Protein 5YRP (pdb70)

Organism: Mycolicibacterium smegmatis (strain ATCC 700084 / mc(2)155) (NCBI:txid246196)

Sequence (441 aa):
ALVLHYLPEIDRTGEVLAAEALVRWINLAGELGRWVLRTACAEFSRWRANGVGRNIVLRINVSPVQLVTDGFVESVAGIKEFGLPRGSVCLEITESVVVQDIETTRTTLTGLHNVGVQVAIDDFGTGYSVLSLLKSLPVDTLKIDRSFVAELGSNPGDLPIVRAVIALAGAFGLQLVAEGVETERAALTLLRHGCYRAQGFLLSKPILGSEQTLLAKGRVPIEGGALVLHYLPEIDRTGEVLAAEALVAGELGRWVLRTACAEFSRWRANGVGRNIVLRINVSPVQLVTDGFVESVAGIKEFGLPRGSVCLEITESVVVQDIETTRTTLTGLHNVGVQVAIDDFGTGYSVLSLLKSLPVDTLKIDRSFVAELGSNPGDLPIVRAVIALAGAFGLQLVAEGVETERAALTLLRHGCYRAQGFLLSKPILGSEQTLLAKGRVP

InterPro domains:
  IPR000160 GGDEF domain [PF00990] (179-334)
  IPR000160 GGDEF domain [PS50887] (207-340)
  IPR000160 GGDEF domain [SM00267] (168-338)
  IPR000160 GGDEF domain [TIGR00254] (177-337)
  IPR000160 GGDEF domain [cd01949] (181-336)
  IPR001633 EAL domain [PF00563] (356-590)
  IPR001633 EAL domain [PS50883] (349-604)
  IPR001633 EAL domain [SM00052] (348-595)
  IPR001633 EAL domain [cd01948] (356-590)
  IPR003018 GAF domain [PF01590] (27-164)
  IPR003018 GAF domain [SM00065] (23-176)
  IPR029016 GAF-like domain superfamily [G3DSA:3.30.450.40] (19-175)
  IPR029787 Nucleotide cyclase [SSF55073] (184-340)
  IPR035919 EAL domain superfamily [G3DSA:3.20.20.450] (350-608)
  IPR035919 EAL domain superfamily [SSF141868] (355-602)
  IPR043128 Reverse transcriptase/Diguanylate cyclase domain [G3DSA:3.30.70.270] (176-349)
  IPR052155 Bacterial biofilm regulation/maintenance [PTHR44757] (156-602)

Radius of gyration: 25.22 Å; Cα contacts (8 Å, |Δi|>4): 866; chains: 2; bounding box: 44×46×83 Å

B-factor: mean 69.61, std 14.67, range [19.9, 135.11]

Nearest PDB structures (foldseek):
  5yrp-assembly1_B  TM=1.005E+00  e=5.008E-48  Mycolicibacterium smegmatis MC2 155
  5yrp-assembly1_A  TM=9.656E-01  e=5.702E-39  Mycolicibacterium smegmatis MC2 155
  2r6o-assembly1_A  TM=9.200E-01  e=2.040E-21  Thiobacillus denitrificans ATCC 25259
  4rnj-assembly1_A  TM=8.959E-01  e=2.475E-21  Pseudomonas aeruginosa PAO1
  4rnf-assembly1_A  TM=8.976E-01  e=7.392E-21  Pseudomonas aeruginosa PAO1

Secondary structure (DSSP, 8-state):
--EEEEEEEE----BEEEEEEEEE---HHHHHHHHHHHHHHHHHHHHHHTTSSTT-EEEEEE-TTTSSSTTHHHHHHH--TT---TT-EEEEEESTTTTTS-TTHHHHHHHHHHHTEEEEEEEETTSB--HHHHTT----EEEE-HHHHHTBTTBTTHHHHHHHHHHHHHHHT-EEEE----SHHHHHHHHHHT--EE-BTTTB--B-S---HHHHH-B--/-BSSSB--EEEEEE----BEEEEEEE-----THHHHHHHHHHHHHHHHTT-SSS-EEEEEE-TTTTTSSSHHHHHHH--TT-PPTTSEEEEEES----S-HHHHHHHHHHHHHTT-EEEEEEETSSBSHHHHHHH----EEEE-HHHHHTTTT-TTHHHHHHHHHHHHHHTT-EEEEE---SHHHHHHHHHTT---EE-TTT---EES---HHHHHTB--

CATH classification: 3.20.20.450

Solvent-accessible surface area: 19332 Å² total

Structure (mmCIF, N/CA/C/O backbone):
data_5YRP
#
_entry.id   5YRP
#
_cell.length_a   129.053
_cell.length_b   129.053
_cell.length_c   165.535
_cell.angle_alpha   90.00
_cell.angle_beta   90.00
_cell.angle_gamma   90.00
#
_symmetry.space_group_name_H-M   'I 4 2 2'
#
loop_
_entity.id
_entity.type
_entity.pdbx_description
1 polymer 'Sensory box/response regulator'
2 non-polymer 'MAGNESIUM ION'
3 water water
#
loop_
_atom_site.group_PDB
_atom_site.id
_atom_site.type_symbol
_atom_site.label_atom_id
_atom_site.label_alt_id
_atom_site.label_comp_id
_atom_site.label_asym_id
_atom_site.label_entity_id
_atom_site.label_seq_id
_atom_site.pdbx_PDB_ins_code
_atom_site.Cartn_x
_atom_site.Cartn_y
_atom_site.Cartn_z
_atom_site.occupancy
_atom_site.B_iso_or_equiv
_atom_site.auth_seq_id
_atom_site.auth_comp_id
_atom_site.auth_asym_id
_atom_site.auth_atom_id
_atom_site.pdbx_PDB_model_num
ATOM 1 N N . ALA A 1 5 ? 33.513 33.148 73.951 1.00 82.58 364 ALA A N 1
ATOM 2 C CA . ALA A 1 5 ? 33.531 31.651 73.996 1.00 84.34 364 ALA A CA 1
ATOM 3 C C . ALA A 1 5 ? 32.291 31.053 73.341 1.00 86.39 364 ALA A C 1
ATOM 4 O O . ALA A 1 5 ? 31.284 31.738 73.152 1.00 88.55 364 ALA A O 1
ATOM 6 N N . LEU A 1 6 ? 32.376 29.765 73.011 1.00 87.10 365 LEU A N 1
ATOM 7 C CA . LEU A 1 6 ? 31.272 29.034 72.361 1.00 84.91 365 LEU A CA 1
ATOM 8 C C . LEU A 1 6 ? 30.777 27.863 73.210 1.00 79.41 365 LEU A C 1
ATOM 9 O O . LEU A 1 6 ? 31.440 27.434 74.154 1.00 77.69 365 LEU A O 1
ATOM 14 N N . VAL A 1 7 ? 29.607 27.348 72.849 1.00 74.35 366 VAL A N 1
ATOM 15 C CA . VAL A 1 7 ? 28.976 26.249 73.576 1.00 69.86 366 VAL A CA 1
ATOM 16 C C . VAL A 1 7 ? 28.169 25.390 72.610 1.00 64.87 366 VAL A C 1
ATOM 17 O O . VAL A 1 7 ? 27.677 25.884 71.595 1.00 62.86 366 VAL A O 1
ATOM 21 N N . LEU A 1 8 ? 28.042 24.106 72.925 1.00 61.52 367 LEU A N 1
ATOM 22 C CA . LEU A 1 8 ? 27.302 23.193 72.064 1.00 60.86 367 LEU A CA 1
ATOM 23 C C . LEU A 1 8 ? 25.795 23.349 72.208 1.00 59.44 367 LEU A C 1
ATOM 24 O O . LEU A 1 8 ? 25.280 23.790 73.234 1.00 57.18 367 LEU A O 1
ATOM 29 N N . HIS A 1 9 ? 25.117 22.932 71.148 1.00 60.14 368 HIS A N 1
ATOM 30 C CA . HIS A 1 9 ? 23.706 23.190 70.908 1.00 60.47 368 HIS A CA 1
ATOM 31 C C . HIS A 1 9 ? 23.172 21.898 70.333 1.00 58.79 368 HIS A C 1
ATOM 32 O O . HIS A 1 9 ? 23.798 21.317 69.449 1.00 60.40 368 HIS A O 1
ATOM 39 N N . TYR A 1 10 ? 22.038 21.422 70.822 1.00 55.98 369 TYR A N 1
ATOM 40 C CA . TYR A 1 10 ? 21.551 20.116 70.387 1.00 53.94 369 TYR A CA 1
ATOM 41 C C . TYR A 1 10 ? 20.158 20.172 69.793 1.00 52.32 369 TYR A C 1
ATOM 42 O O . TYR A 1 10 ? 19.193 20.500 70.477 1.00 50.60 369 TYR A O 1
ATOM 51 N N . LEU A 1 11 ? 20.078 19.854 68.505 1.00 52.79 370 LEU A N 1
ATOM 52 C CA . LEU A 1 11 ? 18.814 19.806 67.778 1.00 53.26 370 LEU A CA 1
ATOM 53 C C . LEU A 1 11 ? 18.310 18.371 67.792 1.00 52.65 370 LEU A C 1
ATOM 54 O O . LEU A 1 11 ? 18.871 17.519 67.103 1.00 53.15 370 LEU A O 1
ATOM 59 N N . PRO A 1 12 ? 17.256 18.091 68.580 1.00 51.99 371 PRO A N 1
ATOM 60 C CA . PRO A 1 12 ? 16.818 16.708 68.683 1.00 51.94 371 PRO A CA 1
ATOM 61 C C . PRO A 1 12 ? 16.058 16.233 67.456 1.00 52.89 371 PRO A C 1
ATOM 62 O O . PRO A 1 12 ? 15.397 17.018 66.771 1.00 51.07 371 PRO A O 1
ATOM 66 N N . GLU A 1 13 ? 16.172 14.935 67.209 1.00 55.24 372 GLU A N 1
ATOM 67 C CA . GLU A 1 13 ? 15.550 14.274 66.074 1.00 56.46 372 GLU A CA 1
ATOM 68 C C . GLU A 1 13 ? 14.519 13.289 66.591 1.00 55.43 372 GLU A C 1
ATOM 69 O O . GLU A 1 13 ? 14.866 12.304 67.245 1.00 54.79 372 GLU A O 1
ATOM 75 N N . ILE A 1 14 ? 13.255 13.546 66.281 1.00 54.83 373 ILE A N 1
ATOM 76 C CA . ILE A 1 14 ? 12.177 12.768 66.863 1.00 56.07 373 ILE A CA 1
ATOM 77 C C . ILE A 1 14 ? 11.460 11.892 65.843 1.00 55.38 373 ILE A C 1
ATOM 78 O O . ILE A 1 14 ? 11.507 12.142 64.644 1.00 54.40 373 ILE A O 1
ATOM 83 N N . ASP A 1 15 ? 10.814 10.848 66.351 1.00 55.78 374 ASP A N 1
ATOM 84 C CA . ASP A 1 15 ? 9.838 10.088 65.595 1.00 56.18 374 ASP A CA 1
ATOM 85 C C . ASP A 1 15 ? 8.535 10.874 65.621 1.00 56.50 374 ASP A C 1
ATOM 86 O O . ASP A 1 15 ? 7.935 11.049 66.676 1.00 55.42 374 ASP A O 1
ATOM 99 N N . ARG A 1 17 ? 5.662 10.160 64.591 1.00 59.69 376 ARG A N 1
ATOM 100 C CA . ARG A 1 17 ? 4.507 9.343 64.936 1.00 60.13 376 ARG A CA 1
ATOM 101 C C . ARG A 1 17 ? 4.280 9.398 66.447 1.00 60.05 376 ARG A C 1
ATOM 102 O O . ARG A 1 17 ? 3.204 9.768 66.911 1.00 59.63 376 ARG A O 1
ATOM 110 N N . THR A 1 18 ? 5.317 9.041 67.199 1.00 60.82 377 THR A N 1
ATOM 111 C CA . THR A 1 18 ? 5.257 8.965 68.661 1.00 62.23 377 THR A CA 1
ATOM 112 C C . THR A 1 18 ? 5.578 10.299 69.331 1.00 62.41 377 THR A C 1
ATOM 113 O O . THR A 1 18 ? 4.929 10.694 70.294 1.00 64.82 377 THR A O 1
ATOM 117 N N . GLY A 1 19 ? 6.593 10.980 68.816 1.00 62.70 378 GLY A N 1
ATOM 118 C CA . GLY A 1 19 ? 7.175 12.143 69.481 1.00 61.74 378 GLY A CA 1
ATOM 119 C C . GLY A 1 19 ? 8.445 11.777 70.229 1.00 61.09 378 GLY A C 1
ATOM 120 O O . GLY A 1 19 ? 9.029 12.623 70.900 1.00 62.54 378 GLY A O 1
ATOM 121 N N . GLU A 1 20 ? 8.875 10.521 70.097 1.00 60.71 379 GLU A N 1
ATOM 122 C CA . GLU A 1 20 ? 10.050 9.994 70.801 1.00 60.19 379 GLU A CA 1
ATOM 123 C C . GLU A 1 20 ? 11.356 10.498 70.180 1.00 58.33 379 GLU A C 1
ATOM 124 O O . GLU A 1 20 ? 11.492 10.533 68.958 1.00 57.37 379 GLU A O 1
ATOM 130 N N . VAL A 1 21 ? 12.313 10.863 71.031 1.00 56.11 380 VAL A N 1
ATOM 131 C CA . VAL A 1 21 ? 13.632 11.315 70.588 1.00 55.18 380 VAL A CA 1
ATOM 132 C C . VAL A 1 21 ? 14.505 10.118 70.195 1.00 54.78 380 VAL A C 1
ATOM 133 O O . VAL A 1 21 ? 14.871 9.301 71.042 1.00 52.52 380 VAL A O 1
ATOM 137 N N . LEU A 1 22 ? 14.836 10.033 68.907 1.00 55.14 381 LEU A N 1
ATOM 138 C CA . LEU A 1 22 ? 15.649 8.936 68.365 1.00 54.92 381 LEU A CA 1
ATOM 139 C C . LEU A 1 22 ? 17.126 9.294 68.273 1.00 55.69 381 LEU A C 1
ATOM 140 O O . LEU A 1 22 ? 17.993 8.417 68.347 1.00 55.29 381 LEU A O 1
ATOM 145 N N . ALA A 1 23 ? 17.406 10.580 68.088 1.00 56.53 382 ALA A N 1
ATOM 146 C CA . ALA A 1 23 ? 18.780 11.068 68.014 1.00 55.82 382 ALA A CA 1
ATOM 147 C C . ALA A 1 23 ? 18.858 12.555 68.329 1.00 54.11 382 ALA A C 1
ATOM 148 O O . ALA A 1 23 ? 17.836 13.220 68.481 1.00 53.99 382 ALA A O 1
ATOM 150 N N . ALA A 1 24 ? 20.082 13.062 68.430 1.00 53.66 383 ALA A N 1
ATOM 151 C CA . ALA A 1 24 ? 20.333 14.487 68.647 1.00 52.41 383 ALA A CA 1
ATOM 152 C C . ALA A 1 24 ? 21.557 14.942 67.873 1.00 51.47 383 ALA A C 1
ATOM 153 O O . ALA A 1 24 ? 22.643 14.406 68.067 1.00 51.16 383 ALA A O 1
ATOM 155 N N . GLU A 1 25 ? 21.374 15.934 67.004 1.00 51.84 384 GLU A N 1
ATOM 156 C CA . GLU A 1 25 ? 22.470 16.495 66.214 1.00 51.69 384 GLU A CA 1
ATOM 157 C C . GLU A 1 25 ? 23.167 17.593 67.000 1.00 50.88 384 GLU A C 1
ATOM 158 O O . GLU A 1 25 ? 22.546 18.596 67.353 1.00 49.93 384 GLU A O 1
ATOM 164 N N . ALA A 1 26 ? 24.455 17.394 67.267 1.00 51.38 385 ALA A N 1
ATOM 165 C CA . ALA A 1 26 ? 25.281 18.406 67.923 1.00 52.39 385 ALA A CA 1
ATOM 166 C C . ALA A 1 26 ? 25.594 19.559 66.967 1.00 53.32 385 ALA A C 1
ATOM 167 O O . ALA A 1 26 ? 26.131 19.353 65.878 1.00 53.52 385 ALA A O 1
ATOM 169 N N . LEU A 1 27 ? 25.231 20.765 67.388 1.00 55.02 386 LEU A N 1
ATOM 170 C CA . LEU A 1 27 ? 25.526 21.996 66.661 1.00 57.22 386 LEU A CA 1
ATOM 171 C C . LEU A 1 27 ? 26.165 22.976 67.633 1.00 59.58 386 LEU A C 1
ATOM 172 O O . LEU A 1 27 ? 26.070 22.797 68.840 1.00 59.92 386 LEU A O 1
ATOM 177 N N . VAL A 1 28 ? 26.822 24.006 67.116 1.00 63.10 387 VAL A N 1
ATOM 178 C CA . VAL A 1 28 ? 27.383 25.040 67.989 1.00 66.01 387 VAL A CA 1
ATOM 179 C C . VAL A 1 28 ? 26.498 26.281 67.938 1.00 66.36 387 VAL A C 1
ATOM 180 O O . VAL A 1 28 ? 26.052 26.699 66.871 1.00 64.09 387 VAL A O 1
ATOM 184 N N . ARG A 1 29 ? 26.230 26.848 69.108 1.00 69.44 388 ARG A N 1
ATOM 185 C CA . ARG A 1 29 ? 25.390 28.034 69.216 1.00 71.82 388 ARG A CA 1
ATOM 186 C C . ARG A 1 29 ? 26.217 29.285 68.932 1.00 73.25 388 ARG A C 1
ATOM 187 O O . ARG A 1 29 ? 27.344 29.422 69.418 1.00 74.59 388 ARG A O 1
ATOM 195 N N . TRP A 1 30 ? 25.643 30.191 68.143 1.00 73.60 389 TRP A N 1
ATOM 196 C CA . TRP A 1 30 ? 26.326 31.411 67.719 1.00 72.64 389 TRP A CA 1
ATOM 197 C C . TRP A 1 30 ? 25.632 32.656 68.272 1.00 71.23 389 TRP A C 1
ATOM 198 O O . TRP A 1 30 ? 24.452 32.897 68.006 1.00 69.01 389 TRP A O 1
ATOM 209 N N . ILE A 1 50 ? 44.088 21.356 61.334 1.00 98.97 409 ILE A N 1
ATOM 210 C CA . ILE A 1 50 ? 44.846 22.584 61.094 1.00 100.67 409 ILE A CA 1
ATOM 211 C C . ILE A 1 50 ? 43.944 23.786 60.768 1.00 100.34 409 ILE A C 1
ATOM 212 O O . ILE A 1 50 ? 44.128 24.865 61.334 1.00 99.25 409 ILE A O 1
ATOM 217 N N . ASN A 1 51 ? 42.983 23.600 59.863 1.00 99.50 410 ASN A N 1
ATOM 218 C CA . ASN A 1 51 ? 42.114 24.697 59.417 1.00 98.69 410 ASN A CA 1
ATOM 219 C C . ASN A 1 51 ? 41.124 25.122 60.503 1.00 99.33 410 ASN A C 1
ATOM 220 O O . ASN A 1 51 ? 41.011 24.471 61.544 1.00 102.04 410 ASN A O 1
ATOM 225 N N . LEU A 1 52 ? 40.413 26.218 60.254 1.00 97.33 411 LEU A N 1
ATOM 226 C CA . LEU A 1 52 ? 39.480 26.783 61.232 1.00 94.60 411 LEU A CA 1
ATOM 227 C C . LEU A 1 52 ? 38.400 25.777 61.602 1.00 90.09 411 LEU A C 1
ATOM 228 O O . LEU A 1 52 ? 38.246 25.423 62.769 1.00 89.36 411 LEU A O 1
ATOM 233 N N . ALA A 1 53 ? 37.668 25.314 60.595 1.00 86.34 412 ALA A N 1
ATOM 234 C CA . ALA A 1 53 ? 36.619 24.315 60.782 1.00 84.52 412 ALA A CA 1
ATOM 235 C C . ALA A 1 53 ? 37.202 22.965 61.186 1.00 84.29 412 ALA A C 1
ATOM 236 O O . ALA A 1 53 ? 36.557 22.194 61.896 1.00 84.39 412 ALA A O 1
ATOM 238 N N . GLY A 1 54 ? 38.418 22.689 60.718 1.00 84.09 413 GLY A N 1
ATOM 239 C CA . GLY A 1 54 ? 39.138 21.462 61.061 1.00 83.31 413 GLY A CA 1
ATOM 240 C C . GLY A 1 54 ? 39.317 21.303 62.558 1.00 82.04 413 GLY A C 1
ATOM 241 O O . GLY A 1 54 ? 39.088 20.227 63.111 1.00 83.96 413 GLY A O 1
ATOM 242 N N . GLU A 1 55 ? 39.732 22.386 63.206 1.00 81.06 414 GLU A N 1
ATOM 243 C CA . GLU A 1 55 ? 39.873 22.427 64.660 1.00 80.47 414 GLU A CA 1
ATOM 244 C C . GLU A 1 55 ? 38.509 22.407 65.349 1.00 76.57 414 GLU A C 1
ATOM 245 O O . GLU A 1 55 ? 38.274 21.602 66.254 1.00 74.93 414 GLU A O 1
ATOM 251 N N . LEU A 1 56 ? 37.625 23.300 64.904 1.00 71.51 415 LEU A N 1
ATOM 252 C CA . LEU A 1 56 ? 36.285 23.457 65.479 1.00 67.49 415 LEU A CA 1
ATOM 253 C C . LEU A 1 56 ? 35.560 22.124 65.566 1.00 65.70 415 LEU A C 1
ATOM 254 O O . LEU A 1 56 ? 35.172 21.687 66.642 1.00 65.95 415 LEU A O 1
ATOM 259 N N . GLY A 1 57 ? 35.393 21.479 64.422 1.00 65.42 416 GLY A N 1
ATOM 260 C CA . GLY A 1 57 ? 34.676 20.217 64.355 1.00 66.34 416 GLY A CA 1
ATOM 261 C C . GLY A 1 57 ? 35.325 19.121 65.176 1.00 67.47 416 GLY A C 1
ATOM 262 O O . GLY A 1 57 ? 34.629 18.297 65.773 1.00 69.55 416 GLY A O 1
ATOM 263 N N . ARG A 1 58 ? 36.655 19.109 65.216 1.00 67.73 417 ARG A N 1
ATOM 264 C CA . ARG A 1 58 ? 37.380 18.144 66.047 1.00 69.39 417 ARG A CA 1
ATOM 265 C C . ARG A 1 58 ? 37.110 18.396 67.534 1.00 66.84 417 ARG A C 1
ATOM 266 O O . ARG A 1 58 ? 36.996 17.455 68.318 1.00 65.47 417 ARG A O 1
ATOM 274 N N . TRP A 1 59 ? 37.002 19.667 67.908 1.00 64.85 418 TRP A N 1
ATOM 275 C CA . TRP A 1 59 ? 36.599 20.046 69.262 1.00 63.43 418 TRP A CA 1
ATOM 276 C C . TRP A 1 59 ? 35.165 19.604 69.540 1.00 63.54 418 TRP A C 1
ATOM 277 O O . TRP A 1 59 ? 34.883 19.002 70.576 1.00 65.32 418 TRP A O 1
ATOM 288 N N . VAL A 1 60 ? 34.267 19.922 68.612 1.00 63.43 419 VAL A N 1
ATOM 289 C CA . VAL A 1 60 ? 32.852 19.545 68.715 1.00 62.02 419 VAL A CA 1
ATOM 290 C C . VAL A 1 60 ? 32.708 18.045 68.935 1.00 59.79 419 VAL A C 1
ATOM 291 O O . VAL A 1 60 ? 32.037 17.609 69.869 1.00 57.16 419 VAL A O 1
ATOM 295 N N . LEU A 1 61 ? 33.352 17.271 68.070 1.00 58.92 420 LEU A N 1
ATOM 296 C CA . LEU A 1 61 ? 33.307 15.812 68.143 1.00 60.45 420 LEU A CA 1
ATOM 297 C C . LEU A 1 61 ? 33.632 15.310 69.547 1.00 61.40 420 LEU A C 1
ATOM 298 O O . LEU A 1 61 ? 32.914 14.480 70.101 1.00 60.59 420 LEU A O 1
ATOM 303 N N . ARG A 1 62 ? 34.712 15.836 70.114 1.00 63.80 421 ARG A N 1
ATOM 304 C CA . ARG A 1 62 ? 35.157 15.462 71.458 1.00 65.72 421 ARG A CA 1
ATOM 305 C C . ARG A 1 62 ? 34.181 15.946 72.543 1.00 64.36 421 ARG A C 1
ATOM 306 O O . ARG A 1 62 ? 33.826 15.194 73.458 1.00 63.57 421 ARG A O 1
ATOM 314 N N . THR A 1 63 ? 33.748 17.197 72.430 1.00 60.83 422 THR A N 1
ATOM 315 C CA . THR A 1 63 ? 32.845 17.796 73.411 1.00 59.74 422 THR A CA 1
ATOM 316 C C . THR A 1 63 ? 31.448 17.168 73.351 1.00 59.55 422 THR A C 1
ATOM 317 O O . THR A 1 63 ? 30.813 16.941 74.384 1.00 58.25 422 THR A O 1
ATOM 321 N N . ALA A 1 64 ? 30.977 16.895 72.138 1.00 60.03 423 ALA A N 1
ATOM 322 C CA . ALA A 1 64 ? 29.666 16.275 71.935 1.00 60.24 423 ALA A CA 1
ATOM 323 C C . ALA A 1 64 ? 29.648 14.876 72.528 1.00 60.28 423 ALA A C 1
ATOM 324 O O . ALA A 1 64 ? 28.742 14.528 73.279 1.00 61.12 423 ALA A O 1
ATOM 326 N N . CYS A 1 65 ? 30.661 14.087 72.181 1.00 59.71 424 CYS A N 1
ATOM 327 C CA . CYS A 1 65 ? 30.825 12.734 72.712 1.00 59.50 424 CYS A CA 1
ATOM 328 C C . CYS A 1 65 ? 30.971 12.723 74.229 1.00 59.06 424 CYS A C 1
ATOM 329 O O . CYS A 1 65 ? 30.456 11.835 74.900 1.00 59.13 424 CYS A O 1
ATOM 332 N N . ALA A 1 66 ? 31.680 13.711 74.760 1.00 60.33 425 ALA A N 1
ATOM 333 C CA . ALA A 1 66 ? 31.849 13.850 76.203 1.00 61.92 425 ALA A CA 1
ATOM 334 C C . ALA A 1 66 ? 30.510 14.108 76.873 1.00 63.18 425 ALA A C 1
ATOM 335 O O . ALA A 1 66 ? 30.126 13.404 77.804 1.00 64.75 425 ALA A O 1
ATOM 337 N N . GLU A 1 67 ? 29.808 15.125 76.380 1.00 64.66 426 GLU A N 1
ATOM 338 C CA . GLU A 1 67 ? 28.478 15.486 76.875 1.00 64.62 426 GLU A CA 1
ATOM 339 C C . GLU A 1 67 ? 27.475 14.351 76.682 1.00 63.22 426 GLU A C 1
ATOM 340 O O . GLU A 1 67 ? 26.579 14.164 77.500 1.00 62.67 426 GLU A O 1
ATOM 346 N N . PHE A 1 68 ? 27.637 13.602 75.597 1.00 63.60 427 PHE A N 1
ATOM 347 C CA . PHE A 1 68 ? 26.758 12.479 75.274 1.00 64.51 427 PHE A CA 1
ATOM 348 C C . PHE A 1 68 ? 26.907 11.356 76.303 1.00 65.14 427 PHE A C 1
ATOM 349 O O . PHE A 1 68 ? 25.911 10.820 76.786 1.00 65.86 427 PHE A O 1
ATOM 357 N N . SER A 1 69 ? 28.145 11.023 76.656 1.00 65.54 428 SER A N 1
ATOM 358 C CA . SER A 1 69 ? 28.403 9.990 77.664 1.00 66.99 428 SER A CA 1
ATOM 359 C C . SER A 1 69 ? 27.887 10.391 79.053 1.00 68.26 428 SER A C 1
ATOM 360 O O . SER A 1 69 ? 27.499 9.532 79.842 1.00 68.83 428 SER A O 1
ATOM 363 N N . ARG A 1 70 ? 27.878 11.691 79.345 1.00 69.04 429 ARG A N 1
ATOM 364 C CA . ARG A 1 70 ? 27.324 12.194 80.609 1.00 69.16 429 ARG A CA 1
ATOM 365 C C . ARG A 1 70 ? 25.845 11.854 80.739 1.00 68.25 429 ARG A C 1
ATOM 366 O O . ARG A 1 70 ? 25.360 11.593 81.837 1.00 71.15 429 ARG A O 1
ATOM 374 N N . TRP A 1 71 ? 25.135 11.870 79.615 1.00 66.80 430 TRP A N 1
ATOM 375 C CA . TRP A 1 71 ? 23.726 11.475 79.582 1.00 66.01 430 TRP A CA 1
ATOM 376 C C . TRP A 1 71 ? 23.618 9.981 79.850 1.00 67.25 430 TRP A C 1
ATOM 377 O O . TRP A 1 71 ? 22.793 9.536 80.648 1.00 65.99 430 TRP A O 1
ATOM 388 N N . ARG A 1 72 ? 24.473 9.222 79.171 1.00 70.59 431 ARG A N 1
ATOM 389 C CA . ARG A 1 72 ? 24.532 7.763 79.314 1.00 70.95 431 ARG A CA 1
ATOM 390 C C . ARG A 1 72 ? 24.842 7.368 80.753 1.00 68.59 431 ARG A C 1
ATOM 391 O O . ARG A 1 72 ? 24.313 6.385 81.260 1.00 67.59 431 ARG A O 1
ATOM 399 N N . ALA A 1 73 ? 25.702 8.149 81.400 1.00 68.63 432 ALA A N 1
ATOM 400 C CA . ALA A 1 73 ? 26.022 7.964 82.813 1.00 69.37 432 ALA A CA 1
ATOM 401 C C . ALA A 1 73 ? 24.791 8.183 83.697 1.00 70.22 432 ALA A C 1
ATOM 402 O O . ALA A 1 73 ? 24.546 7.420 84.628 1.00 74.67 432 ALA A O 1
ATOM 404 N N . ASN A 1 74 ? 24.014 9.217 83.388 1.00 69.55 433 ASN A N 1
ATOM 405 C CA . ASN A 1 74 ? 22.764 9.500 84.104 1.00 69.10 433 ASN A CA 1
ATOM 406 C C . ASN A 1 74 ? 21.577 8.648 83.644 1.00 69.03 433 ASN A C 1
ATOM 407 O O . ASN A 1 74 ? 20.444 8.883 84.060 1.00 68.11 433 ASN A O 1
ATOM 412 N N . GLY A 1 75 ? 21.835 7.672 82.779 1.00 68.75 434 GLY A N 1
ATOM 413 C CA . GLY A 1 75 ? 20.818 6.710 82.373 1.00 69.89 434 GLY A CA 1
ATOM 414 C C . GLY A 1 75 ? 19.749 7.261 81.450 1.00 71.44 434 GLY A C 1
ATOM 415 O O . GLY A 1 75 ? 18.641 6.723 81.398 1.00 74.15 434 GLY A O 1
ATOM 416 N N . VAL A 1 76 ? 20.077 8.326 80.720 1.00 70.98 435 VAL A N 1
ATOM 417 C CA . VAL A 1 76 ? 19.163 8.900 79.729 1.00 71.40 435 VAL A CA 1
ATOM 418 C C . VAL A 1 76 ? 19.840 8.889 78.364 1.00 71.98 435 VAL A C 1
ATOM 419 O O . VAL A 1 76 ? 21.066 8.970 78.273 1.00 72.64 435 VAL A O 1
ATOM 423 N N . GLY A 1 77 ? 19.036 8.774 77.311 1.00 72.67 436 GLY A N 1
ATOM 424 C CA . GLY A 1 77 ? 19.554 8.661 75.943 1.00 72.31 436 GLY A CA 1
ATOM 425 C C . GLY A 1 77 ? 20.504 7.486 75.783 1.00 72.03 436 GLY A C 1
ATOM 426 O O . GLY A 1 77 ? 21.460 7.541 75.005 1.00 71.09 436 GLY A O 1
ATOM 427 N N . ARG A 1 78 ? 20.236 6.420 76.528 1.00 72.24 437 ARG A N 1
ATOM 428 C CA . ARG A 1 78 ? 21.106 5.252 76.539 1.00 71.15 437 ARG A CA 1
ATOM 429 C C . ARG A 1 78 ? 21.148 4.601 75.173 1.00 70.34 437 ARG A C 1
ATOM 430 O O . ARG A 1 78 ? 22.178 4.081 74.766 1.00 73.22 437 ARG A O 1
ATOM 438 N N . ASN A 1 79 ? 20.027 4.626 74.468 1.00 69.26 438 ASN A N 1
ATOM 439 C CA . ASN A 1 79 ? 19.979 4.055 73.129 1.00 69.70 438 ASN A CA 1
ATOM 440 C C . ASN A 1 79 ? 19.405 5.024 72.094 1.00 67.37 438 ASN A C 1
ATOM 441 O O . ASN A 1 79 ? 18.343 4.799 71.510 1.00 65.31 438 ASN A O 1
ATOM 446 N N . ILE A 1 80 ? 20.147 6.108 71.889 1.00 64.83 439 ILE A N 1
ATOM 447 C CA . ILE A 1 80 ? 19.901 7.055 70.807 1.00 62.28 439 ILE A CA 1
ATOM 448 C C . ILE A 1 80 ? 21.206 7.293 70.069 1.00 60.59 439 ILE A C 1
ATOM 449 O O . ILE A 1 80 ? 22.273 6.928 70.553 1.00 59.89 439 ILE A O 1
ATOM 454 N N . VAL A 1 81 ? 21.115 7.918 68.904 1.00 60.77 440 VAL A N 1
ATOM 455 C CA . VAL A 1 81 ? 22.297 8.233 68.106 1.00 60.96 440 VAL A CA 1
ATOM 456 C C . VAL A 1 81 ? 22.699 9.691 68.345 1.00 59.67 440 VAL A C 1
ATOM 457 O O . VAL A 1 81 ? 21.848 10.548 68.569 1.00 58.94 440 VAL A O 1
ATOM 461 N N . LEU A 1 82 ? 24.002 9.951 68.312 1.00 58.46 441 LEU A N 1
ATOM 462 C CA . LEU A 1 82 ? 24.534 11.311 68.377 1.00 57.59 441 LEU A CA 1
ATOM 463 C C . LEU A 1 82 ? 25.068 11.713 67.003 1.00 58.59 441 LEU A C 1
ATOM 464 O O . LEU A 1 82 ? 26.068 11.166 66.537 1.00 58.31 441 LEU A O 1
ATOM 469 N N . ARG A 1 83 ? 24.398 12.669 66.363 1.00 58.69 442 ARG A N 1
ATOM 470 C CA . ARG A 1 83 ? 24.796 13.135 65.038 1.00 59.14 442 ARG A CA 1
ATOM 471 C C . ARG A 1 83 ? 25.726 14.337 65.128 1.00 59.13 442 ARG A C 1
ATOM 472 O O . ARG A 1 83 ? 25.404 15.329 65.775 1.00 58.28 442 ARG A O 1
ATOM 480 N N . ILE A 1 84 ? 26.879 14.235 64.472 1.00 59.89 443 ILE A N 1
ATOM 481 C CA . ILE A 1 84 ? 27.884 15.295 64.475 1.00 60.03 443 ILE A CA 1
ATOM 482 C C . ILE A 1 84 ? 28.269 15.635 63.047 1.00 60.49 443 ILE A C 1
ATOM 483 O O . ILE A 1 84 ? 28.590 14.750 62.260 1.00 61.54 443 ILE A O 1
ATOM 488 N N . ASN A 1 85 ? 28.241 16.924 62.724 1.00 61.50 444 ASN A N 1
ATOM 489 C CA . ASN A 1 85 ? 28.612 17.389 61.394 1.00 60.93 444 ASN A CA 1
ATOM 490 C C . ASN A 1 85 ? 30.115 17.349 61.220 1.00 61.97 444 ASN A C 1
ATOM 491 O O . ASN A 1 85 ? 30.848 17.945 62.007 1.00 64.90 444 ASN A O 1
ATOM 496 N N . VAL A 1 86 ? 30.564 16.634 60.195 1.00 62.99 445 VAL A N 1
ATOM 497 C CA . VAL A 1 86 ? 31.987 16.536 59.887 1.00 64.56 445 VAL A CA 1
ATOM 498 C C . VAL A 1 86 ? 32.310 17.342 58.630 1.00 67.97 445 VAL A C 1
ATOM 499 O O . VAL A 1 86 ? 31.683 17.170 57.586 1.00 66.20 445 VAL A O 1
ATOM 503 N N . SER A 1 87 ? 33.288 18.232 58.768 1.00 74.63 446 SER A N 1
ATOM 504 C CA . SER A 1 87 ? 33.787 19.073 57.680 1.00 80.11 446 SER A CA 1
ATOM 505 C C . SER A 1 87 ? 34.611 18.233 56.695 1.00 81.00 446 SER A C 1
ATOM 506 O O . SER A 1 87 ? 35.135 17.182 57.073 1.00 78.89 446 SER A O 1
ATOM 509 N N . PRO A 1 88 ? 34.724 18.681 55.425 1.00 85.12 447 PRO A N 1
ATOM 510 C CA . PRO A 1 88 ? 35.562 17.941 54.469 1.00 86.32 447 PRO A CA 1
ATOM 511 C C . PRO A 1 88 ? 37.047 17.904 54.845 1.00 86.22 447 PRO A C 1
ATOM 512 O O . PRO A 1 88 ? 37.747 16.968 54.467 1.00 79.73 447 PRO A O 1
ATOM 516 N N . VAL A 1 89 ? 37.500 18.907 55.595 1.00 89.91 448 VAL A N 1
ATOM 517 C CA . VAL A 1 89 ? 38.907 19.022 55.996 1.00 92.15 448 VAL A CA 1
ATOM 518 C C . VAL A 1 89 ? 39.250 18.023 57.107 1.00 93.31 448 VAL A C 1
ATOM 519 O O . VAL A 1 89 ? 40.317 17.408 57.081 1.00 95.06 448 VAL A O 1
ATOM 523 N N . GLN A 1 90 ? 38.346 17.870 58.074 1.00 92.18 449 GLN A N 1
ATOM 524 C CA . GLN A 1 90 ? 38.567 16.966 59.215 1.00 90.30 449 GLN A CA 1
ATOM 525 C C . GLN A 1 90 ? 38.664 15.535 58.713 1.00 87.23 449 GLN A C 1
ATOM 526 O O . GLN A 1 90 ? 39.610 14.811 59.022 1.00 85.36 449 GLN A O 1
ATOM 532 N N . LEU A 1 91 ? 37.660 15.145 57.934 1.00 86.08 450 LEU A N 1
ATOM 533 C CA . LEU A 1 91 ? 37.677 13.882 57.221 1.00 87.12 450 LEU A CA 1
ATOM 534 C C . LEU A 1 91 ? 38.822 13.999 56.226 1.00 89.49 450 LEU A C 1
ATOM 535 O O . LEU A 1 91 ? 39.390 15.078 56.065 1.00 88.18 450 LEU A O 1
ATOM 540 N N . VAL A 1 92 ? 39.174 12.890 55.586 1.00 92.12 451 VAL A N 1
ATOM 541 C CA . VAL A 1 92 ? 40.311 12.819 54.643 1.00 93.10 451 VAL A CA 1
ATOM 542 C C . VAL A 1 92 ? 41.595 13.400 55.250 1.00 93.19 451 VAL A C 1
ATOM 543 O O . VAL A 1 92 ? 42.328 14.156 54.610 1.00 93.61 451 VAL A O 1
ATOM 547 N N . THR A 1 93 ? 41.839 13.041 56.506 1.00 93.41 452 THR A N 1
ATOM 548 C CA . THR A 1 93 ? 43.100 13.324 57.174 1.00 94.08 452 THR A CA 1
ATOM 549 C C . THR A 1 93 ? 43.580 12.008 57.754 1.00 97.48 452 THR A C 1
ATOM 550 O O . THR A 1 93 ? 42.801 11.278 58.370 1.00 97.85 452 THR A O 1
ATOM 554 N N . ASP A 1 94 ? 44.856 11.699 57.541 1.00 102.01 453 ASP A N 1
ATOM 555 C CA . ASP A 1 94 ? 45.430 10.452 58.036 1.00 102.28 453 ASP A CA 1
ATOM 556 C C . ASP A 1 94 ? 45.320 10.428 59.556 1.00 99.64 453 ASP A C 1
ATOM 557 O O . ASP A 1 94 ? 45.815 11.325 60.236 1.00 95.97 453 ASP A O 1
ATOM 562 N N . GLY A 1 95 ? 44.633 9.412 60.069 1.00 100.00 454 GLY A N 1
ATOM 563 C CA . GLY A 1 95 ? 44.422 9.252 61.506 1.00 100.60 454 GLY A CA 1
ATOM 564 C C . GLY A 1 95 ? 43.044 9.684 61.980 1.00 101.20 454 GLY A C 1
ATOM 565 O O . GLY A 1 95 ? 42.719 9.515 63.154 1.00 104.51 454 GLY A O 1
ATOM 566 N N . PHE A 1 96 ? 42.235 10.241 61.078 1.00 99.20 455 PHE A N 1
ATOM 567 C CA . PHE A 1 96 ? 40.877 10.680 61.416 1.00 96.11 455 PHE A CA 1
ATOM 568 C C . PHE A 1 96 ? 40.007 9.516 61.879 1.00 95.39 455 PHE A C 1
ATOM 569 O O . PHE A 1 96 ? 39.400 9.575 62.944 1.00 96.41 455 PHE A O 1
ATOM 577 N N . VAL A 1 97 ? 39.956 8.459 61.075 1.00 93.91 456 VAL A N 1
ATOM 578 C CA . VAL A 1 97 ? 39.128 7.287 61.390 1.00 94.76 456 VAL A CA 1
ATOM 579 C C . VAL A 1 97 ? 39.549 6.668 62.725 1.00 93.88 456 VAL A C 1
ATOM 580 O O . VAL A 1 97 ? 38.708 6.322 63.556 1.00 92.32 456 VAL A O 1
ATOM 584 N N . GLU A 1 98 ? 40.857 6.533 62.912 1.00 96.64 457 GLU A N 1
ATOM 585 C CA . GLU A 1 98 ? 41.427 6.018 64.158 1.00 97.58 457 GLU A CA 1
ATOM 586 C C . GLU A 1 98 ? 41.187 6.970 65.336 1.00 93.37 457 GLU A C 1
ATOM 587 O O . GLU A 1 98 ? 40.998 6.523 66.468 1.00 90.59 457 GLU A O 1
ATOM 593 N N . SER A 1 99 ? 41.201 8.274 65.060 1.00 90.38 458 SER A N 1
ATOM 594 C CA . SER A 1 99 ? 40.957 9.305 66.079 1.00 88.80 458 SER A CA 1
ATOM 595 C C . SER A 1 99 ? 39.543 9.227 66.649 1.00 87.27 458 SER A C 1
ATOM 596 O O . SER A 1 99 ? 39.354 9.325 67.861 1.00 86.65 458 SER A O 1
ATOM 599 N N . VAL A 1 100 ? 38.561 9.052 65.768 1.00 85.21 459 VAL A N 1
ATOM 600 C CA . VAL A 1 100 ? 37.159 8.931 66.173 1.00 83.42 459 VAL A CA 1
ATOM 601 C C . VAL A 1 100 ? 36.992 7.739 67.115 1.00 81.30 459 VAL A C 1
ATOM 602 O O . VAL A 1 100 ? 36.342 7.853 68.155 1.00 79.56 459 VAL A O 1
ATOM 606 N N . ALA A 1 101 ? 37.585 6.605 66.744 1.00 79.16 460 ALA A N 1
ATOM 607 C CA . ALA A 1 101 ? 37.595 5.414 67.595 1.00 76.34 460 ALA A CA 1
ATOM 608 C C . ALA A 1 101 ? 38.198 5.738 68.954 1.00 74.86 460 ALA A C 1
ATOM 609 O O . ALA A 1 101 ? 37.686 5.317 69.989 1.00 72.39 460 ALA A O 1
ATOM 611 N N . GLY A 1 102 ? 39.288 6.500 68.930 1.00 75.81 461 GLY A N 1
ATOM 612 C CA . GLY A 1 102 ? 39.955 6.964 70.148 1.00 76.60 461 GLY A CA 1
ATOM 613 C C . GLY A 1 102 ? 39.099 7.850 71.035 1.00 75.21 461 GLY A C 1
ATOM 614 O O . GLY A 1 102 ? 39.240 7.826 72.257 1.00 76.32 461 GLY A O 1
ATOM 615 N N . ILE A 1 103 ? 38.224 8.642 70.419 1.00 74.40 462 ILE A N 1
ATOM 616 C CA . ILE A 1 103 ? 37.270 9.465 71.162 1.00 74.29 462 ILE A CA 1
ATOM 617 C C . ILE A 1 103 ? 36.249 8.573 71.874 1.00 75.23 462 ILE A C 1
ATOM 618 O O . ILE A 1 103 ? 35.963 8.769 73.052 1.00 76.69 462 ILE A O 1
ATOM 631 N N . LYS A 1 105 ? 36.339 5.255 72.508 1.00 77.23 464 LYS A N 1
ATOM 632 C CA . LYS A 1 105 ? 37.017 4.453 73.525 1.00 75.09 464 LYS A CA 1
ATOM 633 C C . LYS A 1 105 ? 37.099 5.249 74.827 1.00 72.28 464 LYS A C 1
ATOM 634 O O . LYS A 1 105 ? 36.812 4.730 75.906 1.00 70.94 464 LYS A O 1
ATOM 640 N N . GLU A 1 106 ? 37.483 6.516 74.698 1.00 70.09 465 GLU A N 1
ATOM 641 C CA . GLU A 1 106 ? 37.677 7.415 75.832 1.00 69.24 465 GLU A CA 1
ATOM 642 C C . GLU A 1 106 ? 36.402 7.619 76.651 1.00 69.74 465 GLU A C 1
ATOM 643 O O . GLU A 1 106 ? 36.415 7.477 77.876 1.00 71.04 465 GLU A O 1
ATOM 649 N N . PHE A 1 107 ? 35.308 7.947 75.968 1.00 68.59 466 PHE A N 1
ATOM 650 C CA . PHE A 1 107 ? 34.034 8.260 76.631 1.00 67.43 466 PHE A CA 1
ATOM 651 C C . PHE A 1 107 ? 33.054 7.082 76.676 1.00 66.17 466 PHE A C 1
ATOM 652 O O . PHE A 1 107 ? 31.852 7.273 76.889 1.00 62.70 466 PHE A O 1
ATOM 660 N N . GLY A 1 108 ? 33.573 5.873 76.475 1.00 67.45 467 GLY A N 1
ATOM 661 C CA . GLY A 1 108 ? 32.792 4.643 76.614 1.00 67.98 467 GLY A CA 1
ATOM 662 C C . GLY A 1 108 ? 31.515 4.614 75.800 1.00 67.33 467 GLY A C 1
ATOM 663 O O . GLY A 1 108 ? 30.504 4.068 76.242 1.00 67.22 467 GLY A O 1
ATOM 664 N N . LEU A 1 109 ? 31.558 5.209 74.613 1.00 68.82 468 LEU A N 1
ATOM 665 C CA . LEU A 1 109 ? 30.399 5.228 73.728 1.00 70.22 468 LEU A CA 1
ATOM 666 C C . LEU A 1 109 ? 30.378 3.931 72.930 1.00 71.49 468 LEU A C 1
ATOM 667 O O . LEU A 1 109 ? 31.402 3.542 72.365 1.00 75.15 468 LEU A O 1
ATOM 672 N N . PRO A 1 110 ? 29.220 3.247 72.892 1.00 71.68 469 PRO A N 1
ATOM 673 C CA . PRO A 1 110 ? 29.160 1.932 72.261 1.00 73.58 469 PRO A CA 1
ATOM 674 C C . PRO A 1 110 ? 29.078 1.983 70.740 1.00 73.70 469 PRO A C 1
ATOM 675 O O . PRO A 1 110 ? 28.981 3.057 70.151 1.00 73.00 469 PRO A O 1
ATOM 679 N N . ARG A 1 111 ? 29.112 0.809 70.124 1.00 75.22 470 ARG A N 1
ATOM 680 C CA . ARG A 1 111 ? 29.083 0.688 68.669 1.00 77.20 470 ARG A CA 1
ATOM 681 C C . ARG A 1 111 ? 27.720 1.066 68.092 1.00 76.00 470 ARG A C 1
ATOM 682 O O . ARG A 1 111 ? 26.693 0.533 68.510 1.00 77.88 470 ARG A O 1
ATOM 690 N N . GLY A 1 112 ? 27.728 1.991 67.135 1.00 74.16 471 GLY A N 1
ATOM 691 C CA . GLY A 1 112 ? 26.506 2.455 66.467 1.00 71.62 471 GLY A CA 1
ATOM 692 C C . GLY A 1 112 ? 25.856 3.667 67.119 1.00 69.10 471 GLY A C 1
ATOM 693 O O . GLY A 1 112 ? 24.811 4.134 66.664 1.00 67.88 471 GLY A O 1
ATOM 694 N N . SER A 1 113 ? 26.487 4.190 68.168 1.00 67.32 472 SER A N 1
ATOM 695 C CA . SER A 1 113 ? 25.931 5.295 68.947 1.00 67.81 472 SER A CA 1
ATOM 696 C C . SER A 1 113 ? 26.307 6.668 68.401 1.00 68.89 472 SER A C 1
ATOM 697 O O . SER A 1 113 ? 25.836 7.684 68.916 1.00 71.33 472 SER A O 1
ATOM 700 N N . VAL A 1 114 ? 27.167 6.703 67.385 1.00 67.81 473 VAL A N 1
ATOM 701 C CA . VAL A 1 114 ? 27.564 7.964 66.747 1.00 66.01 473 VAL A CA 1
ATOM 702 C C . VAL A 1 114 ? 27.364 7.880 65.234 1.00 64.44 473 VAL A C 1
ATOM 703 O O . VAL A 1 114 ? 27.688 6.872 64.610 1.00 63.23 473 VAL A O 1
ATOM 707 N N . CYS A 1 115 ? 26.818 8.950 64.663 1.00 63.64 474 CYS A N 1
ATOM 708 C CA . CYS A 1 115 ? 26.617 9.061 63.220 1.00 63.35 474 CYS A CA 1
ATOM 709 C C . CYS A 1 115 ? 27.214 10.364 62.687 1.00 64.45 474 CYS A C 1
ATOM 710 O O . CYS A 1 115 ? 26.743 11.449 63.020 1.00 66.30 474 CYS A O 1
ATOM 713 N N . LEU A 1 116 ? 28.241 10.252 61.849 1.00 63.42 475 LEU A N 1
ATOM 714 C CA . LEU A 1 116 ? 28.944 11.425 61.330 1.00 62.73 475 LEU A CA 1
ATOM 715 C C . LEU A 1 116 ? 28.302 11.941 60.046 1.00 63.03 475 LEU A C 1
ATOM 716 O O . LEU A 1 116 ? 28.383 11.289 59.008 1.00 64.13 475 LEU A O 1
ATOM 721 N N . GLU A 1 117 ? 27.667 13.110 60.124 1.00 64.18 476 GLU A N 1
ATOM 722 C CA . GLU A 1 117 ? 27.070 13.752 58.948 1.00 65.06 476 GLU A CA 1
ATOM 723 C C . GLU A 1 117 ? 28.141 14.341 58.047 1.00 65.24 476 GLU A C 1
ATOM 724 O O . GLU A 1 117 ? 29.027 15.056 58.514 1.00 66.20 476 GLU A O 1
ATOM 730 N N . ILE A 1 118 ? 28.047 14.044 56.756 1.00 65.62 477 ILE A N 1
ATOM 731 C CA . ILE A 1 118 ? 28.955 14.604 55.762 1.00 67.39 477 ILE A CA 1
ATOM 732 C C . ILE A 1 118 ? 28.125 15.304 54.696 1.00 68.12 477 ILE A C 1
ATOM 733 O O . ILE A 1 118 ? 27.136 14.756 54.211 1.00 66.70 477 ILE A O 1
ATOM 738 N N . THR A 1 119 ? 28.525 16.523 54.345 1.00 70.56 478 THR A N 1
ATOM 739 C CA . THR A 1 119 ? 27.854 17.268 53.283 1.00 71.26 478 THR A CA 1
ATOM 740 C C . THR A 1 119 ? 28.023 16.544 51.952 1.00 72.48 478 THR A C 1
ATOM 741 O O . THR A 1 119 ? 29.050 15.911 51.705 1.00 70.65 478 THR A O 1
ATOM 745 N N . GLU A 1 120 ? 27.002 16.641 51.107 1.00 75.90 479 GLU A N 1
ATOM 746 C CA . GLU A 1 120 ? 26.971 15.912 49.842 1.00 78.18 479 GLU A CA 1
ATOM 747 C C . GLU A 1 120 ? 28.126 16.311 48.915 1.00 80.18 479 GLU A C 1
ATOM 748 O O . GLU A 1 120 ? 28.657 15.475 48.188 1.00 80.24 479 GLU A O 1
ATOM 754 N N . SER A 1 121 ? 28.532 17.579 48.970 1.00 83.55 480 SER A N 1
ATOM 755 C CA . SER A 1 121 ? 29.613 18.105 48.122 1.00 85.69 480 SER A CA 1
ATOM 756 C C . SER A 1 121 ? 31.025 17.655 48.544 1.00 87.22 480 SER A C 1
ATOM 757 O O . SER A 1 121 ? 31.960 18.456 48.570 1.00 88.66 480 SER A O 1
ATOM 760 N N . VAL A 1 122 ? 31.167 16.376 48.874 1.00 90.39 481 VAL A N 1
ATOM 761 C CA . VAL A 1 122 ? 32.466 15.767 49.189 1.00 94.22 481 VAL A CA 1
ATOM 762 C C . VAL A 1 122 ? 32.824 14.677 48.163 1.00 95.79 481 VAL A C 1
ATOM 763 O O . VAL A 1 122 ? 33.926 14.127 48.179 1.00 93.44 481 VAL A O 1
ATOM 767 N N . VAL A 1 123 ? 31.895 14.398 47.253 1.00 100.97 482 VAL A N 1
ATOM 768 C CA . VAL A 1 123 ? 32.087 13.387 46.209 1.00 106.66 482 VAL A CA 1
ATOM 769 C C . VAL A 1 123 ? 33.344 13.645 45.372 1.00 110.45 482 VAL A C 1
ATOM 770 O O . VAL A 1 123 ? 34.197 12.767 45.241 1.00 112.24 482 VAL A O 1
ATOM 774 N N . VAL A 1 124 ? 33.450 14.853 44.827 1.00 114.55 483 VAL A N 1
ATOM 775 C CA . VAL A 1 124 ? 34.577 15.251 43.975 1.00 117.68 483 VAL A CA 1
ATOM 776 C C . VAL A 1 124 ? 35.495 16.228 44.717 1.00 119.73 483 VAL A C 1
ATOM 777 O O . VAL A 1 124 ? 36.693 16.291 44.434 1.00 117.48 483 VAL A O 1
ATOM 781 N N . GLN A 1 125 ? 34.936 16.977 45.669 1.00 124.41 484 GLN A N 1
ATOM 782 C CA . GLN A 1 125 ? 35.721 17.889 46.505 1.00 130.42 484 GLN A CA 1
ATOM 783 C C . GLN A 1 125 ? 36.800 17.143 47.295 1.00 130.74 484 GLN A C 1
ATOM 784 O O . GLN A 1 125 ? 37.821 17.728 47.663 1.00 135.11 484 GLN A O 1
ATOM 790 N N . ASP A 1 126 ? 36.554 15.860 47.561 1.00 127.08 485 ASP A N 1
ATOM 791 C CA . ASP A 1 126 ? 37.582 14.940 48.052 1.00 125.54 485 ASP A CA 1
ATOM 792 C C . ASP A 1 126 ? 37.683 13.712 47.138 1.00 122.68 485 ASP A C 1
ATOM 793 O O . ASP A 1 126 ? 36.759 13.412 46.382 1.00 121.90 485 ASP A O 1
ATOM 798 N N . ILE A 1 127 ? 38.817 13.017 47.217 1.00 119.39 486 ILE A N 1
ATOM 799 C CA . ILE A 1 127 ? 39.059 11.778 46.448 1.00 116.64 486 ILE A CA 1
ATOM 800 C C . ILE A 1 127 ? 38.104 10.647 46.882 1.00 114.60 486 ILE A C 1
ATOM 801 O O . ILE A 1 127 ? 37.517 10.695 47.964 1.00 117.86 486 ILE A O 1
ATOM 806 N N . GLU A 1 128 ? 37.953 9.640 46.024 1.00 110.56 487 GLU A N 1
ATOM 807 C CA . GLU A 1 128 ? 37.106 8.468 46.293 1.00 109.05 487 GLU A CA 1
ATOM 808 C C . GLU A 1 128 ? 37.602 7.521 47.384 1.00 108.98 487 GLU A C 1
ATOM 809 O O . GLU A 1 128 ? 36.941 6.528 47.689 1.00 109.75 487 GLU A O 1
ATOM 815 N N . THR A 1 129 ? 38.757 7.828 47.967 1.00 108.55 488 THR A N 1
ATOM 816 C CA . THR A 1 129 ? 39.250 7.126 49.156 1.00 106.48 488 THR A CA 1
ATOM 817 C C . THR A 1 129 ? 38.290 7.343 50.318 1.00 103.10 488 THR A C 1
ATOM 818 O O . THR A 1 129 ? 38.418 6.716 51.367 1.00 104.73 488 THR A O 1
ATOM 822 N N . THR A 1 130 ? 37.354 8.268 50.131 1.00 98.42 489 THR A N 1
ATOM 823 C CA . THR A 1 130 ? 36.244 8.456 51.047 1.00 95.48 489 THR A CA 1
ATOM 824 C C . THR A 1 130 ? 35.591 7.114 51.365 1.00 96.88 489 THR A C 1
ATOM 825 O O . THR A 1 130 ? 35.223 6.847 52.508 1.00 98.48 489 THR A O 1
ATOM 829 N N . ARG A 1 131 ? 35.461 6.274 50.343 1.00 96.34 490 ARG A N 1
ATOM 830 C CA . ARG A 1 131 ? 34.894 4.934 50.492 1.00 94.81 490 ARG A CA 1
ATOM 831 C C . ARG A 1 131 ? 35.609 4.132 51.574 1.00 90.41 490 ARG A C 1
ATOM 832 O O . ARG A 1 131 ? 34.972 3.488 52.407 1.00 89.11 490 ARG A O 1
ATOM 840 N N . THR A 1 132 ? 36.937 4.184 51.549 1.00 88.26 491 THR A N 1
ATOM 841 C CA . THR A 1 132 ? 37.771 3.493 52.539 1.00 86.47 491 THR A CA 1
ATOM 842 C C . THR A 1 132 ? 37.584 4.087 53.938 1.00 84.87 491 THR A C 1
ATOM 843 O O . THR A 1 132 ? 37.586 3.362 54.933 1.00 84.96 491 THR A O 1
ATOM 847 N N . THR A 1 133 ? 37.433 5.407 54.006 1.00 83.63 492 THR A N 1
ATOM 848 C CA . THR A 1 133 ? 37.174 6.097 55.271 1.00 84.05 492 THR A CA 1
ATOM 849 C C . THR A 1 133 ? 35.874 5.598 55.902 1.00 86.01 492 THR A C 1
ATOM 850 O O . THR A 1 133 ? 35.844 5.255 57.085 1.00 88.65 492 THR A O 1
ATOM 854 N N . LEU A 1 134 ? 34.809 5.565 55.106 1.00 86.57 493 LEU A N 1
ATOM 855 C CA . LEU A 1 134 ? 33.528 5.018 55.556 1.00 87.31 493 LEU A CA 1
ATOM 856 C C . LEU A 1 134 ? 33.707 3.581 56.014 1.00 85.88 493 LEU A C 1
ATOM 857 O O . LEU A 1 134 ? 33.267 3.210 57.101 1.00 90.65 493 LEU A O 1
ATOM 862 N N . THR A 1 135 ? 34.362 2.785 55.174 1.00 82.59 494 THR A N 1
ATOM 863 C CA . THR A 1 135 ? 34.633 1.378 55.474 1.00 81.23 494 THR A CA 1
ATOM 864 C C . THR A 1 135 ? 35.353 1.231 56.814 1.00 77.59 494 THR A C 1
ATOM 865 O O . THR A 1 135 ? 35.031 0.345 57.608 1.00 75.94 494 THR A O 1
ATOM 869 N N . GLY A 1 136 ? 36.321 2.108 57.059 1.00 74.35 495 GLY A N 1
ATOM 870 C CA . GLY A 1 136 ? 37.023 2.144 58.339 1.00 73.61 495 GLY A CA 1
ATOM 871 C C . GLY A 1 136 ? 36.107 2.526 59.490 1.00 73.42 495 GLY A C 1
ATOM 872 O O . GLY A 1 136 ? 36.152 1.916 60.563 1.00 70.16 495 GLY A O 1
ATOM 873 N N . LEU A 1 137 ? 35.268 3.533 59.255 1.00 73.30 496 LEU A N 1
ATOM 874 C CA . LEU A 1 137 ? 34.343 4.041 60.271 1.00 73.86 496 LEU A CA 1
ATOM 875 C C . LEU A 1 137 ? 33.266 3.039 60.672 1.00 75.54 496 LEU A C 1
ATOM 876 O O . LEU A 1 137 ? 32.886 2.974 61.840 1.00 78.01 496 LEU A O 1
ATOM 881 N N . HIS A 1 138 ? 32.767 2.275 59.705 1.00 75.95 497 HIS A N 1
ATOM 882 C CA . HIS A 1 138 ? 31.789 1.222 59.983 1.00 76.95 497 HIS A CA 1
ATOM 883 C C . HIS A 1 138 ? 32.377 0.117 60.864 1.00 78.93 497 HIS A C 1
ATOM 884 O O . HIS A 1 138 ? 31.669 -0.465 61.687 1.00 79.14 497 HIS A O 1
ATOM 891 N N . ASN A 1 139 ? 33.671 -0.154 60.697 1.00 81.32 498 ASN A N 1
ATOM 892 C CA . ASN A 1 139 ? 34.377 -1.147 61.516 1.00 82.94 498 ASN A CA 1
ATOM 893 C C . ASN A 1 139 ? 34.588 -0.698 62.961 1.00 81.78 498 ASN A C 1
ATOM 894 O O . ASN A 1 139 ? 34.643 -1.524 63.871 1.00 82.60 498 ASN A O 1
ATOM 899 N N . VAL A 1 140 ? 34.720 0.609 63.157 1.00 81.25 499 VAL A N 1
ATOM 900 C CA . VAL A 1 140 ? 34.756 1.206 64.499 1.00 79.58 499 VAL A CA 1
ATOM 901 C C . VAL A 1 140 ? 33.369 1.173 65.159 1.00 78.09 499 VAL A C 1
ATOM 902 O O . VAL A 1 140 ? 33.252 1.093 66.383 1.00 79.27 499 VAL A O 1
ATOM 906 N N . GLY A 1 141 ? 32.325 1.217 64.339 1.00 76.73 500 GLY A N 1
ATOM 907 C CA . GLY A 1 141 ? 30.941 1.278 64.817 1.00 75.31 500 GLY A CA 1
ATOM 908 C C . GLY A 1 141 ? 30.409 2.699 64.760 1.00 73.39 500 GLY A C 1
ATOM 909 O O . GLY A 1 141 ? 29.724 3.153 65.676 1.00 71.51 500 GLY A O 1
ATOM 910 N N . VAL A 1 142 ? 30.734 3.393 63.672 1.00 71.21 501 VAL A N 1
ATOM 911 C CA . VAL A 1 142 ? 30.341 4.780 63.462 1.00 68.60 501 VAL A CA 1
ATOM 912 C C . VAL A 1 142 ? 29.491 4.861 62.201 1.00 67.10 501 VAL A C 1
ATOM 913 O O . VAL A 1 142 ? 29.936 4.483 61.118 1.00 67.76 501 VAL A O 1
ATOM 917 N N . GLN A 1 143 ? 28.270 5.360 62.349 1.00 65.62 502 GLN A N 1
ATOM 918 C CA . GLN A 1 143 ? 27.361 5.521 61.220 1.00 64.71 502 GLN A CA 1
ATOM 919 C C . GLN A 1 143 ? 27.740 6.763 60.427 1.00 61.15 502 GLN A C 1
ATOM 920 O O . GLN A 1 143 ? 28.481 7.617 60.911 1.00 58.92 502 GLN A O 1
ATOM 926 N N . VAL A 1 144 ? 27.235 6.855 59.203 1.00 59.06 503 VAL A N 1
ATOM 927 C CA . VAL A 1 144 ? 27.479 8.025 58.362 1.00 57.18 503 VAL A CA 1
ATOM 928 C C . VAL A 1 144 ? 26.206 8.468 57.656 1.00 55.42 503 VAL A C 1
ATOM 929 O O . VAL A 1 144 ? 25.503 7.655 57.063 1.00 53.03 503 VAL A O 1
ATOM 933 N N . ALA A 1 145 ? 25.944 9.772 57.722 1.00 55.89 504 ALA A N 1
ATOM 934 C CA . ALA A 1 145 ? 24.779 10.394 57.096 1.00 55.64 504 ALA A CA 1
ATOM 935 C C . ALA A 1 145 ? 25.184 11.360 55.987 1.00 54.61 504 ALA A C 1
ATOM 936 O O . ALA A 1 145 ? 26.248 11.973 56.041 1.00 54.75 504 ALA A O 1
ATOM 938 N N . ILE A 1 146 ? 24.317 11.487 54.988 1.00 54.87 505 ILE A N 1
ATOM 939 C CA . ILE A 1 146 ? 24.481 12.470 53.923 1.00 56.76 505 ILE A CA 1
ATOM 940 C C . ILE A 1 146 ? 23.495 13.625 54.119 1.00 58.54 505 ILE A C 1
ATOM 941 O O . ILE A 1 146 ? 22.295 13.527 53.851 1.00 58.99 505 ILE A O 1
ATOM 946 N N . ASP A 1 147 ? 24.077 14.715 54.593 1.00 61.53 506 ASP A N 1
ATOM 947 C CA . ASP A 1 147 ? 23.445 15.977 54.935 1.00 64.62 506 ASP A CA 1
ATOM 948 C C . ASP A 1 147 ? 23.144 16.786 53.696 1.00 65.66 506 ASP A C 1
ATOM 949 O O . ASP A 1 147 ? 23.867 16.670 52.702 1.00 66.21 506 ASP A O 1
ATOM 954 N N . ASP A 1 148 ? 22.124 17.639 53.758 1.00 67.30 507 ASP A N 1
ATOM 955 C CA . ASP A 1 148 ? 21.878 18.596 52.679 1.00 70.26 507 ASP A CA 1
ATOM 956 C C . ASP A 1 148 ? 21.977 17.905 51.320 1.00 68.68 507 ASP A C 1
ATOM 957 O O . ASP A 1 148 ? 22.807 18.261 50.475 1.00 69.42 507 ASP A O 1
ATOM 962 N N . PHE A 1 149 ? 21.142 16.890 51.137 1.00 66.10 508 PHE A N 1
ATOM 963 C CA . PHE A 1 149 ? 21.166 16.085 49.919 1.00 64.75 508 PHE A CA 1
ATOM 964 C C . PHE A 1 149 ? 20.351 16.730 48.805 1.00 64.39 508 PHE A C 1
ATOM 965 O O . PHE A 1 149 ? 19.213 17.134 49.022 1.00 65.17 508 PHE A O 1
ATOM 973 N N . GLY A 1 150 ? 20.934 16.790 47.610 1.00 62.68 509 GLY A N 1
ATOM 974 C CA . GLY A 1 150 ? 20.315 17.445 46.457 1.00 61.28 509 GLY A CA 1
ATOM 975 C C . GLY A 1 150 ? 20.625 18.927 46.346 1.00 61.07 509 GLY A C 1
ATOM 976 O O . GLY A 1 150 ? 20.140 19.591 45.430 1.00 59.26 509 GLY A O 1
ATOM 977 N N . THR A 1 151 ? 21.432 19.444 47.272 1.00 61.24 510 THR A N 1
ATOM 978 C CA . THR A 1 151 ? 21.799 20.862 47.285 1.00 62.08 510 THR A CA 1
ATOM 979 C C . THR A 1 151 ? 23.216 21.090 46.801 1.00 62.26 510 THR A C 1
ATOM 980 O O . THR A 1 151 ? 23.478 22.043 46.076 1.00 63.72 510 THR A O 1
ATOM 984 N N . GLY A 1 152 ? 24.135 20.235 47.236 1.00 62.72 511 GLY A N 1
ATOM 985 C CA . GLY A 1 152 ? 25.533 20.333 46.827 1.00 63.72 511 GLY A CA 1
ATOM 986 C C . GLY A 1 152 ? 25.814 19.567 45.548 1.00 63.63 511 GLY A C 1
ATOM 987 O O . GLY A 1 152 ? 24.904 19.266 44.777 1.00 63.15 511 GLY A O 1
ATOM 988 N N . TYR A 1 153 ? 27.089 19.272 45.323 1.00 64.55 512 TYR A N 1
ATOM 989 C CA . TYR A 1 153 ? 27.517 18.449 44.197 1.00 66.92 512 TYR A CA 1
ATOM 990 C C . TYR A 1 153 ? 26.995 17.037 44.376 1.00 66.98 512 TYR A C 1
ATOM 991 O O . TYR A 1 153 ? 27.420 16.330 45.284 1.00 67.90 512 TYR A O 1
ATOM 1000 N N . SER A 1 154 ? 26.087 16.627 43.499 1.00 67.76 513 SER A N 1
ATOM 1001 C CA . SER A 1 154 ? 25.343 15.388 43.693 1.00 68.81 513 SER A CA 1
ATOM 1002 C C . SER A 1 154 ? 26.222 14.144 43.781 1.00 68.49 513 SER A C 1
ATOM 1003 O O . SER A 1 154 ? 27.270 14.060 43.142 1.00 66.42 513 SER A O 1
ATOM 1006 N N . VAL A 1 155 ? 25.764 13.192 44.589 1.00 69.66 514 VAL A N 1
ATOM 1007 C CA . VAL A 1 155 ? 26.420 11.900 44.773 1.00 71.08 514 VAL A CA 1
ATOM 1008 C C . VAL A 1 155 ? 25.585 10.785 44.139 1.00 71.39 514 VAL A C 1
ATOM 1009 O O . VAL A 1 155 ? 25.941 9.611 44.246 1.00 73.60 514 VAL A O 1
ATOM 1013 N N . LEU A 1 156 ? 24.497 11.143 43.457 1.00 69.61 515 LEU A N 1
ATOM 1014 C CA . LEU A 1 156 ? 23.622 10.139 42.839 1.00 70.58 515 LEU A CA 1
ATOM 1015 C C . LEU A 1 156 ? 24.420 9.054 42.123 1.00 72.91 515 LEU A C 1
ATOM 1016 O O . LEU A 1 156 ? 24.110 7.868 42.247 1.00 74.02 515 LEU A O 1
ATOM 1021 N N . SER A 1 157 ? 25.453 9.471 41.391 1.00 75.11 516 SER A N 1
ATOM 1022 C CA . SER A 1 157 ? 26.337 8.551 40.675 1.00 76.77 516 SER A CA 1
ATOM 1023 C C . SER A 1 157 ? 26.933 7.479 41.586 1.00 79.32 516 SER A C 1
ATOM 1024 O O . SER A 1 157 ? 27.028 6.314 41.196 1.00 82.09 516 SER A O 1
ATOM 1027 N N . LEU A 1 158 ? 27.314 7.875 42.799 1.00 81.32 517 LEU A N 1
ATOM 1028 C CA . LEU A 1 158 ? 28.036 6.995 43.724 1.00 81.53 517 LEU A CA 1
ATOM 1029 C C . LEU A 1 158 ? 27.245 6.508 44.942 1.00 79.74 517 LEU A C 1
ATOM 1030 O O . LEU A 1 158 ? 27.801 5.794 45.773 1.00 78.61 517 LEU A O 1
ATOM 1035 N N . LEU A 1 159 ? 25.970 6.875 45.056 1.00 79.48 518 LEU A N 1
ATOM 1036 C CA . LEU A 1 159 ? 25.146 6.430 46.190 1.00 80.18 518 LEU A CA 1
ATOM 1037 C C . LEU A 1 159 ? 25.113 4.913 46.301 1.00 80.17 518 LEU A C 1
ATOM 1038 O O . LEU A 1 159 ? 25.202 4.361 47.396 1.00 80.40 518 LEU A O 1
ATOM 1043 N N . LYS A 1 160 ? 24.959 4.255 45.159 1.00 80.98 519 LYS A N 1
ATOM 1044 C CA . LYS A 1 160 ? 24.982 2.794 45.084 1.00 83.61 519 LYS A CA 1
ATOM 1045 C C . LYS A 1 160 ? 26.304 2.194 45.593 1.00 83.68 519 LYS A C 1
ATOM 1046 O O . LYS A 1 160 ? 26.304 1.192 46.310 1.00 83.48 519 LYS A O 1
ATOM 1052 N N . SER A 1 161 ? 27.420 2.817 45.225 1.00 83.37 520 SER A N 1
ATOM 1053 C CA . SER A 1 161 ? 28.751 2.323 45.585 1.00 82.54 520 SER A CA 1
ATOM 1054 C C . SER A 1 161 ? 29.176 2.774 46.983 1.00 81.80 520 SER A C 1
ATOM 1055 O O . SER A 1 161 ? 30.064 2.168 47.587 1.00 82.39 520 SER A O 1
ATOM 1058 N N . LEU A 1 162 ? 28.554 3.848 47.473 1.00 80.15 521 LEU A N 1
ATOM 1059 C CA . LEU A 1 162 ? 28.811 4.367 48.820 1.00 78.30 521 LEU A CA 1
ATOM 1060 C C . LEU A 1 162 ? 27.991 3.670 49.891 1.00 76.59 521 LEU A C 1
ATOM 1061 O O . LEU A 1 162 ? 26.771 3.573 49.772 1.00 76.83 521 LEU A O 1
ATOM 1066 N N . PRO A 1 163 ? 28.664 3.191 50.950 1.00 76.68 522 PRO A N 1
ATOM 1067 C CA . PRO A 1 163 ? 28.038 2.553 52.113 1.00 75.66 522 PRO A CA 1
ATOM 1068 C C . PRO A 1 163 ? 27.549 3.480 53.223 1.00 71.56 522 PRO A C 1
ATOM 1069 O O . PRO A 1 163 ? 27.533 3.075 54.386 1.00 71.20 522 PRO A O 1
ATOM 1073 N N . VAL A 1 164 ? 27.150 4.699 52.885 1.00 67.12 523 VAL A N 1
ATOM 1074 C CA . VAL A 1 164 ? 26.541 5.581 53.877 1.00 64.96 523 VAL A CA 1
ATOM 1075 C C . VAL A 1 164 ? 25.256 4.952 54.416 1.00 63.04 523 VAL A C 1
ATOM 1076 O O . VAL A 1 164 ? 24.599 4.180 53.719 1.00 60.43 523 VAL A O 1
ATOM 1080 N N . ASP A 1 165 ? 24.924 5.278 55.663 1.00 62.03 524 ASP A N 1
ATOM 1081 C CA . ASP A 1 165 ? 23.801 4.654 56.371 1.00 60.53 524 ASP A CA 1
ATOM 1082 C C . ASP A 1 165 ? 22.523 5.470 56.323 1.00 57.24 524 ASP A C 1
ATOM 1083 O O . ASP A 1 165 ? 21.448 4.937 56.067 1.00 57.99 524 ASP A O 1
ATOM 1088 N N . THR A 1 166 ? 22.644 6.760 56.596 1.00 54.12 525 THR A N 1
ATOM 1089 C CA . THR A 1 166 ? 21.489 7.637 56.672 1.00 52.39 525 THR A CA 1
ATOM 1090 C C . THR A 1 166 ? 21.506 8.607 55.500 1.00 52.69 525 THR A C 1
ATOM 1091 O O . THR A 1 166 ? 22.552 8.882 54.914 1.00 51.90 525 THR A O 1
ATOM 1095 N N . LEU A 1 167 ? 20.325 9.099 55.150 1.00 53.96 526 LEU A N 1
ATOM 1096 C CA . LEU A 1 167 ? 20.175 10.127 54.134 1.00 54.70 526 LEU A CA 1
ATOM 1097 C C . LEU A 1 167 ? 19.191 11.187 54.635 1.00 54.91 526 LEU A C 1
ATOM 1098 O O . LEU A 1 167 ? 18.090 10.860 55.082 1.00 54.86 526 LEU A O 1
ATOM 1103 N N . LYS A 1 168 ? 19.602 12.452 54.576 1.00 55.87 527 LYS A N 1
ATOM 1104 C CA . LYS A 1 168 ? 18.793 13.554 55.103 1.00 57.56 527 LYS A CA 1
ATOM 1105 C C . LYS A 1 168 ? 18.109 14.368 54.014 1.00 58.35 527 LYS A C 1
ATOM 1106 O O . LYS A 1 168 ? 18.729 14.725 53.009 1.00 61.51 527 LYS A O 1
ATOM 1112 N N . ILE A 1 169 ? 16.834 14.678 54.236 1.00 57.36 528 ILE A N 1
ATOM 1113 C CA . ILE A 1 169 ? 16.067 15.527 53.328 1.00 56.59 528 ILE A CA 1
ATOM 1114 C C . ILE A 1 169 ? 16.318 16.985 53.701 1.00 56.21 528 ILE A C 1
ATOM 1115 O O . ILE A 1 169 ? 15.891 17.436 54.761 1.00 56.56 528 ILE A O 1
ATOM 1120 N N . ASP A 1 170 ? 17.001 17.713 52.821 1.00 55.76 529 ASP A N 1
ATOM 1121 C CA . ASP A 1 170 ? 17.403 19.105 53.073 1.00 55.34 529 ASP A CA 1
ATOM 1122 C C . ASP A 1 170 ? 16.235 20.014 53.479 1.00 56.09 529 ASP A C 1
ATOM 1123 O O . ASP A 1 170 ? 15.086 19.779 53.097 1.00 54.88 529 ASP A O 1
ATOM 1128 N N . ARG A 1 171 ? 16.556 21.052 54.251 1.00 57.31 530 ARG A N 1
ATOM 1129 C CA . ARG A 1 171 ? 15.575 22.032 54.737 1.00 58.90 530 ARG A CA 1
ATOM 1130 C C . ARG A 1 171 ? 14.714 22.644 53.632 1.00 57.03 530 ARG A C 1
ATOM 1131 O O . ARG A 1 171 ? 13.525 22.868 53.837 1.00 56.72 530 ARG A O 1
ATOM 1139 N N . SER A 1 172 ? 15.316 22.907 52.473 1.00 55.73 531 SER A N 1
ATOM 1140 C CA . SER A 1 172 ? 14.632 23.573 51.360 1.00 55.03 531 SER A CA 1
ATOM 1141 C C . SER A 1 172 ? 13.419 22.792 50.849 1.00 55.81 531 SER A C 1
ATOM 1142 O O . SER A 1 172 ? 12.375 23.378 50.549 1.00 58.20 531 SER A O 1
ATOM 1145 N N . PHE A 1 173 ? 13.558 21.472 50.766 1.00 54.84 532 PHE A N 1
ATOM 1146 C CA . PHE A 1 173 ? 12.475 20.607 50.275 1.00 54.30 532 PHE A CA 1
ATOM 1147 C C . PHE A 1 173 ? 11.400 20.345 51.328 1.00 54.82 532 PHE A C 1
ATOM 1148 O O . PHE A 1 173 ? 10.314 19.872 51.005 1.00 55.44 532 PHE A O 1
ATOM 1156 N N . VAL A 1 174 ? 11.719 20.631 52.584 1.00 54.56 533 VAL A N 1
ATOM 1157 C CA . VAL A 1 174 ? 10.801 20.420 53.694 1.00 53.33 533 VAL A CA 1
ATOM 1158 C C . VAL A 1 174 ? 10.099 21.714 54.107 1.00 54.09 533 VAL A C 1
ATOM 1159 O O . VAL A 1 174 ? 8.932 21.694 54.477 1.00 53.41 533 VAL A O 1
ATOM 1163 N N . ALA A 1 175 ? 10.805 22.837 54.029 1.00 56.75 534 ALA A N 1
ATOM 1164 C CA . ALA A 1 175 ? 10.320 24.112 54.570 1.00 58.56 534 ALA A CA 1
ATOM 1165 C C . ALA A 1 175 ? 8.920 24.473 54.088 1.00 58.71 534 ALA A C 1
ATOM 1166 O O . ALA A 1 175 ? 7.996 24.613 54.888 1.00 59.13 534 ALA A O 1
ATOM 1168 N N . GLU A 1 176 ? 8.774 24.618 52.777 1.00 60.07 535 GLU A N 1
ATOM 1169 C CA . GLU A 1 176 ? 7.485 24.959 52.175 1.00 60.48 535 GLU A CA 1
ATOM 1170 C C . GLU A 1 176 ? 6.796 23.711 51.625 1.00 58.21 535 GLU A C 1
ATOM 1171 O O . GLU A 1 176 ? 6.030 23.784 50.669 1.00 55.63 535 GLU A O 1
ATOM 1177 N N . LEU A 1 177 ? 7.063 22.567 52.247 1.00 57.93 536 LEU A N 1
ATOM 1178 C CA . LEU A 1 177 ? 6.510 21.297 51.799 1.00 58.27 536 LEU A CA 1
ATOM 1179 C C . LEU A 1 177 ? 5.000 21.301 51.968 1.00 60.61 536 LEU A C 1
ATOM 1180 O O . LEU A 1 177 ? 4.489 21.618 53.046 1.00 61.63 536 LEU A O 1
ATOM 1185 N N . GLY A 1 178 ? 4.302 20.946 50.892 1.00 61.52 537 GLY A N 1
ATOM 1186 C CA . GLY A 1 178 ? 2.843 20.974 50.848 1.00 59.74 537 GLY A CA 1
ATOM 1187 C C . GLY A 1 178 ? 2.362 22.180 50.073 1.00 59.55 537 GLY A C 1
ATOM 1188 O O . GLY A 1 178 ? 1.658 22.042 49.076 1.00 61.22 537 GLY A O 1
ATOM 1189 N N . SER A 1 179 ? 2.748 23.366 50.535 1.00 60.01 538 SER A N 1
ATOM 1190 C CA . SER A 1 179 ? 2.383 24.614 49.866 1.00 62.57 538 SER A CA 1
ATOM 1191 C C . SER A 1 179 ? 3.145 24.762 48.548 1.00 64.09 538 SER A C 1
ATOM 1192 O O . SER A 1 179 ? 2.565 25.126 47.522 1.00 64.76 538 SER A O 1
ATOM 1195 N N . ASN A 1 180 ? 4.445 24.480 48.590 1.00 65.04 539 ASN A N 1
ATOM 1196 C CA . ASN A 1 180 ? 5.290 24.500 47.392 1.00 63.69 539 ASN A CA 1
ATOM 1197 C C . ASN A 1 180 ? 5.181 23.172 46.633 1.00 61.52 539 ASN A C 1
ATOM 1198 O O . ASN A 1 180 ? 5.476 22.108 47.187 1.00 57.14 539 ASN A O 1
ATOM 1203 N N . PRO A 1 181 ? 4.769 23.235 45.353 1.00 61.96 540 PRO A N 1
ATOM 1204 C CA . PRO A 1 181 ? 4.503 22.028 44.567 1.00 62.07 540 PRO A CA 1
ATOM 1205 C C . PRO A 1 181 ? 5.761 21.256 44.162 1.00 61.65 540 PRO A C 1
ATOM 1206 O O . PRO A 1 181 ? 5.695 20.045 43.935 1.00 60.25 540 PRO A O 1
ATOM 1210 N N . GLY A 1 182 ? 6.886 21.961 44.062 1.00 60.48 541 GLY A N 1
ATOM 1211 C CA . GLY A 1 182 ? 8.153 21.356 43.665 1.00 59.45 541 GLY A CA 1
ATOM 1212 C C . GLY A 1 182 ? 8.758 20.451 44.721 1.00 57.74 541 GLY A C 1
ATOM 1213 O O . GLY A 1 182 ? 9.517 19.535 44.396 1.00 57.59 541 GLY A O 1
ATOM 1214 N N . ASP A 1 183 ? 8.418 20.702 45.983 1.00 56.42 542 ASP A N 1
ATOM 1215 C CA . ASP A 1 183 ? 9.002 19.968 47.111 1.00 54.54 542 ASP A CA 1
ATOM 1216 C C . ASP A 1 183 ? 8.611 18.493 47.111 1.00 52.43 542 ASP A C 1
ATOM 1217 O O . ASP A 1 183 ? 9.472 17.616 47.125 1.00 50.08 542 ASP A O 1
ATOM 1222 N N . LEU A 1 184 ? 7.308 18.236 47.076 1.00 52.80 543 LEU A N 1
ATOM 1223 C CA . LEU A 1 184 ? 6.777 16.880 47.259 1.00 53.15 543 LEU A CA 1
ATOM 1224 C C . LEU A 1 184 ? 7.366 15.818 46.312 1.00 52.70 543 LEU A C 1
ATOM 1225 O O . LEU A 1 184 ? 7.757 14.749 46.778 1.00 51.81 543 LEU A O 1
ATOM 1230 N N . PRO A 1 185 ? 7.429 16.099 44.994 1.00 51.52 544 PRO A N 1
ATOM 1231 C CA . PRO A 1 185 ? 8.058 15.143 44.070 1.00 50.59 544 PRO A CA 1
ATOM 1232 C C . PRO A 1 185 ? 9.510 14.824 44.427 1.00 50.21 544 PRO A C 1
ATOM 1233 O O . PRO A 1 185 ? 9.946 13.677 44.308 1.00 47.91 544 PRO A O 1
ATOM 1237 N N . ILE A 1 186 ? 10.239 15.846 44.863 1.00 51.02 545 ILE A N 1
ATOM 1238 C CA . ILE A 1 186 ? 11.640 15.695 45.244 1.00 52.12 545 ILE A CA 1
ATOM 1239 C C . ILE A 1 186 ? 11.738 14.880 46.526 1.00 52.72 545 ILE A C 1
ATOM 1240 O O . ILE A 1 186 ? 12.572 13.981 46.643 1.00 53.34 545 ILE A O 1
ATOM 1245 N N . VAL A 1 187 ? 10.874 15.200 47.481 1.00 53.25 546 VAL A N 1
ATOM 1246 C CA . VAL A 1 187 ? 10.784 14.439 48.719 1.00 53.22 546 VAL A CA 1
ATOM 1247 C C . VAL A 1 187 ? 10.351 13.004 48.410 1.00 55.04 546 VAL A C 1
ATOM 1248 O O . VAL A 1 187 ? 10.885 12.052 48.973 1.00 54.46 546 VAL A O 1
ATOM 1252 N N . ARG A 1 188 ? 9.391 12.855 47.504 1.00 58.10 547 ARG A N 1
ATOM 1253 C CA . ARG A 1 188 ? 8.884 11.531 47.139 1.00 59.93 547 ARG A CA 1
ATOM 1254 C C . ARG A 1 188 ? 9.992 10.697 46.489 1.00 60.08 547 ARG A C 1
ATOM 1255 O O . ARG A 1 188 ? 10.085 9.485 46.701 1.00 58.85 547 ARG A O 1
ATOM 1263 N N . ALA A 1 189 ? 10.838 11.365 45.712 1.00 60.99 548 ALA A N 1
ATOM 1264 C CA . ALA A 1 189 ? 11.952 10.715 45.033 1.00 62.40 548 ALA A CA 1
ATOM 1265 C C . ALA A 1 189 ? 12.994 10.203 46.023 1.00 62.47 548 ALA A C 1
ATOM 1266 O O . ALA A 1 189 ? 13.284 9.007 46.059 1.00 64.32 548 ALA A O 1
ATOM 1268 N N . VAL A 1 190 ? 13.541 11.112 46.828 1.00 60.23 549 VAL A N 1
ATOM 1269 C CA . VAL A 1 190 ? 14.617 10.780 47.777 1.00 59.56 549 VAL A CA 1
ATOM 1270 C C . VAL A 1 190 ? 14.249 9.620 48.717 1.00 57.69 549 VAL A C 1
ATOM 1271 O O . VAL A 1 190 ? 15.110 8.815 49.085 1.00 56.59 549 VAL A O 1
ATOM 1275 N N . ILE A 1 191 ? 12.976 9.538 49.094 1.00 56.72 550 ILE A N 1
ATOM 1276 C CA . ILE A 1 191 ? 12.481 8.439 49.925 1.00 55.82 550 ILE A CA 1
ATOM 1277 C C . ILE A 1 191 ? 12.714 7.101 49.230 1.00 55.17 550 ILE A C 1
ATOM 1278 O O . ILE A 1 191 ? 13.246 6.164 49.827 1.00 52.65 550 ILE A O 1
ATOM 1283 N N . ALA A 1 192 ? 12.327 7.035 47.959 1.00 57.22 551 ALA A N 1
ATOM 1284 C CA . ALA A 1 192 ? 12.509 5.830 47.144 1.00 57.65 551 ALA A CA 1
ATOM 1285 C C . ALA A 1 192 ? 13.979 5.405 47.048 1.00 57.54 551 ALA A C 1
ATOM 1286 O O . ALA A 1 192 ? 14.291 4.214 47.108 1.00 56.65 551 ALA A O 1
ATOM 1288 N N . LEU A 1 193 ? 14.873 6.382 46.911 1.00 57.94 552 LEU A N 1
ATOM 1289 C CA . LEU A 1 193 ? 16.312 6.107 46.843 1.00 59.45 552 LEU A CA 1
ATOM 1290 C C . LEU A 1 193 ? 16.804 5.449 48.128 1.00 59.14 552 LEU A C 1
ATOM 1291 O O . LEU A 1 193 ? 17.439 4.394 48.099 1.00 57.94 552 LEU A O 1
ATOM 1296 N N . ALA A 1 194 ? 16.494 6.078 49.252 1.00 60.07 553 ALA A N 1
ATOM 1297 C CA . ALA A 1 194 ? 16.873 5.549 50.553 1.00 62.45 553 ALA A CA 1
ATOM 1298 C C . ALA A 1 194 ? 16.349 4.128 50.742 1.00 64.67 553 ALA A C 1
ATOM 1299 O O . ALA A 1 194 ? 17.050 3.269 51.276 1.00 65.22 553 ALA A O 1
ATOM 1301 N N . GLY A 1 195 ? 15.119 3.893 50.293 1.00 66.41 554 GLY A N 1
ATOM 1302 C CA . GLY A 1 195 ? 14.485 2.573 50.388 1.00 67.01 554 GLY A CA 1
ATOM 1303 C C . GLY A 1 195 ? 15.176 1.489 49.577 1.00 66.91 554 GLY A C 1
ATOM 1304 O O . GLY A 1 195 ? 15.188 0.321 49.972 1.00 67.45 554 GLY A O 1
ATOM 1305 N N . ALA A 1 196 ? 15.748 1.880 48.441 1.00 67.10 555 ALA A N 1
ATOM 1306 C CA . ALA A 1 196 ? 16.470 0.958 47.562 1.00 67.26 555 ALA A CA 1
ATOM 1307 C C . ALA A 1 196 ? 17.812 0.519 48.154 1.00 67.90 555 ALA A C 1
ATOM 1308 O O . ALA A 1 196 ? 18.154 -0.666 48.116 1.00 66.50 555 ALA A O 1
ATOM 1310 N N . PHE A 1 197 ? 18.557 1.481 48.703 1.00 67.94 556 PHE A N 1
ATOM 1311 C CA . PHE A 1 197 ? 19.904 1.238 49.246 1.00 67.00 556 PHE A CA 1
ATOM 1312 C C . PHE A 1 197 ? 19.930 1.011 50.757 1.00 64.93 556 PHE A C 1
ATOM 1313 O O . PHE A 1 197 ? 21.003 0.968 51.365 1.00 64.75 556 PHE A O 1
ATOM 1321 N N . GLY A 1 198 ? 18.752 0.867 51.356 1.00 63.49 557 GLY A N 1
ATOM 1322 C CA . GLY A 1 198 ? 18.632 0.571 52.784 1.00 62.31 557 GLY A CA 1
ATOM 1323 C C . GLY A 1 198 ? 19.090 1.703 53.683 1.00 60.98 557 GLY A C 1
ATOM 1324 O O . GLY A 1 198 ? 19.570 1.470 54.792 1.00 61.16 557 GLY A O 1
ATOM 1325 N N . LEU A 1 199 ? 18.930 2.934 53.204 1.00 60.21 558 LEU A N 1
ATOM 1326 C CA . LEU A 1 199 ? 19.341 4.115 53.953 1.00 58.71 558 LEU A CA 1
ATOM 1327 C C . LEU A 1 199 ? 18.243 4.586 54.899 1.00 58.74 558 LEU A C 1
ATOM 1328 O O . LEU A 1 199 ? 17.057 4.554 54.559 1.00 58.33 558 LEU A O 1
ATOM 1333 N N . GLN A 1 200 ? 18.657 5.028 56.083 1.00 57.48 559 GLN A N 1
ATOM 1334 C CA . GLN A 1 200 ? 17.753 5.622 57.054 1.00 57.42 559 GLN A CA 1
ATOM 1335 C C . GLN A 1 200 ? 17.326 7.000 56.556 1.00 56.62 559 GLN A C 1
ATOM 1336 O O . GLN A 1 200 ? 18.145 7.760 56.038 1.00 57.38 559 GLN A O 1
ATOM 1342 N N . LEU A 1 201 ? 16.043 7.310 56.701 1.00 54.77 560 LEU A N 1
ATOM 1343 C CA . LEU A 1 201 ? 15.502 8.589 56.246 1.00 54.81 560 LEU A CA 1
ATOM 1344 C C . LEU A 1 201 ? 15.251 9.540 57.404 1.00 54.96 560 LEU A C 1
ATOM 1345 O O . LEU A 1 201 ? 14.458 9.239 58.294 1.00 56.47 560 LEU A O 1
ATOM 1350 N N . VAL A 1 202 ? 15.920 10.691 57.370 1.00 53.67 561 VAL A N 1
ATOM 1351 C CA . VAL A 1 202 ? 15.721 11.751 58.354 1.00 52.65 561 VAL A CA 1
ATOM 1352 C C . VAL A 1 202 ? 15.392 13.035 57.613 1.00 51.14 561 VAL A C 1
ATOM 1353 O O . VAL A 1 202 ? 16.069 13.391 56.661 1.00 50.93 561 VAL A O 1
ATOM 1357 N N . ALA A 1 203 ? 14.346 13.720 58.051 1.00 50.88 562 ALA A N 1
ATOM 1358 C CA . ALA A 1 203 ? 13.976 15.001 57.470 1.00 51.99 562 ALA A CA 1
ATOM 1359 C C . ALA A 1 203 ? 14.464 16.131 58.367 1.00 52.88 562 ALA A C 1
ATOM 1360 O O . ALA A 1 203 ? 14.358 16.048 59.587 1.00 52.38 562 ALA A O 1
ATOM 1362 N N . GLU A 1 204 ? 15.001 17.183 57.761 1.00 53.44 563 GLU A N 1
ATOM 1363 C CA . GLU A 1 204 ? 15.401 18.370 58.509 1.00 53.97 563 GLU A CA 1
ATOM 1364 C C . GLU A 1 204 ? 14.632 19.594 58.013 1.00 54.87 563 GLU A C 1
ATOM 1365 O O . GLU A 1 204 ? 14.188 19.641 56.866 1.00 54.25 563 GLU A O 1
ATOM 1371 N N . GLY A 1 205 ? 14.468 20.570 58.901 1.00 56.04 564 GLY A N 1
ATOM 1372 C CA . GLY A 1 205 ? 13.747 21.805 58.592 1.00 56.13 564 GLY A CA 1
ATOM 1373 C C . GLY A 1 205 ? 12.235 21.661 58.559 1.00 55.50 564 GLY A C 1
ATOM 1374 O O . GLY A 1 205 ? 11.568 22.344 57.788 1.00 56.95 564 GLY A O 1
ATOM 1375 N N . VAL A 1 206 ? 11.695 20.784 59.402 1.00 54.54 565 VAL A N 1
ATOM 1376 C CA . VAL A 1 206 ? 10.247 20.594 59.501 1.00 54.63 565 VAL A CA 1
ATOM 1377 C C . VAL A 1 206 ? 9.621 21.756 60.273 1.00 56.15 565 VAL A C 1
ATOM 1378 O O . VAL A 1 206 ? 9.477 21.707 61.498 1.00 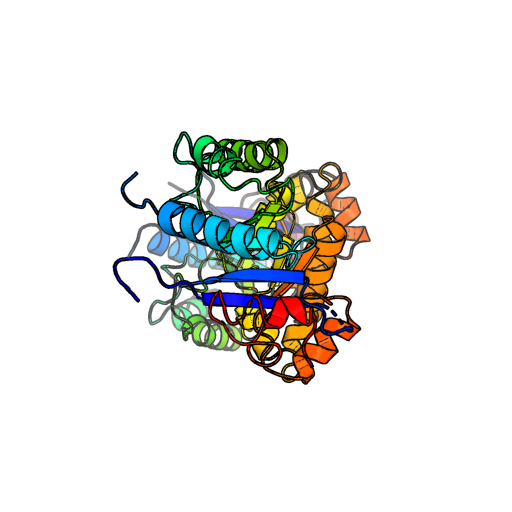55.73 565 VAL A O 1
ATOM 1382 N N . GLU A 1 207 ? 9.250 22.797 59.534 1.00 56.83 566 GLU A N 1
ATOM 1383 C CA . GLU A 1 207 ? 8.745 24.042 60.108 1.00 57.56 566 GLU A CA 1
ATOM 1384 C C . GLU A 1 207 ? 7.242 23.994 60.356 1.00 55.27 566 GLU A C 1
ATOM 1385 O O . GLU A 1 207 ? 6.744 24.584 61.306 1.00 54.79 566 GLU A O 1
ATOM 1391 N N . THR A 1 208 ? 6.522 23.298 59.491 1.00 55.04 567 THR A N 1
ATOM 1392 C CA . THR A 1 208 ? 5.067 23.315 59.520 1.00 56.34 567 THR A CA 1
ATOM 1393 C C . THR A 1 208 ? 4.510 21.916 59.651 1.00 56.65 567 THR A C 1
ATOM 1394 O O . THR A 1 208 ? 5.117 20.958 59.184 1.00 54.41 567 THR A O 1
ATOM 1398 N N . GLU A 1 209 ? 3.351 21.809 60.293 1.00 60.37 568 GLU A N 1
ATOM 1399 C CA . GLU A 1 209 ? 2.663 20.520 60.444 1.00 63.55 568 GLU A CA 1
ATOM 1400 C C . GLU A 1 209 ? 2.180 20.001 59.091 1.00 61.21 568 GLU A C 1
ATOM 1401 O O . GLU A 1 209 ? 2.041 18.795 58.894 1.00 59.71 568 GLU A O 1
ATOM 1407 N N . ARG A 1 210 ? 1.929 20.924 58.166 1.00 61.04 569 ARG A N 1
ATOM 1408 C CA . ARG A 1 210 ? 1.652 20.584 56.774 1.00 59.72 569 ARG A CA 1
ATOM 1409 C C . ARG A 1 210 ? 2.767 19.706 56.226 1.00 58.05 569 ARG A C 1
ATOM 1410 O O . ARG A 1 210 ? 2.507 18.648 55.658 1.00 59.36 569 ARG A O 1
ATOM 1418 N N . ALA A 1 211 ? 4.007 20.149 56.413 1.00 56.68 570 ALA A N 1
ATOM 1419 C CA . ALA A 1 211 ? 5.180 19.379 56.001 1.00 56.34 570 ALA A CA 1
ATOM 1420 C C . ALA A 1 21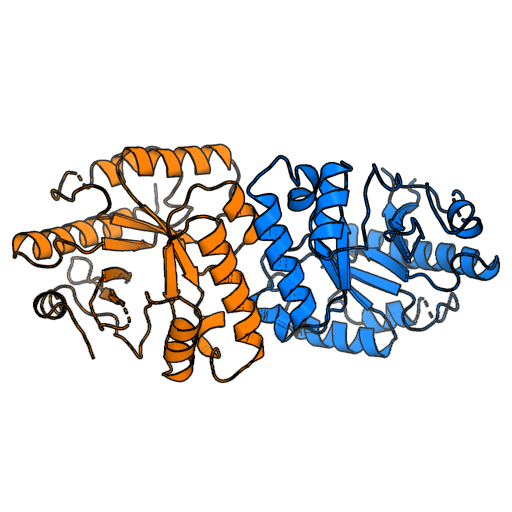1 ? 5.259 18.049 56.742 1.00 55.14 570 ALA A C 1
ATOM 1421 O O . ALA A 1 211 ? 5.447 16.996 56.136 1.00 54.13 570 ALA A O 1
ATOM 1423 N N . ALA A 1 212 ? 5.120 18.111 58.059 1.00 55.06 571 ALA A N 1
ATOM 1424 C CA . ALA A 1 212 ? 5.156 16.917 58.899 1.00 54.76 571 ALA A CA 1
ATOM 1425 C C . ALA A 1 212 ? 4.127 15.893 58.446 1.00 55.39 571 ALA A C 1
ATOM 1426 O O . ALA A 1 212 ? 4.418 14.702 58.360 1.00 53.53 571 ALA A O 1
ATOM 1428 N N . LEU A 1 213 ? 2.929 16.377 58.139 1.00 58.07 572 LEU A N 1
ATOM 1429 C CA . LEU A 1 213 ? 1.823 15.516 57.740 1.00 61.75 572 LEU A CA 1
ATOM 1430 C C . LEU A 1 213 ? 2.121 14.754 56.443 1.00 60.97 572 LEU A C 1
ATOM 1431 O O . LEU A 1 213 ? 1.866 13.552 56.355 1.00 62.44 572 LEU A O 1
ATOM 1436 N N . THR A 1 214 ? 2.663 15.447 55.448 1.00 59.18 573 THR A N 1
ATOM 1437 C CA . THR A 1 214 ? 2.979 14.818 54.164 1.00 60.02 573 THR A CA 1
ATOM 1438 C C . THR A 1 214 ? 4.088 13.776 54.305 1.00 58.17 573 THR A C 1
ATOM 1439 O O . THR A 1 214 ? 3.961 12.656 53.813 1.00 56.36 573 THR A O 1
ATOM 1443 N N . LEU A 1 215 ? 5.166 14.150 54.989 1.00 59.20 574 LEU A N 1
ATOM 1444 C CA . LEU A 1 215 ? 6.302 13.247 55.214 1.00 59.12 574 LEU A CA 1
ATOM 1445 C C . LEU A 1 215 ? 5.856 11.923 55.810 1.00 58.55 574 LEU A C 1
ATOM 1446 O O . LEU A 1 215 ? 6.297 10.865 55.373 1.00 59.30 574 LEU A O 1
ATOM 1451 N N . LEU A 1 216 ? 4.980 11.992 56.806 1.00 58.93 575 LEU A N 1
ATOM 1452 C CA . LEU A 1 216 ? 4.421 10.794 57.423 1.00 59.86 575 LEU A CA 1
ATOM 1453 C C . LEU A 1 216 ? 3.646 9.973 56.395 1.00 61.55 575 LEU A C 1
ATOM 1454 O O . LEU A 1 216 ? 3.848 8.764 56.270 1.00 63.01 575 LEU A O 1
ATOM 1459 N N . ARG A 1 217 ? 2.778 10.646 55.646 1.00 63.14 576 ARG A N 1
ATOM 1460 C CA . ARG A 1 217 ? 1.959 9.991 54.625 1.00 63.57 576 ARG A CA 1
ATOM 1461 C C . ARG A 1 217 ? 2.785 9.359 53.501 1.00 62.30 576 ARG A C 1
ATOM 1462 O O . ARG A 1 217 ? 2.399 8.322 52.958 1.00 63.27 576 ARG A O 1
ATOM 1470 N N . HIS A 1 218 ? 3.916 9.978 53.166 1.00 60.39 577 HIS A N 1
ATOM 1471 C CA . HIS A 1 218 ? 4.758 9.507 52.064 1.00 59.20 577 HIS A CA 1
ATOM 1472 C C . HIS A 1 218 ? 5.933 8.624 52.502 1.00 57.90 577 HIS A C 1
ATOM 1473 O O . HIS A 1 218 ? 6.685 8.133 51.660 1.00 56.48 577 HIS A O 1
ATOM 1480 N N . GLY A 1 219 ? 6.083 8.422 53.810 1.00 57.30 578 GLY A N 1
ATOM 1481 C CA . GLY A 1 219 ? 6.965 7.371 54.345 1.00 58.30 578 GLY A CA 1
ATOM 1482 C C . GLY A 1 219 ? 8.249 7.793 55.045 1.00 59.48 578 GLY A C 1
ATOM 1483 O O . GLY A 1 219 ? 9.229 7.047 55.045 1.00 60.47 578 GLY A O 1
ATOM 1484 N N . CYS A 1 220 ? 8.239 8.970 55.661 1.00 60.87 579 CYS A N 1
ATOM 1485 C CA . CYS A 1 220 ? 9.381 9.465 56.432 1.00 61.78 579 CYS A CA 1
ATOM 1486 C C . CYS A 1 220 ? 8.902 9.831 57.833 1.00 61.61 579 CYS A C 1
ATOM 1487 O O . CYS A 1 220 ? 8.134 10.781 57.999 1.00 60.41 579 CYS A O 1
ATOM 1490 N N . TYR A 1 221 ? 9.342 9.067 58.830 1.00 60.81 580 TYR A N 1
ATOM 1491 C CA . TYR A 1 221 ? 8.883 9.264 60.210 1.00 61.15 580 TYR A CA 1
ATOM 1492 C C . TYR A 1 221 ? 9.883 10.029 61.096 1.00 60.18 580 TYR A C 1
ATOM 1493 O O . TYR A 1 221 ? 9.478 10.726 62.027 1.00 62.19 580 TYR A O 1
ATOM 1502 N N . ARG A 1 222 ? 11.176 9.908 60.801 1.00 57.42 581 ARG A N 1
ATOM 1503 C CA . ARG A 1 222 ? 12.213 10.629 61.547 1.00 54.50 581 ARG A CA 1
ATOM 1504 C C . ARG A 1 222 ? 12.339 12.050 61.023 1.00 52.90 581 ARG A C 1
ATOM 1505 O O . ARG A 1 222 ? 12.345 12.269 59.813 1.00 53.88 581 ARG A O 1
ATOM 1513 N N . ALA A 1 223 ? 12.464 13.013 61.927 1.00 52.21 582 ALA A N 1
ATOM 1514 C CA . ALA A 1 223 ? 12.551 14.415 61.526 1.00 52.27 582 ALA A CA 1
ATOM 1515 C C . ALA A 1 223 ? 13.143 15.343 62.590 1.00 52.39 582 ALA A C 1
ATOM 1516 O O . ALA A 1 223 ? 13.164 15.023 63.780 1.00 50.29 582 ALA A O 1
ATOM 1518 N N . GLN A 1 224 ? 13.630 16.490 62.116 1.00 53.87 583 GLN A N 1
ATOM 1519 C CA . GLN A 1 224 ? 14.092 17.594 62.951 1.00 56.01 583 GLN A CA 1
ATOM 1520 C C . GLN A 1 224 ? 13.397 18.870 62.489 1.00 59.09 583 GLN A C 1
ATOM 1521 O O . GLN A 1 224 ? 13.057 19.000 61.314 1.00 62.00 583 GLN A O 1
ATOM 1527 N N . GLY A 1 225 ? 13.193 19.815 63.401 1.00 61.62 584 GLY A N 1
ATOM 1528 C CA . GLY A 1 225 ? 12.568 21.091 63.044 1.00 63.60 584 GLY A CA 1
ATOM 1529 C C . GLY A 1 225 ? 12.097 21.907 64.231 1.00 64.62 584 GLY A C 1
ATOM 1530 O O . GLY A 1 225 ? 11.867 21.363 65.310 1.00 64.02 584 GLY A O 1
ATOM 1531 N N . PHE A 1 226 ? 11.939 23.215 64.018 1.00 66.70 585 PHE A N 1
ATOM 1532 C CA . PHE A 1 226 ? 11.475 24.131 65.070 1.00 68.92 585 PHE A CA 1
ATOM 1533 C C . PHE A 1 226 ? 10.095 23.728 65.597 1.00 64.74 585 PHE A C 1
ATOM 1534 O O . PHE A 1 226 ? 9.808 23.878 66.785 1.00 62.13 585 PHE A O 1
ATOM 1542 N N . LEU A 1 227 ? 9.252 23.222 64.702 1.00 62.18 586 LEU A N 1
ATOM 1543 C CA . LEU A 1 227 ? 7.925 22.720 65.060 1.00 61.18 586 LEU A CA 1
ATOM 1544 C C . LEU A 1 227 ? 8.004 21.523 66.002 1.00 59.03 586 LEU A C 1
ATOM 1545 O O . LEU A 1 227 ? 7.227 21.413 66.945 1.00 57.41 586 LEU A O 1
ATOM 1550 N N . LEU A 1 228 ? 8.937 20.622 65.716 1.00 57.83 587 LEU A N 1
ATOM 1551 C CA . LEU A 1 228 ? 9.116 19.399 66.491 1.00 57.80 587 LEU A CA 1
ATOM 1552 C C . LEU A 1 228 ? 9.818 19.700 67.811 1.00 58.43 587 LEU A C 1
ATOM 1553 O O . LEU A 1 228 ? 9.332 19.342 68.887 1.00 58.64 587 LEU A O 1
ATOM 1558 N N . SER A 1 229 ? 10.970 20.352 67.713 1.00 58.05 588 SER A N 1
ATOM 1559 C CA . SER A 1 229 ? 11.704 20.802 68.884 1.00 57.50 588 SER A CA 1
ATOM 1560 C C . SER A 1 229 ? 12.811 21.769 68.502 1.00 58.93 588 SER A C 1
ATOM 1561 O O . SER A 1 229 ? 13.536 21.549 67.534 1.00 58.88 588 SER A O 1
ATOM 1564 N N . LYS A 1 230 ? 12.950 22.825 69.297 1.00 62.07 589 LYS A N 1
ATOM 1565 C CA . LYS A 1 230 ? 13.981 23.839 69.079 1.00 63.28 589 LYS A CA 1
ATOM 1566 C C . LYS A 1 230 ? 15.338 23.244 69.443 1.00 61.68 589 LYS A C 1
ATOM 1567 O O . LYS A 1 230 ? 15.401 22.243 70.164 1.00 62.69 589 LYS A O 1
ATOM 1573 N N . PRO A 1 231 ? 16.431 23.845 68.943 1.00 59.37 590 PRO A N 1
ATOM 1574 C CA . PRO A 1 231 ? 17.750 23.428 69.417 1.00 58.06 590 PRO A CA 1
ATOM 1575 C C . PRO A 1 231 ? 17.997 23.862 70.863 1.00 56.67 590 PRO A C 1
ATOM 1576 O O . PRO A 1 231 ? 17.785 25.027 71.204 1.00 55.09 590 PRO A O 1
ATOM 1580 N N . ILE A 1 232 ? 18.445 22.920 71.690 1.00 56.72 591 ILE A N 1
ATOM 1581 C CA . ILE A 1 232 ? 18.558 23.120 73.139 1.00 57.94 591 ILE A CA 1
ATOM 1582 C C . ILE A 1 232 ? 19.903 22.661 73.697 1.00 57.97 591 ILE A C 1
ATOM 1583 O O . ILE A 1 232 ? 20.607 21.856 73.079 1.00 57.45 591 ILE A O 1
ATOM 1588 N N . LEU A 1 233 ? 20.230 23.171 74.883 1.00 57.69 592 LEU A N 1
ATOM 1589 C CA . LEU A 1 233 ? 21.517 22.905 75.537 1.00 57.40 592 LEU A CA 1
ATOM 1590 C C . LEU A 1 233 ? 21.614 21.472 76.044 1.00 57.41 592 LEU A C 1
ATOM 1591 O O . LEU A 1 233 ? 20.610 20.780 76.185 1.00 58.57 592 LEU A O 1
ATOM 1596 N N . GLY A 1 234 ? 22.836 21.045 76.331 1.00 57.83 593 GLY A N 1
ATOM 1597 C CA . GLY A 1 234 ? 23.094 19.686 76.798 1.00 59.64 593 GLY A CA 1
ATOM 1598 C C . GLY A 1 234 ? 22.289 19.332 78.036 1.00 61.63 593 GLY A C 1
ATOM 1599 O O . GLY A 1 234 ? 21.768 18.223 78.154 1.00 65.36 593 GLY A O 1
ATOM 1600 N N . SER A 1 235 ? 22.185 20.282 78.959 1.00 61.68 594 SER A N 1
ATOM 1601 C CA . SER A 1 235 ? 21.413 20.094 80.184 1.00 61.04 594 SER A CA 1
ATOM 1602 C C . SER A 1 235 ? 19.927 19.941 79.883 1.00 61.79 594 SER A C 1
ATOM 1603 O O . SER A 1 235 ? 19.244 19.088 80.451 1.00 61.79 594 SER A O 1
ATOM 1606 N N . GLU A 1 236 ? 19.436 20.792 78.990 1.00 62.58 595 GLU A N 1
ATOM 1607 C CA . GLU A 1 236 ? 18.037 20.765 78.581 1.00 63.32 595 GLU A CA 1
ATOM 1608 C C . GLU A 1 236 ? 17.718 19.461 77.844 1.00 63.02 595 GLU A C 1
ATOM 1609 O O . GLU A 1 236 ? 16.626 18.911 77.981 1.00 62.86 595 GLU A O 1
ATOM 1623 N N . GLN A 1 238 ? 19.255 16.551 78.314 1.00 58.14 597 GLN A N 1
ATOM 1624 C CA . GLN A 1 238 ? 19.151 15.535 79.368 1.00 56.52 597 GLN A CA 1
ATOM 1625 C C . GLN A 1 238 ? 17.715 15.438 79.839 1.00 53.65 597 GLN A C 1
ATOM 1626 O O . GLN A 1 238 ? 17.108 14.370 79.808 1.00 51.38 597 GLN A O 1
ATOM 1632 N N . THR A 1 239 ? 17.195 16.580 80.276 1.00 51.98 598 THR A N 1
ATOM 1633 C CA . THR A 1 239 ? 15.830 16.696 80.776 1.00 52.16 598 THR A CA 1
ATOM 1634 C C . THR A 1 239 ? 14.828 16.145 79.760 1.00 50.40 598 THR A C 1
ATOM 1635 O O . THR A 1 239 ? 13.909 15.412 80.117 1.00 51.80 598 THR A O 1
ATOM 1639 N N . LEU A 1 240 ? 15.028 16.482 78.493 1.00 48.56 599 LEU A N 1
ATOM 1640 C CA . LEU A 1 240 ? 14.174 15.985 77.421 1.00 48.10 599 LEU A CA 1
ATOM 1641 C C . LEU A 1 240 ? 14.317 14.481 77.230 1.00 48.39 599 LEU A C 1
ATOM 1642 O O . LEU A 1 240 ? 13.335 13.779 77.022 1.00 47.31 599 LEU A O 1
ATOM 1647 N N . LEU A 1 241 ? 15.550 13.995 77.286 1.00 51.01 600 LEU A N 1
ATOM 1648 C CA . LEU A 1 241 ? 15.830 12.565 77.153 1.00 51.93 600 LEU A CA 1
ATOM 1649 C C . LEU A 1 241 ? 15.317 11.767 78.343 1.00 53.53 600 LEU A C 1
ATOM 1650 O O . LEU A 1 241 ? 14.977 10.592 78.201 1.00 55.47 600 LEU A O 1
ATOM 1655 N N . ALA A 1 242 ? 15.284 12.406 79.512 1.00 54.96 601 ALA A N 1
ATOM 1656 C CA . ALA A 1 242 ? 14.725 11.799 80.722 1.00 55.79 601 ALA A CA 1
ATOM 1657 C C . ALA A 1 242 ? 13.240 11.507 80.524 1.00 55.80 601 ALA A C 1
ATOM 1658 O O . ALA A 1 242 ? 12.753 10.424 80.860 1.00 55.66 601 ALA A O 1
ATOM 1660 N N . LYS A 1 243 ? 12.533 12.484 79.969 1.00 54.91 602 LYS A N 1
ATOM 1661 C CA . LYS A 1 243 ? 11.139 12.303 79.597 1.00 55.88 602 LYS A CA 1
ATOM 1662 C C . LYS A 1 243 ? 11.050 11.277 78.475 1.00 58.35 602 LYS A C 1
ATOM 1663 O O . LYS A 1 243 ? 10.269 10.327 78.549 1.00 61.74 602 LYS A O 1
ATOM 1669 N N . GLY A 1 244 ? 11.862 11.482 77.440 1.00 59.32 603 GLY A N 1
ATOM 1670 C CA . GLY A 1 244 ? 11.962 10.553 76.313 1.00 58.42 603 GLY A CA 1
ATOM 1671 C C . GLY A 1 244 ? 11.238 11.008 75.058 1.00 58.90 603 GLY A C 1
ATOM 1672 O O . GLY A 1 244 ? 11.505 10.494 73.969 1.00 59.00 603 GLY A O 1
ATOM 1673 N N . ARG A 1 245 ? 10.321 11.965 75.204 1.00 59.43 604 ARG A N 1
ATOM 1674 C CA . ARG A 1 245 ? 9.490 12.423 74.090 1.00 59.56 604 ARG A CA 1
ATOM 1675 C C . ARG A 1 245 ? 9.280 13.929 74.104 1.00 58.28 604 ARG A C 1
ATOM 1676 O O . ARG A 1 245 ? 9.670 14.617 75.044 1.00 58.03 604 ARG A O 1
ATOM 1684 N N . VAL A 1 246 ? 8.646 14.419 73.043 1.00 57.01 605 VAL A N 1
ATOM 1685 C CA . VAL A 1 246 ? 8.115 15.782 72.988 1.00 56.74 605 VAL A CA 1
ATOM 1686 C C . VAL A 1 246 ? 6.621 15.678 72.682 1.00 58.08 605 VAL A C 1
ATOM 1687 O O . VAL A 1 246 ? 6.154 14.622 72.246 1.00 59.23 605 VAL A O 1
ATOM 1691 N N . PRO A 1 247 ? 5.861 16.763 72.920 1.00 59.00 606 PRO A N 1
ATOM 1692 C CA . PRO A 1 247 ? 4.430 16.747 72.602 1.00 57.90 606 PRO A CA 1
ATOM 1693 C C . PRO A 1 247 ? 4.136 17.193 71.167 1.00 56.36 606 PRO A C 1
ATOM 1694 O O . PRO A 1 247 ? 4.514 16.508 70.212 1.00 55.29 606 PRO A O 1
ATOM 1698 N N . ILE B 1 1 ? 37.593 20.442 14.428 1.00 77.67 360 ILE B N 1
ATOM 1699 C CA . ILE B 1 1 ? 38.549 20.619 13.291 1.00 78.91 360 ILE B CA 1
ATOM 1700 C C . ILE B 1 1 ? 38.193 21.909 12.562 1.00 80.20 360 ILE B C 1
ATOM 1701 O O . ILE B 1 1 ? 37.079 22.426 12.687 1.00 76.95 360 ILE B O 1
ATOM 1706 N N . GLU B 1 2 ? 39.167 22.423 11.822 1.00 83.95 361 GLU B N 1
ATOM 1707 C CA . GLU B 1 2 ? 39.006 23.614 11.008 1.00 84.14 361 GLU B CA 1
ATOM 1708 C C . GLU B 1 2 ? 39.112 23.281 9.530 1.00 83.23 361 GLU B C 1
ATOM 1709 O O . GLU B 1 2 ? 40.034 22.586 9.104 1.00 85.82 361 GLU B O 1
ATOM 1715 N N . GLY B 1 3 ? 38.148 23.773 8.762 1.00 81.23 362 GLY B N 1
ATOM 1716 C CA . GLY B 1 3 ? 38.249 23.805 7.304 1.00 78.38 362 GLY B CA 1
ATOM 1717 C C . GLY B 1 3 ? 38.344 25.254 6.859 1.00 76.29 362 GLY B C 1
ATOM 1718 O O . GLY B 1 3 ? 37.899 25.602 5.768 1.00 75.68 362 GLY B O 1
ATOM 1719 N N . GLY B 1 4 ? 38.929 26.096 7.716 1.00 74.03 363 GLY B N 1
ATOM 1720 C CA . GLY B 1 4 ? 38.782 27.559 7.625 1.00 71.16 363 GLY B CA 1
ATOM 1721 C C . GLY B 1 4 ? 37.499 28.001 8.322 1.00 69.58 363 GLY B C 1
ATOM 1722 O O . GLY B 1 4 ? 37.394 29.126 8.823 1.00 65.99 363 GLY B O 1
ATOM 1723 N N . ALA B 1 5 ? 36.532 27.082 8.333 1.00 68.54 364 ALA B N 1
ATOM 1724 C CA . ALA B 1 5 ? 35.250 27.217 9.003 1.00 66.13 364 ALA B CA 1
ATOM 1725 C C . ALA B 1 5 ? 35.143 26.038 9.965 1.00 64.58 364 ALA B C 1
ATOM 1726 O O . ALA B 1 5 ? 35.967 25.122 9.922 1.00 63.25 364 ALA B O 1
ATOM 1728 N N . LEU B 1 6 ? 34.127 26.056 10.821 1.00 64.21 365 LEU B N 1
ATOM 1729 C CA . LEU B 1 6 ? 33.975 25.028 11.857 1.00 64.25 365 LEU B CA 1
ATOM 1730 C C . LEU B 1 6 ? 33.311 23.749 11.346 1.00 63.25 365 LEU B C 1
ATOM 1731 O O . LEU B 1 6 ? 32.271 23.795 10.686 1.00 63.50 365 LEU B O 1
ATOM 1736 N N . VAL B 1 7 ? 33.916 22.613 11.681 1.00 62.09 366 VAL B N 1
ATOM 1737 C CA . VAL B 1 7 ? 33.370 21.301 11.345 1.00 61.03 366 VAL B CA 1
ATOM 1738 C C . VAL B 1 7 ? 32.655 20.741 12.571 1.00 59.88 366 VAL B C 1
ATOM 1739 O O . VAL B 1 7 ? 33.291 20.250 13.505 1.00 59.41 366 VAL B O 1
ATOM 1743 N N . LEU B 1 8 ? 31.331 20.831 12.568 1.00 58.77 367 LEU B N 1
ATOM 1744 C CA . LEU B 1 8 ? 30.532 20.301 13.664 1.00 57.36 367 LEU B CA 1
ATOM 1745 C C . LEU B 1 8 ? 30.103 18.880 13.360 1.00 56.04 367 LEU B C 1
ATOM 1746 O O . LEU B 1 8 ? 29.941 18.503 12.199 1.00 55.20 367 LEU B O 1
ATOM 1751 N N . HIS B 1 9 ? 29.936 18.102 14.421 1.00 55.27 368 HIS B N 1
ATOM 1752 C CA . HIS B 1 9 ? 29.314 16.789 14.343 1.00 55.11 368 HIS B CA 1
ATOM 1753 C C . HIS B 1 9 ? 27.993 16.844 15.083 1.00 54.59 368 HIS B C 1
ATOM 1754 O O . HIS B 1 9 ? 27.805 17.676 15.968 1.00 55.83 368 HIS B O 1
ATOM 1761 N N . TYR B 1 10 ? 27.080 15.957 14.705 1.00 53.50 369 TYR B N 1
ATOM 1762 C CA . TYR B 1 10 ? 25.724 15.970 15.230 1.00 52.43 369 TYR B CA 1
ATOM 1763 C C . TYR B 1 10 ? 25.351 14.591 15.748 1.00 51.83 369 TYR B C 1
ATOM 1764 O O . TYR B 1 10 ? 25.348 13.621 15.000 1.00 51.93 369 TYR B O 1
ATOM 1773 N N . LEU B 1 11 ? 25.062 14.516 17.042 1.00 52.64 370 LEU B N 1
ATOM 1774 C CA . LEU B 1 11 ? 24.678 13.266 17.691 1.00 53.75 370 LEU B CA 1
ATOM 1775 C C . LEU B 1 11 ? 23.163 13.110 17.595 1.00 53.71 370 LEU B C 1
ATOM 1776 O O . LEU B 1 11 ? 22.431 13.893 18.196 1.00 53.83 370 LEU B O 1
ATOM 1781 N N . PRO B 1 12 ? 22.682 12.107 16.836 1.00 54.15 371 PRO B N 1
ATOM 1782 C CA . PRO B 1 12 ? 21.232 12.007 16.704 1.00 53.21 371 PRO B CA 1
ATOM 1783 C C . PRO B 1 12 ? 20.566 11.522 17.981 1.00 52.56 371 PRO B C 1
ATOM 1784 O O . PRO B 1 12 ? 21.104 10.672 18.687 1.00 49.04 371 PRO B O 1
ATOM 1788 N N . GLU B 1 13 ? 19.405 12.093 18.266 1.00 54.55 372 GLU B N 1
ATOM 1789 C CA . GLU B 1 13 ? 18.554 11.641 19.351 1.00 57.52 372 GLU B CA 1
ATOM 1790 C C . GLU B 1 13 ? 17.327 11.004 18.723 1.00 58.24 372 GLU B C 1
ATOM 1791 O O . GLU B 1 13 ? 16.637 11.638 17.922 1.00 57.08 372 GLU B O 1
ATOM 1797 N N . ILE B 1 14 ? 17.056 9.756 19.091 1.00 60.17 373 ILE B N 1
ATOM 1798 C CA . ILE B 1 14 ? 16.013 8.978 18.429 1.00 62.25 373 ILE B CA 1
ATOM 1799 C C . ILE B 1 14 ? 14.951 8.446 19.386 1.00 63.49 373 ILE B C 1
ATOM 1800 O O . ILE B 1 14 ? 15.213 8.232 20.574 1.00 62.29 373 ILE B O 1
ATOM 1805 N N . ASP B 1 15 ? 13.752 8.244 18.846 1.00 64.00 374 ASP B N 1
ATOM 1806 C CA . ASP B 1 15 ? 12.743 7.424 19.494 1.00 65.89 374 ASP B CA 1
ATOM 1807 C C . ASP B 1 15 ? 13.223 5.981 19.374 1.00 68.01 374 ASP B C 1
ATOM 1808 O O . ASP B 1 15 ? 13.393 5.466 18.272 1.00 70.03 374 ASP B O 1
ATOM 1821 N N . ARG B 1 17 ? 11.769 3.215 20.257 1.00 68.66 376 ARG B N 1
ATOM 1822 C CA . ARG B 1 17 ? 10.736 2.249 19.914 1.00 68.44 376 ARG B CA 1
ATOM 1823 C C . ARG B 1 17 ? 10.714 2.074 18.394 1.00 69.87 376 ARG B C 1
ATOM 1824 O O . ARG B 1 17 ? 10.891 0.966 17.880 1.00 70.18 376 ARG B O 1
ATOM 1832 N N . THR B 1 18 ? 10.530 3.189 17.691 1.00 68.83 377 THR B N 1
ATOM 1833 C CA . THR B 1 18 ? 10.425 3.205 16.229 1.00 68.68 377 THR B CA 1
ATOM 1834 C C . THR B 1 18 ? 11.788 3.266 15.528 1.00 68.87 377 THR B C 1
ATOM 1835 O O . THR B 1 18 ? 11.940 2.787 14.398 1.00 70.17 377 THR B O 1
ATOM 1839 N N . GLY B 1 19 ? 12.767 3.872 16.194 1.00 67.06 378 GLY B N 1
ATOM 1840 C CA . GLY B 1 19 ? 14.071 4.159 15.586 1.00 65.95 378 GLY B CA 1
ATOM 1841 C C . GLY B 1 19 ? 14.128 5.547 14.962 1.00 64.66 378 GLY B C 1
ATOM 1842 O O . GLY B 1 19 ? 15.172 5.968 14.463 1.00 62.49 378 GLY B O 1
ATOM 1843 N N . GLU B 1 20 ? 13.007 6.264 15.016 1.00 64.33 379 GLU B N 1
ATOM 1844 C CA . GLU B 1 20 ? 12.856 7.556 14.354 1.00 65.23 379 GLU B CA 1
ATOM 1845 C C . GLU B 1 20 ? 13.755 8.608 15.000 1.00 64.62 379 GLU B C 1
ATOM 1846 O O . GLU B 1 20 ? 13.885 8.650 16.219 1.00 64.12 379 GLU B O 1
ATOM 1852 N N . VAL B 1 21 ? 14.371 9.448 14.170 1.00 64.40 380 VAL B N 1
ATOM 1853 C CA . VAL B 1 21 ? 15.193 10.562 14.644 1.00 62.99 380 VAL B CA 1
ATOM 1854 C C . VAL B 1 21 ? 14.300 11.717 15.074 1.00 62.45 380 VAL B C 1
ATOM 1855 O O . VAL B 1 21 ? 13.507 12.223 14.279 1.00 63.60 380 VAL B O 1
ATOM 1859 N N . LEU B 1 22 ? 14.438 12.128 16.330 1.00 60.79 381 LEU B N 1
ATOM 1860 C CA . LEU B 1 22 ? 13.633 13.217 16.887 1.00 60.48 381 LEU B CA 1
ATOM 1861 C C . LEU B 1 22 ? 14.413 14.514 17.042 1.00 59.04 381 LEU B C 1
ATOM 1862 O O . LEU B 1 22 ? 13.825 15.593 17.032 1.00 60.53 381 LEU B O 1
ATOM 1867 N N . ALA B 1 23 ? 15.729 14.411 17.198 1.00 57.83 382 ALA B N 1
ATOM 1868 C CA . ALA B 1 23 ? 16.569 15.587 17.379 1.00 56.23 382 ALA B CA 1
ATOM 1869 C C . ALA B 1 23 ? 18.031 15.273 17.101 1.00 55.50 382 ALA B C 1
ATOM 1870 O O . ALA B 1 23 ? 18.402 14.118 16.887 1.00 53.33 382 ALA B O 1
ATOM 1872 N N . ALA B 1 24 ? 18.851 16.321 17.114 1.00 55.35 383 ALA B N 1
ATOM 1873 C CA . ALA B 1 24 ? 20.287 16.206 16.881 1.00 54.70 383 ALA B CA 1
ATOM 1874 C C . ALA B 1 24 ? 21.070 17.137 17.804 1.00 55.09 383 ALA B C 1
ATOM 1875 O O . ALA B 1 24 ? 20.936 18.356 17.714 1.00 55.32 383 ALA B O 1
ATOM 1877 N N . GLU B 1 25 ? 21.882 16.561 18.689 1.00 55.90 384 GLU B N 1
ATOM 1878 C CA . GLU B 1 25 ? 22.741 17.351 19.569 1.00 55.50 384 GLU B CA 1
ATOM 1879 C C . GLU B 1 25 ? 24.000 17.742 18.807 1.00 56.55 384 GLU B C 1
ATOM 1880 O O . GLU B 1 25 ? 24.790 16.882 18.417 1.00 58.28 384 GLU B O 1
ATOM 1886 N N . ALA B 1 26 ? 24.168 19.044 18.592 1.00 56.63 385 ALA B N 1
ATOM 1887 C CA . ALA B 1 26 ? 25.350 19.586 17.928 1.00 55.30 385 ALA B CA 1
ATOM 1888 C C . ALA B 1 26 ? 26.571 19.495 18.839 1.00 55.53 385 ALA B C 1
ATOM 1889 O O . ALA B 1 26 ? 26.593 20.085 19.921 1.00 57.45 385 ALA B O 1
ATOM 1891 N N . LEU B 1 27 ? 27.572 18.744 18.390 1.00 55.76 386 LEU B N 1
ATOM 1892 C CA . LEU B 1 27 ? 28.826 18.552 19.120 1.00 55.53 386 LEU B CA 1
ATOM 1893 C C . LEU B 1 27 ? 30.007 19.060 18.308 1.00 55.24 386 LEU B C 1
ATOM 1894 O O . LEU B 1 27 ? 29.864 19.414 17.136 1.00 54.51 386 LEU B O 1
ATOM 1899 N N . VAL B 1 28 ? 31.175 19.077 18.942 1.00 55.73 387 VAL B N 1
ATOM 1900 C CA . VAL B 1 28 ? 32.409 19.520 18.297 1.00 55.86 387 VAL B CA 1
ATOM 1901 C C . VAL B 1 28 ? 33.598 18.626 18.674 1.00 53.96 387 VAL B C 1
ATOM 1902 O O . VAL B 1 28 ? 33.626 18.018 19.744 1.00 52.29 387 VAL B O 1
ATOM 1906 N N . ALA B 1 53 ? 32.695 39.636 25.278 1.00 84.28 412 ALA B N 1
ATOM 1907 C CA . ALA B 1 53 ? 32.229 38.330 25.733 1.00 86.45 412 ALA B CA 1
ATOM 1908 C C . ALA B 1 53 ? 33.387 37.371 26.029 1.00 88.19 412 ALA B C 1
ATOM 1909 O O . ALA B 1 53 ? 33.376 36.680 27.050 1.00 87.20 412 ALA B O 1
ATOM 1911 N N . GLY B 1 54 ? 34.375 37.330 25.134 1.00 89.44 413 GLY B N 1
ATOM 1912 C CA . GLY B 1 54 ? 35.538 36.439 25.268 1.00 89.59 413 GLY B CA 1
ATOM 1913 C C . GLY B 1 54 ? 35.300 35.036 24.730 1.00 89.44 413 GLY B C 1
ATOM 1914 O O . GLY B 1 54 ? 36.073 34.530 23.913 1.00 85.61 413 GLY B O 1
ATOM 1915 N N . GLU B 1 55 ? 34.233 34.404 25.213 1.00 91.02 414 GLU B N 1
ATOM 1916 C CA . GLU B 1 55 ? 33.820 33.077 24.760 1.00 89.84 414 GLU B CA 1
ATOM 1917 C C . GLU B 1 55 ? 32.616 33.211 23.841 1.00 86.71 414 GLU B C 1
ATOM 1918 O O . GLU B 1 55 ? 31.473 32.999 24.256 1.00 81.50 414 GLU B O 1
ATOM 1924 N N . LEU B 1 56 ? 32.887 33.565 22.588 1.00 85.61 415 LEU B N 1
ATOM 1925 C CA . LEU B 1 56 ? 31.839 33.754 21.585 1.00 82.61 415 LEU B CA 1
ATOM 1926 C C . LEU B 1 56 ? 31.537 32.405 20.945 1.00 80.34 415 LEU B C 1
ATOM 1927 O O . LEU B 1 56 ? 31.786 32.175 19.757 1.00 77.11 415 LEU B O 1
ATOM 1932 N N . GLY B 1 57 ? 30.992 31.518 21.774 1.00 79.55 416 GLY B N 1
ATOM 1933 C CA . GLY B 1 57 ? 30.577 30.184 21.360 1.00 75.73 416 GLY B CA 1
ATOM 1934 C C . GLY B 1 57 ? 29.218 30.195 20.686 1.00 73.50 416 GLY B C 1
ATOM 1935 O O . GLY B 1 57 ? 28.644 29.142 20.431 1.00 72.13 416 GLY B O 1
ATOM 1936 N N . ARG B 1 58 ? 28.688 31.389 20.428 1.00 73.57 417 ARG B N 1
ATOM 1937 C CA . ARG B 1 58 ? 27.576 31.555 19.497 1.00 75.43 417 ARG B CA 1
ATOM 1938 C C . ARG B 1 58 ? 28.023 31.232 18.069 1.00 73.00 417 ARG B C 1
ATOM 1939 O O . ARG B 1 58 ? 27.192 31.014 17.191 1.00 73.23 417 ARG B O 1
ATOM 1947 N N . TRP B 1 59 ? 29.334 31.230 17.842 1.00 69.53 418 TRP B N 1
ATOM 1948 C CA . TRP B 1 59 ? 29.909 30.746 16.589 1.00 66.83 418 TRP B CA 1
ATOM 1949 C C . TRP B 1 59 ? 29.496 29.292 16.332 1.00 65.99 418 TRP B C 1
ATOM 1950 O O . TRP B 1 59 ? 29.129 28.934 15.214 1.00 66.96 418 TRP B O 1
ATOM 1961 N N . VAL B 1 60 ? 29.551 28.468 17.375 1.00 65.31 419 VAL B N 1
ATOM 1962 C CA . VAL B 1 60 ? 29.044 27.093 17.317 1.00 64.69 419 VAL B CA 1
ATOM 1963 C C . VAL B 1 60 ? 27.543 27.111 17.054 1.00 63.67 419 VAL B C 1
ATOM 1964 O O . VAL B 1 60 ? 27.057 26.452 16.139 1.00 60.73 419 VAL B O 1
ATOM 1968 N N . LEU B 1 61 ? 26.828 27.874 17.876 1.00 64.97 420 LEU B N 1
ATOM 1969 C CA . LEU B 1 61 ? 25.379 28.045 17.763 1.00 67.16 420 LEU B CA 1
ATOM 1970 C C . LEU B 1 61 ? 24.949 28.516 16.371 1.00 69.41 420 LEU B C 1
ATOM 1971 O O . LEU B 1 61 ? 23.978 28.009 15.801 1.00 70.65 420 LEU B O 1
ATOM 1976 N N . ARG B 1 62 ? 25.679 29.490 15.839 1.00 70.09 421 ARG B N 1
ATOM 1977 C CA . ARG B 1 62 ? 25.380 30.076 14.537 1.00 70.64 421 ARG B CA 1
ATOM 1978 C C . ARG B 1 62 ? 25.597 29.063 13.416 1.00 66.58 421 ARG B C 1
ATOM 1979 O O . ARG B 1 62 ? 24.793 28.976 12.490 1.00 65.24 421 ARG B O 1
ATOM 1987 N N . THR B 1 63 ? 26.682 28.299 13.513 1.00 63.64 422 THR B N 1
ATOM 1988 C CA . THR B 1 63 ? 27.015 27.277 12.513 1.00 62.64 422 THR B CA 1
ATOM 1989 C C . THR B 1 63 ? 25.977 26.157 12.476 1.00 63.38 422 THR B C 1
ATOM 1990 O O . THR B 1 63 ? 25.616 25.665 11.404 1.00 64.59 422 THR B O 1
ATOM 1994 N N . ALA B 1 64 ? 25.517 25.759 13.657 1.00 62.20 423 ALA B N 1
ATOM 1995 C CA . ALA B 1 64 ? 24.529 24.699 13.798 1.00 60.50 423 ALA B CA 1
ATOM 1996 C C . ALA B 1 64 ? 23.196 25.097 13.187 1.00 60.26 423 ALA B C 1
ATOM 1997 O O . ALA B 1 64 ? 22.579 24.317 12.466 1.00 60.58 423 ALA B O 1
ATOM 1999 N N . CYS B 1 65 ? 22.751 26.311 13.487 1.00 60.09 424 CYS B N 1
ATOM 2000 C CA . CYS B 1 65 ? 21.483 26.814 12.963 1.00 60.24 424 CYS B CA 1
ATOM 2001 C C . CYS B 1 65 ? 21.517 26.935 11.445 1.00 60.89 424 CYS B C 1
ATOM 2002 O O . CYS B 1 65 ? 20.531 26.649 10.773 1.00 58.85 424 CYS B O 1
ATOM 2005 N N . ALA B 1 66 ? 22.666 27.354 10.921 1.00 63.30 425 ALA B N 1
ATOM 2006 C CA . ALA B 1 66 ? 22.882 27.465 9.478 1.00 64.56 425 ALA B CA 1
ATOM 2007 C C . ALA B 1 66 ? 22.815 26.100 8.796 1.00 65.39 425 ALA B C 1
ATOM 2008 O O . ALA B 1 66 ? 22.187 25.950 7.746 1.00 68.75 425 ALA B O 1
ATOM 2010 N N . GLU B 1 67 ? 23.474 25.114 9.397 1.00 63.92 426 GLU B N 1
ATOM 2011 C CA . GLU B 1 67 ? 23.441 23.736 8.904 1.00 63.85 426 GLU B CA 1
ATOM 2012 C C . GLU B 1 67 ? 22.054 23.107 9.079 1.00 62.97 426 GLU B C 1
ATOM 2013 O O . GLU B 1 67 ? 21.647 22.255 8.292 1.00 64.06 426 GLU B O 1
ATOM 2019 N N . PHE B 1 68 ? 21.340 23.529 10.116 1.00 62.61 427 PHE B N 1
ATOM 2020 C CA . PHE B 1 68 ? 20.011 22.998 10.424 1.00 61.54 427 PHE B CA 1
ATOM 2021 C C . PHE B 1 68 ? 18.952 23.530 9.457 1.00 61.43 427 PHE B C 1
ATOM 2022 O O . PHE B 1 68 ? 18.112 22.772 8.978 1.00 60.86 427 PHE B O 1
ATOM 2030 N N . SER B 1 69 ? 19.003 24.828 9.171 1.00 62.61 428 SER B N 1
ATOM 2031 C CA . SER B 1 69 ? 18.083 25.444 8.214 1.00 65.16 428 SER B CA 1
ATOM 2032 C C . SER B 1 69 ? 18.336 24.923 6.805 1.00 67.53 428 SER B C 1
ATOM 2033 O O . SER B 1 69 ? 17.421 24.868 5.983 1.00 69.49 428 SER B O 1
ATOM 2036 N N . ARG B 1 70 ? 19.585 24.549 6.536 1.00 68.55 429 ARG B N 1
ATOM 2037 C CA . ARG B 1 70 ? 19.959 23.924 5.271 1.00 68.18 429 ARG B CA 1
ATOM 2038 C C . ARG B 1 70 ? 19.205 22.617 5.080 1.00 66.53 429 ARG B C 1
ATOM 2039 O O . ARG B 1 70 ? 18.642 22.377 4.018 1.00 69.09 429 ARG B O 1
ATOM 2047 N N . TRP B 1 71 ? 19.192 21.780 6.112 1.00 65.20 430 TRP B N 1
ATOM 2048 C CA . TRP B 1 71 ? 18.419 20.537 6.068 1.00 66.03 430 TRP B CA 1
ATOM 2049 C C . TRP B 1 71 ? 16.960 20.874 5.807 1.00 65.87 430 TRP B C 1
ATOM 2050 O O . TRP B 1 71 ? 16.335 20.313 4.908 1.00 66.20 430 TRP B O 1
ATOM 2061 N N . ARG B 1 72 ? 16.438 21.807 6.598 1.00 67.04 431 ARG B N 1
ATOM 2062 C CA . ARG B 1 72 ? 15.054 22.270 6.472 1.00 68.89 431 ARG B CA 1
ATOM 2063 C C . ARG B 1 72 ? 14.735 22.789 5.070 1.00 67.50 431 ARG B C 1
ATOM 2064 O O . ARG B 1 72 ? 13.674 22.489 4.521 1.00 66.17 431 ARG B O 1
ATOM 2072 N N . ALA B 1 73 ? 15.660 23.558 4.502 1.00 66.48 432 ALA B N 1
ATOM 2073 C CA . ALA B 1 73 ? 15.548 24.040 3.122 1.00 66.50 432 ALA B CA 1
ATOM 2074 C C . ALA B 1 73 ? 15.397 22.892 2.117 1.00 66.61 432 ALA B C 1
ATOM 2075 O O . ALA B 1 73 ? 14.666 23.011 1.131 1.00 64.76 432 ALA B O 1
ATOM 2077 N N . ASN B 1 74 ? 16.071 21.778 2.390 1.00 68.77 433 ASN B N 1
ATOM 2078 C CA . ASN B 1 74 ? 16.001 20.583 1.541 1.00 71.15 433 ASN B CA 1
ATOM 2079 C C . ASN B 1 74 ? 14.828 19.649 1.874 1.00 72.51 433 ASN B C 1
ATOM 2080 O O . ASN B 1 74 ? 14.821 18.489 1.461 1.00 70.69 433 ASN B O 1
ATOM 2085 N N . GLY B 1 75 ? 13.842 20.157 2.613 1.00 74.71 434 GLY B N 1
ATOM 2086 C CA . GLY B 1 75 ? 12.644 19.389 2.961 1.00 76.71 434 GLY B CA 1
ATOM 2087 C C . GLY B 1 75 ? 12.928 18.206 3.869 1.00 77.29 434 GLY B C 1
ATOM 2088 O O . GLY B 1 75 ? 12.302 17.153 3.742 1.00 77.07 434 GLY B O 1
ATOM 2089 N N . VAL B 1 76 ? 13.880 18.387 4.781 1.00 78.04 435 VAL B N 1
ATOM 2090 C CA . VAL B 1 76 ? 14.328 17.333 5.692 1.00 77.59 435 VAL B CA 1
ATOM 2091 C C . VAL B 1 76 ? 14.583 17.964 7.065 1.00 79.05 435 VAL B C 1
ATOM 2092 O O . VAL B 1 76 ? 14.991 19.121 7.160 1.00 80.55 435 VAL B O 1
ATOM 2096 N N . GLY B 1 77 ? 14.327 17.204 8.125 1.00 79.08 436 GLY B N 1
ATOM 2097 C CA . GLY B 1 77 ? 14.483 17.707 9.493 1.00 79.32 436 GLY B CA 1
ATOM 2098 C C . GLY B 1 77 ? 13.543 18.862 9.801 1.00 80.45 436 GLY B C 1
ATOM 2099 O O . GLY B 1 77 ? 13.881 19.782 10.551 1.00 80.83 436 GLY B O 1
ATOM 2100 N N . ARG B 1 78 ? 12.351 18.805 9.216 1.00 80.79 437 ARG B N 1
ATOM 2101 C CA . ARG B 1 78 ? 11.359 19.863 9.359 1.00 80.00 437 ARG B CA 1
ATOM 2102 C C . ARG B 1 78 ? 10.669 19.794 10.718 1.00 80.36 437 ARG B C 1
ATOM 2103 O O . ARG B 1 78 ? 10.353 20.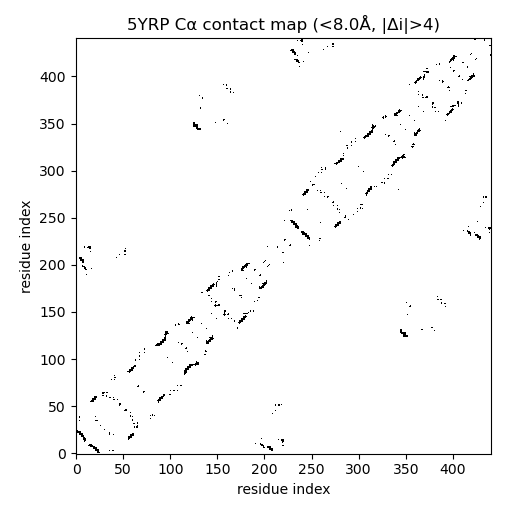824 11.309 1.00 80.85 437 ARG B O 1
ATOM 2111 N N . ASN B 1 79 ? 10.445 18.572 11.201 1.00 81.87 438 ASN B N 1
ATOM 2112 C CA . ASN B 1 79 ? 9.728 18.322 12.462 1.00 81.84 438 ASN B CA 1
ATOM 2113 C C . ASN B 1 79 ? 10.620 17.956 13.661 1.00 78.82 438 ASN B C 1
ATOM 2114 O O . ASN B 1 79 ? 10.112 17.583 14.721 1.00 77.87 438 ASN B O 1
ATOM 2119 N N . ILE B 1 80 ? 11.937 18.071 13.499 1.00 75.73 439 ILE B N 1
ATOM 2120 C CA . ILE B 1 80 ? 12.887 17.710 14.565 1.00 72.36 439 ILE B CA 1
ATOM 2121 C C . ILE B 1 80 ? 13.475 18.938 15.255 1.00 70.33 439 ILE B C 1
ATOM 2122 O O . ILE B 1 80 ? 13.353 20.062 14.757 1.00 71.79 439 ILE B O 1
ATOM 2127 N N . VAL B 1 81 ? 14.123 18.704 16.395 1.00 66.31 440 VAL B N 1
ATOM 2128 C CA . VAL B 1 81 ? 14.714 19.773 17.205 1.00 63.70 440 VAL B CA 1
ATOM 2129 C C . VAL B 1 81 ? 16.236 19.725 17.146 1.00 60.81 440 VAL B C 1
ATOM 2130 O O . VAL B 1 81 ? 16.833 18.655 17.159 1.00 59.29 440 VAL B O 1
ATOM 2134 N N . LEU B 1 82 ? 16.851 20.900 17.088 1.00 58.17 441 LEU B N 1
ATOM 2135 C CA . LEU B 1 82 ? 18.302 21.026 17.136 1.00 57.14 441 LEU B CA 1
ATOM 2136 C C . LEU B 1 82 ? 18.716 21.324 18.568 1.00 56.41 441 LEU B C 1
ATOM 2137 O O . LEU B 1 82 ? 18.243 22.295 19.149 1.00 57.56 441 LEU B O 1
ATOM 2142 N N . ARG B 1 83 ? 19.590 20.493 19.134 1.00 55.83 442 ARG B N 1
ATOM 2143 C CA . ARG B 1 83 ? 20.079 20.697 20.504 1.00 56.68 442 ARG B CA 1
ATOM 2144 C C . ARG B 1 83 ? 21.517 21.203 20.501 1.00 56.96 442 ARG B C 1
ATOM 2145 O O . ARG B 1 83 ? 22.393 20.573 19.919 1.00 58.05 442 ARG B O 1
ATOM 2153 N N . ILE B 1 84 ? 21.753 22.340 21.153 1.00 57.10 443 ILE B N 1
ATOM 2154 C CA . ILE B 1 84 ? 23.102 22.899 21.269 1.00 57.92 443 ILE B CA 1
ATOM 2155 C C . ILE B 1 84 ? 23.500 23.030 22.731 1.00 58.67 443 ILE B C 1
ATOM 2156 O O . ILE B 1 84 ? 22.752 23.579 23.536 1.00 57.38 443 ILE B O 1
ATOM 2161 N N . ASN B 1 85 ? 24.692 22.541 23.057 1.00 62.01 444 ASN B N 1
ATOM 2162 C CA . ASN B 1 85 ? 25.237 22.668 24.408 1.00 63.61 444 ASN B CA 1
ATOM 2163 C C . ASN B 1 85 ? 25.626 24.124 24.661 1.00 64.48 444 ASN B C 1
ATOM 2164 O O . ASN B 1 85 ? 26.449 24.690 23.940 1.00 65.30 444 ASN B O 1
ATOM 2169 N N . VAL B 1 86 ? 25.010 24.727 25.670 1.00 65.78 445 VAL B N 1
ATOM 2170 C CA . VAL B 1 86 ? 25.272 26.119 26.023 1.00 68.18 445 VAL B CA 1
ATOM 2171 C C . VAL B 1 86 ? 25.882 26.191 27.418 1.00 70.23 445 VAL B C 1
ATOM 2172 O O . VAL B 1 86 ? 25.393 25.556 28.356 1.00 71.58 445 VAL B O 1
ATOM 2176 N N . SER B 1 87 ? 26.950 26.974 27.540 1.00 71.52 446 SER B N 1
ATOM 2177 C CA . SER B 1 87 ? 27.655 27.146 28.805 1.00 74.55 446 SER B CA 1
ATOM 2178 C C . SER B 1 87 ? 26.934 28.163 29.698 1.00 76.90 446 SER B C 1
ATOM 2179 O O . SER B 1 87 ? 26.289 29.075 29.191 1.00 78.91 446 SER B O 1
ATOM 2182 N N . PRO B 1 88 ? 27.033 28.009 31.034 1.00 81.08 447 PRO B N 1
ATOM 2183 C CA . PRO B 1 88 ? 26.496 29.033 31.942 1.00 83.18 447 PRO B CA 1
ATOM 2184 C C . PRO B 1 88 ? 27.296 30.334 31.886 1.00 86.20 447 PRO B C 1
ATOM 2185 O O . PRO B 1 88 ? 26.787 31.392 32.256 1.00 85.93 447 PRO B O 1
ATOM 2189 N N . VAL B 1 89 ? 28.546 30.236 31.440 1.00 90.25 448 VAL B N 1
ATOM 2190 C CA . VAL B 1 89 ? 29.355 31.409 31.117 1.00 91.59 448 VAL B CA 1
ATOM 2191 C C . VAL B 1 89 ? 28.722 32.119 29.919 1.00 92.36 448 VAL B C 1
ATOM 2192 O O . VAL B 1 89 ? 28.551 33.330 29.940 1.00 94.90 448 VAL B O 1
ATOM 2196 N N . GLN B 1 90 ? 28.393 31.352 28.879 1.00 91.75 449 GLN B N 1
ATOM 2197 C CA . GLN B 1 90 ? 27.647 31.857 27.714 1.00 90.64 449 GLN B CA 1
ATOM 2198 C C . GLN B 1 90 ? 26.306 32.451 28.118 1.00 86.93 449 GLN B C 1
ATOM 2199 O O . GLN B 1 90 ? 25.917 33.520 27.649 1.00 88.34 449 GLN B O 1
ATOM 2205 N N . LEU B 1 91 ? 25.594 31.730 28.975 1.00 82.83 450 LEU B N 1
ATOM 2206 C CA . LEU B 1 91 ? 24.312 32.184 29.488 1.00 82.01 450 LEU B CA 1
ATOM 2207 C C . LEU B 1 91 ? 24.527 33.402 30.371 1.00 83.04 450 LEU B C 1
ATOM 2208 O O . LEU B 1 91 ? 25.653 33.685 30.784 1.00 82.29 450 LEU B O 1
ATOM 2213 N N . VAL B 1 92 ? 23.446 34.132 30.626 1.00 84.31 451 VAL B N 1
ATOM 2214 C CA . VAL B 1 92 ? 23.437 35.303 31.523 1.00 87.35 451 VAL B CA 1
ATOM 2215 C C . VAL B 1 92 ? 24.555 36.317 31.257 1.00 87.22 451 VAL B C 1
ATOM 2216 O O . VAL B 1 92 ? 25.001 37.018 32.164 1.00 89.42 451 VAL B O 1
ATOM 2220 N N . THR B 1 93 ? 25.001 36.382 30.010 1.00 87.50 452 THR B N 1
ATOM 2221 C CA . THR B 1 93 ? 25.845 37.465 29.549 1.00 88.69 452 THR B CA 1
ATOM 2222 C C . THR B 1 93 ? 24.875 38.350 28.813 1.00 90.63 452 THR B C 1
ATOM 2223 O O . THR B 1 93 ? 24.132 37.872 27.957 1.00 89.12 452 THR B O 1
ATOM 2227 N N . ASP B 1 94 ? 24.859 39.634 29.142 1.00 95.56 453 ASP B N 1
ATOM 2228 C CA . ASP B 1 94 ? 23.793 40.499 28.652 1.00 98.45 453 ASP B CA 1
ATOM 2229 C C . ASP B 1 94 ? 23.717 40.464 27.133 1.00 96.35 453 ASP B C 1
ATOM 2230 O O . ASP B 1 94 ? 24.739 40.457 26.443 1.00 92.73 453 ASP B O 1
ATOM 2235 N N . GLY B 1 95 ? 22.492 40.440 26.626 1.00 96.38 454 GLY B N 1
ATOM 2236 C CA . GLY B 1 95 ? 22.257 40.291 25.199 1.00 96.56 454 GLY B CA 1
ATOM 2237 C C . GLY B 1 95 ? 22.624 38.897 24.727 1.00 96.17 454 GLY B C 1
ATOM 2238 O O . GLY B 1 95 ? 23.193 38.728 23.645 1.00 101.58 454 GLY B O 1
ATOM 2239 N N . PHE B 1 96 ? 22.332 37.897 25.556 1.00 93.41 455 PHE B N 1
ATOM 2240 C CA . PHE B 1 96 ? 22.468 36.504 25.139 1.00 89.75 455 PHE B CA 1
ATOM 2241 C C . PHE B 1 96 ? 21.221 36.084 24.371 1.00 86.67 455 PHE B C 1
ATOM 2242 O O . PHE B 1 96 ? 21.315 35.454 23.323 1.00 86.46 455 PHE B O 1
ATOM 2250 N N . VAL B 1 97 ? 20.055 36.426 24.910 1.00 84.34 456 VAL B N 1
ATOM 2251 C CA . VAL B 1 97 ? 18.789 36.120 24.253 1.00 84.27 456 VAL B CA 1
ATOM 2252 C C . VAL B 1 97 ? 18.686 36.862 22.921 1.00 87.67 456 VAL B C 1
ATOM 2253 O O . VAL B 1 97 ? 18.164 36.314 21.952 1.00 88.19 456 VAL B O 1
ATOM 2257 N N . GLU B 1 98 ? 19.198 38.093 22.873 1.00 91.90 457 GLU B N 1
ATOM 2258 C CA . GLU B 1 98 ? 19.200 38.884 21.633 1.00 92.81 457 GLU B CA 1
ATOM 2259 C C . GLU B 1 98 ? 19.881 38.120 20.496 1.00 89.72 457 GLU B C 1
ATOM 2260 O O . GLU B 1 98 ? 19.400 38.135 19.362 1.00 90.79 457 GLU B O 1
ATOM 2266 N N . SER B 1 99 ? 20.988 37.446 20.809 1.00 85.82 458 SER B N 1
ATOM 2267 C CA . SER B 1 99 ? 21.705 36.653 19.816 1.00 84.56 458 SER B CA 1
ATOM 2268 C C . SER B 1 99 ? 20.886 35.412 19.466 1.00 82.11 458 SER B C 1
ATOM 2269 O O . SER B 1 99 ? 20.559 35.193 18.306 1.00 86.19 458 SER B O 1
ATOM 2272 N N . VAL B 1 100 ? 20.513 34.632 20.475 1.00 77.76 459 VAL B N 1
ATOM 2273 C CA . VAL B 1 100 ? 19.750 33.399 20.255 1.00 75.59 459 VAL B CA 1
ATOM 2274 C C . VAL B 1 100 ? 18.476 33.696 19.458 1.00 74.90 459 VAL B C 1
ATOM 2275 O O . VAL B 1 100 ? 18.131 32.966 18.528 1.00 72.07 459 VAL B O 1
ATOM 2279 N N . ALA B 1 101 ? 17.797 34.779 19.825 1.00 75.72 460 ALA B N 1
ATOM 2280 C CA . ALA B 1 101 ? 16.567 35.209 19.154 1.00 75.90 460 ALA B CA 1
ATOM 2281 C C . ALA B 1 101 ? 16.829 35.632 17.716 1.00 74.16 460 ALA B C 1
ATOM 2282 O O . ALA B 1 101 ? 16.139 35.198 16.793 1.00 73.73 460 ALA B O 1
ATOM 2284 N N . GLY B 1 102 ? 17.821 36.499 17.546 1.00 72.79 461 GLY B N 1
ATOM 2285 C CA . GLY B 1 102 ? 18.221 36.976 16.224 1.00 73.01 461 GLY B CA 1
ATOM 2286 C C . GLY B 1 102 ? 18.738 35.861 15.334 1.00 73.44 461 GLY B C 1
ATOM 2287 O O . GLY B 1 102 ? 18.335 35.748 14.175 1.00 74.87 461 GLY B O 1
ATOM 2288 N N . ILE B 1 103 ? 19.621 35.033 15.888 1.00 73.44 462 ILE B N 1
ATOM 2289 C CA . ILE B 1 103 ? 20.233 33.916 15.165 1.00 73.56 462 ILE B CA 1
ATOM 2290 C C . ILE B 1 103 ? 19.176 32.984 14.574 1.00 74.86 462 ILE B C 1
ATOM 2291 O O . ILE B 1 103 ? 19.316 32.515 13.448 1.00 73.57 462 ILE B O 1
ATOM 2304 N N . LYS B 1 105 ? 15.902 33.740 13.951 1.00 80.96 464 LYS B N 1
ATOM 2305 C CA . LYS B 1 105 ? 15.173 34.484 12.931 1.00 81.21 464 LYS B CA 1
ATOM 2306 C C . LYS B 1 105 ? 15.989 34.576 11.642 1.00 75.23 464 LYS B C 1
ATOM 2307 O O . LYS B 1 105 ? 15.447 34.415 10.550 1.00 70.90 464 LYS B O 1
ATOM 2313 N N . GLU B 1 106 ? 17.291 34.806 11.784 1.00 71.70 465 GLU B N 1
ATOM 2314 C CA . GLU B 1 106 ? 18.205 34.896 10.642 1.00 70.42 465 GLU B CA 1
ATOM 2315 C C . GLU B 1 106 ? 18.052 33.715 9.683 1.00 70.32 465 GLU B C 1
ATOM 2316 O O . GLU B 1 106 ? 17.940 33.907 8.472 1.00 71.91 465 GLU B O 1
ATOM 2322 N N . PHE B 1 107 ? 18.038 32.502 10.234 1.00 68.36 466 PHE B N 1
ATOM 2323 C CA . PHE B 1 107 ? 17.981 31.275 9.430 1.00 66.04 466 PHE B CA 1
ATOM 2324 C C . PHE B 1 107 ? 16.573 30.694 9.315 1.00 65.00 466 PHE B C 1
ATOM 2325 O O . PHE B 1 107 ? 16.406 29.533 8.934 1.00 65.17 466 PHE B O 1
ATOM 2333 N N . GLY B 1 108 ? 15.568 31.501 9.638 1.00 64.28 467 GLY B N 1
ATOM 2334 C CA . GLY B 1 108 ? 14.171 31.102 9.490 1.00 65.10 467 GLY B CA 1
ATOM 2335 C C . GLY B 1 108 ? 13.809 29.862 10.282 1.00 65.18 467 GLY B C 1
ATOM 2336 O O . GLY B 1 108 ? 13.052 29.016 9.812 1.00 65.86 467 GLY B O 1
ATOM 2337 N N . LEU B 1 109 ? 14.357 29.752 11.486 1.00 66.05 468 LEU B N 1
ATOM 2338 C CA . LEU B 1 109 ? 14.059 28.624 12.359 1.00 66.84 468 LEU B CA 1
ATOM 2339 C C . LEU B 1 109 ? 12.832 28.956 13.197 1.00 66.72 468 LEU B C 1
ATOM 2340 O O . LEU B 1 109 ? 12.804 29.990 13.860 1.00 68.55 468 LEU B O 1
ATOM 2345 N N . PRO B 1 110 ? 11.808 28.088 13.164 1.00 67.21 469 PRO B N 1
ATOM 2346 C CA . PRO B 1 110 ? 10.573 28.364 13.888 1.00 68.74 469 PRO B CA 1
ATOM 2347 C C . PRO B 1 110 ? 10.665 28.026 15.368 1.00 69.19 469 PRO B C 1
ATOM 2348 O O . PRO B 1 110 ? 11.606 27.368 15.802 1.00 69.78 469 PRO B O 1
ATOM 2352 N N . ARG B 1 111 ? 9.655 28.457 16.114 1.00 70.36 470 ARG B N 1
ATOM 2353 C CA . ARG B 1 111 ? 9.601 28.270 17.561 1.00 70.28 470 ARG B CA 1
ATOM 2354 C C . ARG B 1 111 ? 9.635 26.787 17.947 1.00 71.01 470 ARG B C 1
ATOM 2355 O O . ARG B 1 111 ? 9.015 25.946 17.292 1.00 72.26 470 ARG B O 1
ATOM 2363 N N . GLY B 1 112 ? 10.394 26.480 18.997 1.00 70.25 471 GLY B N 1
ATOM 2364 C CA . GLY B 1 112 ? 10.530 25.112 19.503 1.00 67.97 471 GLY B CA 1
ATOM 2365 C C . GLY B 1 112 ? 11.551 24.243 18.784 1.00 66.76 471 GLY B C 1
ATOM 2366 O O . GLY B 1 112 ? 11.838 23.137 19.234 1.00 66.89 471 GLY B O 1
ATOM 2367 N N . SER B 1 113 ? 12.110 24.741 17.681 1.00 66.04 472 SER B N 1
ATOM 2368 C CA . SER B 1 113 ? 13.044 23.967 16.851 1.00 65.49 472 SER B CA 1
ATOM 2369 C C . SER B 1 113 ? 14.463 23.927 17.426 1.00 66.35 472 SER B C 1
ATOM 2370 O O . SER B 1 113 ? 15.282 23.096 17.024 1.00 67.51 472 SER B O 1
ATOM 2373 N N . VAL B 1 114 ? 14.747 24.836 18.353 1.00 65.73 473 VAL B N 1
ATOM 2374 C CA . VAL B 1 114 ? 16.060 24.922 18.983 1.00 65.16 473 VAL B CA 1
ATOM 2375 C C . VAL B 1 114 ? 15.927 24.691 20.489 1.00 64.84 473 VAL B C 1
ATOM 2376 O O . VAL B 1 114 ? 15.072 25.291 21.142 1.00 65.57 473 VAL B O 1
ATOM 2380 N N . CYS B 1 115 ? 16.773 23.815 21.024 1.00 63.25 474 CYS B N 1
ATOM 2381 C CA . CYS B 1 115 ? 16.814 23.536 22.458 1.00 62.23 474 CYS B CA 1
ATOM 2382 C C . CYS B 1 115 ? 18.233 23.691 22.993 1.00 61.38 474 CYS B C 1
ATOM 2383 O O . CYS B 1 115 ? 19.139 22.973 22.577 1.00 60.15 474 CYS B O 1
ATOM 2386 N N . LEU B 1 116 ? 18.417 24.628 23.918 1.00 61.21 475 LEU B N 1
ATOM 2387 C CA . LEU B 1 116 ? 19.730 24.880 24.504 1.00 59.98 475 LEU B CA 1
ATOM 2388 C C . LEU B 1 116 ? 19.938 23.961 25.698 1.00 59.43 475 LEU B C 1
ATOM 2389 O O . LEU B 1 116 ? 19.197 24.034 26.675 1.00 59.35 475 LEU B O 1
ATOM 2394 N N . GLU B 1 117 ? 20.931 23.081 25.600 1.00 60.74 476 GLU B N 1
ATOM 2395 C CA . GLU B 1 117 ? 21.310 22.208 26.709 1.00 61.60 476 GLU B CA 1
ATOM 2396 C C . GLU B 1 117 ? 22.221 22.952 27.674 1.00 64.09 476 GLU B C 1
ATOM 2397 O O . GLU B 1 117 ? 23.335 23.336 27.315 1.00 64.24 476 GLU B O 1
ATOM 2403 N N . ILE B 1 118 ? 21.740 23.150 28.897 1.00 67.57 477 ILE B N 1
ATOM 2404 C CA . ILE B 1 118 ? 22.534 23.772 29.951 1.00 68.82 477 ILE B CA 1
ATOM 2405 C C . ILE B 1 118 ? 23.073 22.717 30.917 1.00 69.71 477 ILE B C 1
ATOM 2406 O O . ILE B 1 118 ? 22.380 21.757 31.260 1.00 67.51 477 ILE B O 1
ATOM 2411 N N . THR B 1 119 ? 24.315 22.899 31.349 1.00 73.89 478 THR B N 1
ATOM 2412 C CA . THR B 1 119 ? 24.920 21.998 32.327 1.00 75.08 478 THR B CA 1
ATOM 2413 C C . THR B 1 119 ? 24.236 22.169 33.677 1.00 78.79 478 THR B C 1
ATOM 2414 O O . THR B 1 119 ? 23.766 23.253 34.015 1.00 77.58 478 THR B O 1
ATOM 2418 N N . GLU B 1 120 ? 24.182 21.083 34.437 1.00 86.17 479 GLU B N 1
ATOM 2419 C CA . GLU B 1 120 ? 23.583 21.099 35.768 1.00 92.51 479 GLU B CA 1
ATOM 2420 C C . GLU B 1 120 ? 24.453 21.907 36.733 1.00 94.30 479 GLU B C 1
ATOM 2421 O O . GLU B 1 120 ? 23.951 22.475 37.703 1.00 93.51 479 GLU B O 1
ATOM 2427 N N . SER B 1 121 ? 25.753 21.968 36.451 1.00 99.39 480 SER B N 1
ATOM 2428 C CA . SER B 1 121 ? 26.674 22.836 37.182 1.00 104.54 480 SER B CA 1
ATOM 2429 C C . SER B 1 121 ? 26.446 24.307 36.818 1.00 108.19 480 SER B C 1
ATOM 2430 O O . SER B 1 121 ? 27.336 24.963 36.261 1.00 106.56 480 SER B O 1
ATOM 2433 N N . VAL B 1 122 ? 25.250 24.814 37.124 1.00 111.06 481 VAL B N 1
ATOM 2434 C CA . VAL B 1 122 ? 24.964 26.241 36.974 1.00 112.78 481 VAL B CA 1
ATOM 2435 C C . VAL B 1 122 ? 25.849 26.914 38.006 1.00 116.04 481 VAL B C 1
ATOM 2436 O O . VAL B 1 122 ? 26.718 27.706 37.655 1.00 120.27 481 VAL B O 1
ATOM 2440 N N . VAL B 1 123 ? 25.660 26.532 39.270 1.00 115.59 482 VAL B N 1
ATOM 2441 C CA . VAL B 1 123 ? 26.441 27.059 40.398 1.00 114.63 482 VAL B CA 1
ATOM 2442 C C . VAL B 1 123 ? 26.648 28.568 40.229 1.00 117.14 482 VAL B C 1
ATOM 2443 O O . VAL B 1 123 ? 27.754 29.091 40.374 1.00 117.85 482 VAL B O 1
ATOM 2447 N N . VAL B 1 124 ? 25.556 29.261 39.910 1.00 119.59 483 VAL B N 1
ATOM 2448 C CA . VAL B 1 124 ? 25.604 30.704 39.687 1.00 121.83 483 VAL B CA 1
ATOM 2449 C C . VAL B 1 124 ? 24.621 31.448 40.580 1.00 122.07 483 VAL B C 1
ATOM 2450 O O . VAL B 1 124 ? 23.505 30.999 40.858 1.00 119.57 483 VAL B O 1
ATOM 2454 N N . GLN B 1 125 ? 25.092 32.612 41.004 1.00 123.98 484 GLN B N 1
ATOM 2455 C CA . GLN B 1 125 ? 24.335 33.582 41.766 1.00 122.97 484 GLN B CA 1
ATOM 2456 C C . GLN B 1 125 ? 23.246 34.127 40.839 1.00 121.24 484 GLN B C 1
ATOM 2457 O O . GLN B 1 125 ? 23.120 33.679 39.698 1.00 117.25 484 GLN B O 1
ATOM 2463 N N . ASP B 1 126 ? 22.442 35.068 41.316 1.00 119.34 485 ASP B N 1
ATOM 2464 C CA . ASP B 1 126 ? 21.387 35.637 40.477 1.00 117.82 485 ASP B CA 1
ATOM 2465 C C . ASP B 1 126 ? 20.490 34.535 39.885 1.00 113.95 485 ASP B C 1
ATOM 2466 O O . ASP B 1 126 ? 20.210 34.527 38.685 1.00 111.30 485 ASP B O 1
ATOM 2471 N N . ILE B 1 127 ? 20.057 33.601 40.731 1.00 109.81 486 ILE B N 1
ATOM 2472 C CA . ILE B 1 127 ? 19.112 32.547 40.325 1.00 105.54 486 ILE B CA 1
ATOM 2473 C C . ILE B 1 127 ? 17.845 33.148 39.705 1.00 103.10 486 ILE B C 1
ATOM 2474 O O . ILE B 1 127 ? 17.215 32.538 38.840 1.00 99.43 486 ILE B O 1
ATOM 2479 N N . GLU B 1 128 ? 17.478 34.339 40.173 1.00 102.97 487 GLU B N 1
ATOM 2480 C CA . GLU B 1 128 ? 16.410 35.127 39.568 1.00 103.95 487 GLU B CA 1
ATOM 2481 C C . GLU B 1 128 ? 16.781 35.484 38.128 1.00 103.80 487 GLU B C 1
ATOM 2482 O O . GLU B 1 128 ? 15.988 35.268 37.213 1.00 105.35 487 GLU B O 1
ATOM 2488 N N . THR B 1 129 ? 17.987 36.023 37.941 1.00 102.40 488 THR B N 1
ATOM 2489 C CA . THR B 1 129 ? 18.506 36.349 36.600 1.00 101.25 488 THR B CA 1
ATOM 2490 C C . THR B 1 129 ? 18.518 35.121 35.694 1.00 98.49 488 THR B C 1
ATOM 2491 O O . THR B 1 129 ? 18.164 35.205 34.518 1.00 100.17 488 THR B O 1
ATOM 2495 N N . THR B 1 130 ? 18.934 33.986 36.244 1.00 94.78 489 THR B N 1
ATOM 2496 C CA . THR B 1 130 ? 18.916 32.729 35.505 1.00 92.20 489 THR B CA 1
ATOM 2497 C C . THR B 1 130 ? 17.495 32.380 35.092 1.00 89.19 489 THR B C 1
ATOM 2498 O O . THR B 1 130 ? 17.254 32.010 33.947 1.00 89.01 489 THR B O 1
ATOM 2502 N N . ARG B 1 131 ? 16.560 32.511 36.028 1.00 88.43 490 ARG B N 1
ATOM 2503 C CA . ARG B 1 131 ? 15.153 32.217 35.761 1.00 89.21 490 ARG B CA 1
ATOM 2504 C C . ARG B 1 131 ? 14.563 33.152 34.699 1.00 88.25 490 ARG B C 1
ATOM 2505 O O . ARG B 1 131 ? 13.840 32.700 33.810 1.00 87.16 490 ARG B O 1
ATOM 2513 N N . THR B 1 132 ? 14.876 34.445 34.792 1.00 87.27 491 THR B N 1
ATOM 2514 C CA . THR B 1 132 ? 14.399 35.434 33.810 1.00 85.69 491 THR B CA 1
ATOM 2515 C C . THR B 1 132 ? 14.964 35.177 32.412 1.00 83.66 491 THR B C 1
ATOM 2516 O O . THR B 1 132 ? 14.320 35.495 31.409 1.00 83.26 491 THR B O 1
ATOM 2520 N N . THR B 1 133 ? 16.165 34.608 32.351 1.00 81.85 492 THR B N 1
ATOM 2521 C CA . THR B 1 133 ? 16.782 34.240 31.077 1.00 81.99 492 THR B CA 1
ATOM 2522 C C . THR B 1 133 ? 16.037 33.064 30.446 1.00 81.50 492 THR B C 1
ATOM 2523 O O . THR B 1 133 ? 15.664 33.111 29.274 1.00 83.46 492 THR B O 1
ATOM 2527 N N . LEU B 1 134 ? 15.828 32.014 31.234 1.00 79.82 493 LEU B N 1
ATOM 2528 C CA . LEU B 1 134 ? 15.118 30.822 30.766 1.00 79.03 493 LEU B CA 1
ATOM 2529 C C . LEU B 1 134 ? 13.703 31.142 30.302 1.00 78.92 493 LEU B C 1
ATOM 2530 O O . LEU B 1 134 ? 13.285 30.691 29.238 1.00 80.22 493 LEU B O 1
ATOM 2535 N N . THR B 1 135 ? 12.969 31.915 31.097 1.00 79.52 494 THR B N 1
ATOM 2536 C CA . THR B 1 135 ? 11.637 32.376 30.692 1.00 79.25 494 THR B CA 1
ATOM 2537 C C . THR B 1 135 ? 11.765 33.303 29.487 1.00 77.90 494 THR B C 1
ATOM 2538 O O . THR B 1 135 ? 10.944 33.261 28.572 1.00 77.67 494 THR B O 1
ATOM 2542 N N . GLY B 1 136 ? 12.805 34.135 29.503 1.00 77.06 495 GLY B N 1
ATOM 2543 C CA . GLY B 1 136 ? 13.156 34.978 28.363 1.00 77.43 495 GLY B CA 1
ATOM 2544 C C . GLY B 1 136 ? 13.308 34.181 27.080 1.00 78.56 495 GLY B C 1
ATOM 2545 O O . GLY B 1 136 ? 12.809 34.584 26.034 1.00 81.49 495 GLY B O 1
ATOM 2546 N N . LEU B 1 137 ? 13.991 33.044 27.169 1.00 77.86 496 LEU B N 1
ATOM 2547 C CA . LEU B 1 137 ? 14.166 32.146 26.026 1.00 77.00 496 LEU B CA 1
ATOM 2548 C C . LEU B 1 137 ? 12.842 31.525 25.578 1.00 78.98 496 LEU B C 1
ATOM 2549 O O . LEU B 1 137 ? 12.597 31.370 24.380 1.00 80.74 496 LEU B O 1
ATOM 2554 N N . HIS B 1 138 ? 11.996 31.174 26.543 1.00 80.02 497 HIS B N 1
ATOM 2555 C CA . HIS B 1 138 ? 10.678 30.600 26.258 1.00 80.61 497 HIS B CA 1
ATOM 2556 C C . HIS B 1 138 ? 9.746 31.572 25.545 1.00 79.94 497 HIS B C 1
ATOM 2557 O O . HIS B 1 138 ? 8.977 31.161 24.677 1.00 78.04 497 HIS B O 1
ATOM 2564 N N . ASN B 1 139 ? 9.822 32.853 25.906 1.00 80.38 498 ASN B N 1
ATOM 2565 C CA . ASN B 1 139 ? 9.091 33.908 25.193 1.00 79.50 498 ASN B CA 1
ATOM 2566 C C . ASN B 1 139 ? 9.508 33.958 23.729 1.00 78.76 498 ASN B C 1
ATOM 2567 O O . ASN B 1 139 ? 8.705 34.265 22.846 1.00 79.15 498 ASN B O 1
ATOM 2572 N N . VAL B 1 140 ? 10.775 33.633 23.495 1.00 77.17 499 VAL B N 1
ATOM 2573 C CA . VAL B 1 140 ? 11.358 33.574 22.154 1.00 74.93 499 VAL B CA 1
ATOM 2574 C C . VAL B 1 140 ? 11.214 32.173 21.524 1.00 73.17 499 VAL B C 1
ATOM 2575 O O . VAL B 1 140 ? 11.746 31.909 20.447 1.00 71.43 499 VAL B O 1
ATOM 2579 N N . GLY B 1 141 ? 10.478 31.283 22.183 1.00 71.45 500 GLY B N 1
ATOM 2580 C CA . GLY B 1 141 ? 10.222 29.945 21.652 1.00 70.25 500 GLY B CA 1
ATOM 2581 C C . GLY B 1 141 ? 11.468 29.086 21.536 1.00 69.10 500 GLY B C 1
ATOM 2582 O O . GLY B 1 141 ? 11.692 28.436 20.515 1.00 68.02 500 GLY B O 1
ATOM 2583 N N . VAL B 1 142 ? 12.279 29.096 22.587 1.00 68.02 501 VAL B N 1
ATOM 2584 C CA . VAL B 1 142 ? 13.481 28.274 22.658 1.00 66.82 501 VAL B CA 1
ATOM 2585 C C . VAL B 1 142 ? 13.363 27.353 23.864 1.00 67.37 501 VAL B C 1
ATOM 2586 O O . VAL B 1 142 ? 13.217 27.821 24.994 1.00 68.17 501 VAL B O 1
ATOM 2590 N N . GLN B 1 143 ? 13.416 26.047 23.617 1.00 67.91 502 GLN B N 1
ATOM 2591 C CA . GLN B 1 143 ? 13.397 25.052 24.689 1.00 67.44 502 GLN B CA 1
ATOM 2592 C C . GLN B 1 143 ? 14.717 25.042 25.455 1.00 65.37 502 GLN B C 1
ATOM 2593 O O . GLN B 1 143 ? 15.739 25.517 24.958 1.00 66.38 502 GLN B O 1
ATOM 2599 N N . VAL B 1 144 ? 14.685 24.506 26.672 1.00 62.12 503 VAL B N 1
ATOM 2600 C CA . VAL B 1 144 ? 15.892 24.363 27.487 1.00 59.70 503 VAL B CA 1
ATOM 2601 C C . VAL B 1 144 ? 15.931 22.982 28.117 1.00 57.82 503 VAL B C 1
ATOM 2602 O O . VAL B 1 144 ? 14.907 22.442 28.519 1.00 57.88 503 VAL B O 1
ATOM 2606 N N . ALA B 1 145 ? 17.133 22.427 28.205 1.00 56.90 504 ALA B N 1
ATOM 2607 C CA . ALA B 1 145 ? 17.340 21.086 28.722 1.00 55.75 504 ALA B CA 1
ATOM 2608 C C . ALA B 1 145 ? 18.501 21.068 29.707 1.00 55.20 504 ALA B C 1
ATOM 2609 O O . ALA B 1 145 ? 19.450 21.840 29.573 1.00 53.47 504 ALA B O 1
ATOM 2611 N N . ILE B 1 146 ? 18.411 20.183 30.695 1.00 54.79 505 ILE B N 1
ATOM 2612 C CA . ILE B 1 146 ? 19.500 19.959 31.642 1.00 54.36 505 ILE B CA 1
ATOM 2613 C C . ILE B 1 146 ? 20.385 18.827 31.145 1.00 53.48 505 ILE B C 1
ATOM 2614 O O . ILE B 1 146 ? 19.975 17.670 31.145 1.00 53.56 505 ILE B O 1
ATOM 2619 N N . ASP B 1 147 ? 21.600 19.159 30.733 1.00 54.14 506 ASP B N 1
ATOM 2620 C CA . ASP B 1 147 ? 22.552 18.152 30.278 1.00 55.43 506 ASP B CA 1
ATOM 2621 C C . ASP B 1 147 ? 23.187 17.466 31.493 1.00 53.08 506 ASP B C 1
ATOM 2622 O O . ASP B 1 147 ? 23.178 18.012 32.594 1.00 49.78 506 ASP B O 1
ATOM 2627 N N . ASP B 1 148 ? 23.709 16.260 31.284 1.00 53.39 507 ASP B N 1
ATOM 2628 C CA . ASP B 1 148 ? 24.412 15.509 32.327 1.00 55.78 507 ASP B CA 1
ATOM 2629 C C . ASP B 1 148 ? 23.680 15.573 33.671 1.00 56.59 507 ASP B C 1
ATOM 2630 O O . ASP B 1 148 ? 24.277 15.889 34.705 1.00 59.06 507 ASP B O 1
ATOM 2635 N N . PHE B 1 149 ? 22.386 15.281 33.655 1.00 56.53 508 PHE B N 1
ATOM 2636 C CA . PHE B 1 149 ? 21.573 15.368 34.869 1.00 56.52 508 PHE B CA 1
ATOM 2637 C C . PHE B 1 149 ? 22.065 14.393 35.938 1.00 57.82 508 PHE B C 1
ATOM 2638 O O . PHE B 1 149 ? 22.459 13.270 35.625 1.00 59.52 508 PHE B O 1
ATOM 2646 N N . GLY B 1 150 ? 22.056 14.844 37.192 1.00 57.60 509 GLY B N 1
ATOM 2647 C CA . GLY B 1 150 ? 22.438 14.007 38.332 1.00 56.70 509 GLY B CA 1
ATOM 2648 C C . GLY B 1 150 ? 23.908 14.069 38.716 1.00 57.62 509 GLY B C 1
ATOM 2649 O O . GLY B 1 150 ? 24.329 13.422 39.679 1.00 58.43 509 GLY B O 1
ATOM 2650 N N . THR B 1 151 ? 24.692 14.841 37.970 1.00 57.10 510 THR B N 1
ATOM 2651 C CA . THR B 1 151 ? 26.135 14.932 38.207 1.00 56.39 510 THR B CA 1
ATOM 2652 C C . THR B 1 151 ? 26.605 16.330 38.611 1.00 54.41 510 THR B C 1
ATOM 2653 O O . THR B 1 151 ? 27.738 16.496 39.049 1.00 54.14 510 THR B O 1
ATOM 2657 N N . GLY B 1 152 ? 25.742 17.329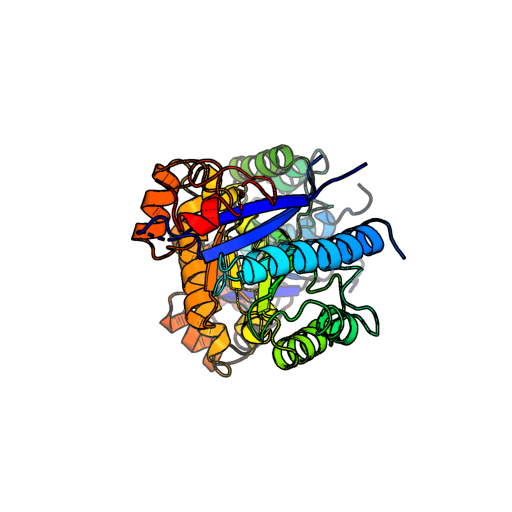 38.467 1.00 54.03 511 GLY B N 1
ATOM 2658 C CA . GLY B 1 152 ? 26.130 18.715 38.710 1.00 54.78 511 GLY B CA 1
ATOM 2659 C C . GLY B 1 152 ? 25.952 19.183 40.142 1.00 54.80 511 GLY B C 1
ATOM 2660 O O . GLY B 1 152 ? 26.088 18.404 41.088 1.00 53.27 511 GLY B O 1
ATOM 2661 N N . TYR B 1 153 ? 25.655 20.474 40.280 1.00 55.42 512 TYR B N 1
ATOM 2662 C CA . TYR B 1 153 ? 25.475 21.120 41.580 1.00 56.47 512 TYR B CA 1
ATOM 2663 C C . TYR B 1 153 ? 23.996 21.458 41.772 1.00 55.35 512 TYR B C 1
ATOM 2664 O O . TYR B 1 153 ? 23.339 21.931 40.847 1.00 53.90 512 TYR B O 1
ATOM 2673 N N . SER B 1 154 ? 23.489 21.211 42.978 1.00 55.57 513 SER B N 1
ATOM 2674 C CA . SER B 1 154 ? 22.089 21.483 43.331 1.00 56.25 513 SER B CA 1
ATOM 2675 C C . SER B 1 154 ? 21.116 20.776 42.383 1.00 57.06 513 SER B C 1
ATOM 2676 O O . SER B 1 154 ? 20.142 21.363 41.918 1.00 57.07 513 SER B O 1
ATOM 2679 N N . VAL B 1 155 ? 21.380 19.500 42.123 1.00 58.16 514 VAL B N 1
ATOM 2680 C CA . VAL B 1 155 ? 20.622 18.727 41.136 1.00 58.31 514 VAL B CA 1
ATOM 2681 C C . VAL B 1 155 ? 19.109 18.812 41.351 1.00 58.62 514 VAL B C 1
ATOM 2682 O O . VAL B 1 155 ? 18.360 19.198 40.448 1.00 58.18 514 VAL B O 1
ATOM 2686 N N . LEU B 1 156 ? 18.676 18.448 42.550 1.00 59.48 515 LEU B N 1
ATOM 2687 C CA . LEU B 1 156 ? 17.250 18.421 42.893 1.00 59.68 515 LEU B CA 1
ATOM 2688 C C . LEU B 1 156 ? 16.649 19.819 43.066 1.00 60.83 515 LEU B C 1
ATOM 2689 O O . LEU B 1 156 ? 15.501 20.059 42.687 1.00 60.77 515 LEU B O 1
ATOM 2694 N N . SER B 1 157 ? 17.427 20.732 43.641 1.00 61.78 516 SER B N 1
ATOM 2695 C CA . SER B 1 157 ? 16.992 22.114 43.848 1.00 62.07 516 SER B CA 1
ATOM 2696 C C . SER B 1 157 ? 16.610 22.799 42.541 1.00 62.72 516 SER B C 1
ATOM 2697 O O . SER B 1 157 ? 15.582 23.476 42.467 1.00 63.19 516 SER B O 1
ATOM 2700 N N . LEU B 1 158 ? 17.441 22.616 41.517 1.00 63.64 517 LEU B N 1
ATOM 2701 C CA . LEU B 1 158 ? 17.240 23.284 40.231 1.00 65.06 517 LEU B CA 1
ATOM 2702 C C . LEU B 1 158 ? 15.868 22.983 39.629 1.00 64.24 517 LEU B C 1
ATOM 2703 O O . LEU B 1 158 ? 15.244 23.862 39.034 1.00 66.30 517 LEU B O 1
ATOM 2708 N N . LEU B 1 159 ? 15.397 21.753 39.808 1.00 61.66 518 LEU B N 1
ATOM 2709 C CA . LEU B 1 159 ? 14.083 21.348 39.303 1.00 60.95 518 LEU B CA 1
ATOM 2710 C C . LEU B 1 159 ? 12.940 22.251 39.777 1.00 59.87 518 LEU B C 1
ATOM 2711 O O . LEU B 1 159 ? 11.994 22.507 39.029 1.00 60.75 518 LEU B O 1
ATOM 2716 N N . LYS B 1 160 ? 13.032 22.736 41.009 1.00 59.13 519 LYS B N 1
ATOM 2717 C CA . LYS B 1 160 ? 12.000 23.610 41.564 1.00 60.23 519 LYS B CA 1
ATOM 2718 C C . LYS B 1 160 ? 12.010 24.990 40.919 1.00 62.83 519 LYS B C 1
ATOM 2719 O O . LYS B 1 160 ? 10.977 25.486 40.460 1.00 63.46 519 LYS B O 1
ATOM 2725 N N . SER B 1 161 ? 13.191 25.597 40.902 1.00 64.33 520 SER B N 1
ATOM 2726 C CA . SER B 1 161 ? 13.351 26.997 40.513 1.00 66.89 520 SER B CA 1
ATOM 2727 C C . SER B 1 161 ? 13.282 27.232 39.005 1.00 68.62 520 SER B C 1
ATOM 2728 O O . SER B 1 161 ? 12.541 28.101 38.541 1.00 72.34 520 SER B O 1
ATOM 2731 N N . LEU B 1 162 ? 14.051 26.455 38.248 1.00 68.62 521 LEU B N 1
ATOM 2732 C CA . LEU B 1 162 ? 14.251 26.709 36.815 1.00 68.01 521 LEU B CA 1
ATOM 2733 C C . LEU B 1 162 ? 13.192 26.065 35.913 1.00 68.07 521 LEU B C 1
ATOM 2734 O O . LEU B 1 162 ? 12.979 24.853 35.976 1.00 68.76 521 LEU B O 1
ATOM 2739 N N . PRO B 1 163 ? 12.545 26.871 35.047 1.00 67.09 522 PRO B N 1
ATOM 2740 C CA . PRO B 1 163 ? 11.517 26.360 34.153 1.00 66.04 522 PRO B CA 1
ATOM 2741 C C . PRO B 1 163 ? 12.127 25.750 32.897 1.00 64.26 522 PRO B C 1
ATOM 2742 O O . PRO B 1 163 ? 12.008 26.303 31.806 1.00 64.45 522 PRO B O 1
ATOM 2746 N N . VAL B 1 164 ? 12.786 24.614 33.069 1.00 62.33 523 VAL B N 1
ATOM 2747 C CA . VAL B 1 164 ? 13.353 23.877 31.940 1.00 61.60 523 VAL B CA 1
ATOM 2748 C C . VAL B 1 164 ? 12.285 23.005 31.273 1.00 60.53 523 VAL B C 1
ATOM 2749 O O . VAL B 1 164 ? 11.156 22.908 31.755 1.00 61.12 523 VAL B O 1
ATOM 2753 N N . ASP B 1 165 ? 12.645 22.399 30.146 1.00 58.77 524 ASP B N 1
ATOM 2754 C CA . ASP B 1 165 ? 11.731 21.543 29.383 1.00 56.60 524 ASP B CA 1
ATOM 2755 C C . ASP B 1 165 ? 12.144 20.078 29.383 1.00 54.46 524 ASP B C 1
ATOM 2756 O O . ASP B 1 165 ? 11.303 19.194 29.521 1.00 55.55 524 ASP B O 1
ATOM 2761 N N . THR B 1 166 ? 13.437 19.829 29.222 1.00 52.82 525 THR B N 1
ATOM 2762 C CA . THR B 1 166 ? 13.951 18.474 29.035 1.00 52.51 525 THR B CA 1
ATOM 2763 C C . THR B 1 166 ? 14.992 18.085 30.092 1.00 51.28 525 THR B C 1
ATOM 2764 O O . THR B 1 166 ? 15.708 18.933 30.620 1.00 50.39 525 THR B O 1
ATOM 2768 N N . LEU B 1 167 ? 15.054 16.792 30.393 1.00 50.74 526 LEU B N 1
ATOM 2769 C CA . LEU B 1 167 ? 16.110 16.224 31.232 1.00 51.93 526 LEU B CA 1
ATOM 2770 C C . LEU B 1 167 ? 16.933 15.227 30.431 1.00 52.37 526 LEU B C 1
ATOM 2771 O O . LEU B 1 167 ? 16.401 14.526 29.574 1.00 52.71 526 LEU B O 1
ATOM 2776 N N . LYS B 1 168 ? 18.228 15.166 30.727 1.00 53.25 527 LYS B N 1
ATOM 2777 C CA . LYS B 1 168 ? 19.148 14.256 30.045 1.00 53.77 527 LYS B CA 1
ATOM 2778 C C . LYS B 1 168 ? 19.936 13.433 31.062 1.00 54.39 527 LYS B C 1
ATOM 2779 O O . LYS B 1 168 ? 20.838 13.943 31.727 1.00 55.31 527 LYS B O 1
ATOM 2785 N N . ILE B 1 169 ? 19.596 12.153 31.166 1.00 54.24 528 ILE B N 1
ATOM 2786 C CA . ILE B 1 169 ? 20.224 11.258 32.134 1.00 55.30 528 ILE B CA 1
ATOM 2787 C C . ILE B 1 169 ? 21.688 11.023 31.759 1.00 54.63 528 ILE B C 1
ATOM 2788 O O . ILE B 1 169 ? 21.981 10.523 30.681 1.00 54.39 528 ILE B O 1
ATOM 2793 N N . ASP B 1 170 ? 22.595 11.362 32.671 1.00 54.85 529 ASP B N 1
ATOM 2794 C CA . ASP B 1 170 ? 24.034 11.312 32.404 1.00 55.87 529 ASP B CA 1
ATOM 2795 C C . ASP B 1 170 ? 24.547 9.938 31.956 1.00 58.15 529 ASP B C 1
ATOM 2796 O O . ASP B 1 170 ? 23.981 8.901 32.306 1.00 52.86 529 ASP B O 1
ATOM 2801 N N . ARG B 1 171 ? 25.628 9.969 31.172 1.00 63.88 530 ARG B N 1
ATOM 2802 C CA . ARG B 1 171 ? 26.378 8.770 30.768 1.00 66.71 530 ARG B CA 1
ATOM 2803 C C . ARG B 1 171 ? 26.430 7.755 31.918 1.00 67.04 530 ARG B C 1
ATOM 2804 O O . ARG B 1 171 ? 26.043 6.594 31.759 1.00 64.95 530 ARG B O 1
ATOM 2812 N N . SER B 1 172 ? 26.902 8.231 33.074 1.00 67.36 531 SER B N 1
ATOM 2813 C CA . SER B 1 172 ? 27.149 7.416 34.268 1.00 67.05 531 SER B CA 1
ATOM 2814 C C . SER B 1 172 ? 26.054 6.416 34.566 1.00 66.58 531 SER B C 1
ATOM 2815 O O . SER B 1 172 ? 26.321 5.237 34.782 1.00 67.61 531 SER B O 1
ATOM 2818 N N . PHE B 1 173 ? 24.823 6.910 34.584 1.00 66.66 532 PHE B N 1
ATOM 2819 C CA . PHE B 1 173 ? 23.668 6.117 35.004 1.00 66.87 532 PHE B CA 1
ATOM 2820 C C . PHE B 1 173 ? 23.251 5.072 33.971 1.00 67.81 532 PHE B C 1
ATOM 2821 O O . PHE B 1 173 ? 22.908 3.942 34.329 1.00 67.89 532 PHE B O 1
ATOM 2829 N N . VAL B 1 174 ? 23.298 5.452 32.697 1.00 67.05 533 VAL B N 1
ATOM 2830 C CA . VAL B 1 174 ? 22.878 4.578 31.601 1.00 65.51 533 VAL B CA 1
ATOM 2831 C C . VAL B 1 174 ? 23.923 3.502 31.293 1.00 63.96 533 VAL B C 1
ATOM 2832 O O . VAL B 1 174 ? 23.576 2.410 30.838 1.00 62.75 533 VAL B O 1
ATOM 2836 N N . ALA B 1 175 ? 25.192 3.811 31.552 1.00 63.19 534 ALA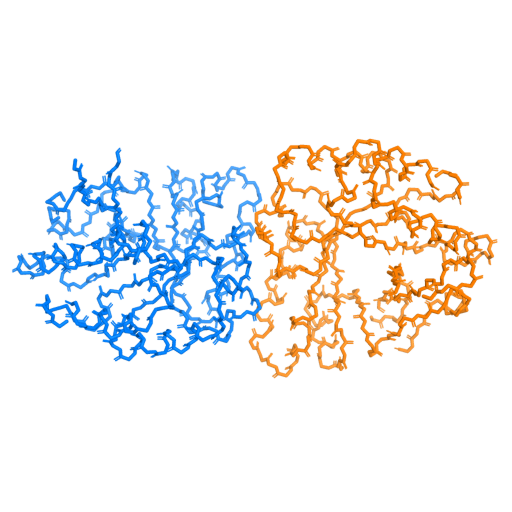 B N 1
ATOM 2837 C CA . ALA B 1 175 ? 26.306 2.913 31.223 1.00 63.69 534 ALA B CA 1
ATOM 2838 C C . ALA B 1 175 ? 26.076 1.474 31.681 1.00 64.02 534 ALA B C 1
ATOM 2839 O O . ALA B 1 175 ? 26.113 0.549 30.871 1.00 63.12 534 ALA B O 1
ATOM 2841 N N . GLU B 1 176 ? 25.825 1.306 32.977 1.00 66.97 535 GLU B N 1
ATOM 2842 C CA . GLU B 1 176 ? 25.657 -0.023 33.594 1.00 68.72 535 GLU B CA 1
ATOM 2843 C C . GLU B 1 176 ? 24.201 -0.320 33.964 1.00 66.97 535 GLU B C 1
ATOM 2844 O O . GLU B 1 176 ? 23.936 -1.024 34.940 1.00 64.66 535 GLU B O 1
ATOM 2850 N N . LEU B 1 177 ? 23.262 0.190 33.172 1.00 66.20 536 LEU B N 1
ATOM 2851 C CA . LEU B 1 177 ? 21.851 0.163 33.550 1.00 68.44 536 LEU B CA 1
ATOM 2852 C C . LEU B 1 177 ? 21.291 -1.248 33.704 1.00 70.15 536 LEU B C 1
ATOM 2853 O O . LEU B 1 177 ? 20.692 -1.583 34.730 1.00 74.69 536 LEU B O 1
ATOM 2858 N N . GLY B 1 178 ? 21.478 -2.066 32.681 1.00 68.32 537 GLY B N 1
ATOM 2859 C CA . GLY B 1 178 ? 21.046 -3.457 32.735 1.00 67.56 537 GLY B CA 1
ATOM 2860 C C . GLY B 1 178 ? 21.914 -4.287 33.658 1.00 65.16 537 GLY B C 1
ATOM 2861 O O . GLY B 1 178 ? 21.408 -5.023 34.500 1.00 63.09 537 GLY B O 1
ATOM 2862 N N . SER B 1 179 ? 23.226 -4.151 33.503 1.00 66.57 538 SER B N 1
ATOM 2863 C CA . SER B 1 179 ? 24.183 -4.972 34.239 1.00 71.35 538 SER B CA 1
ATOM 2864 C C . SER B 1 179 ? 24.006 -4.842 35.750 1.00 72.58 538 SER B C 1
ATOM 2865 O O . SER B 1 179 ? 23.756 -5.832 36.435 1.00 72.72 538 SER B O 1
ATOM 2868 N N . ASN B 1 180 ? 24.120 -3.619 36.258 1.00 73.92 539 ASN B N 1
ATOM 2869 C CA . ASN B 1 180 ? 23.926 -3.361 37.682 1.00 73.27 539 ASN B CA 1
ATOM 2870 C C . ASN B 1 180 ? 22.448 -3.127 37.995 1.00 73.81 539 ASN B C 1
ATOM 2871 O O . ASN B 1 180 ? 21.822 -2.255 37.387 1.00 73.23 539 ASN B O 1
ATOM 2876 N N . PRO B 1 181 ? 21.880 -3.907 38.939 1.00 74.01 540 PRO B N 1
ATOM 2877 C CA . PRO B 1 181 ? 20.514 -3.609 39.377 1.00 74.62 540 PRO B CA 1
ATOM 2878 C C . PRO B 1 181 ? 20.418 -2.292 40.149 1.00 74.50 540 PRO B C 1
ATOM 2879 O O . PRO B 1 181 ? 19.358 -1.683 40.186 1.00 76.41 540 PRO B O 1
ATOM 2883 N N . GLY B 1 182 ? 21.522 -1.871 40.757 1.00 73.84 541 GLY B N 1
ATOM 2884 C CA . GLY B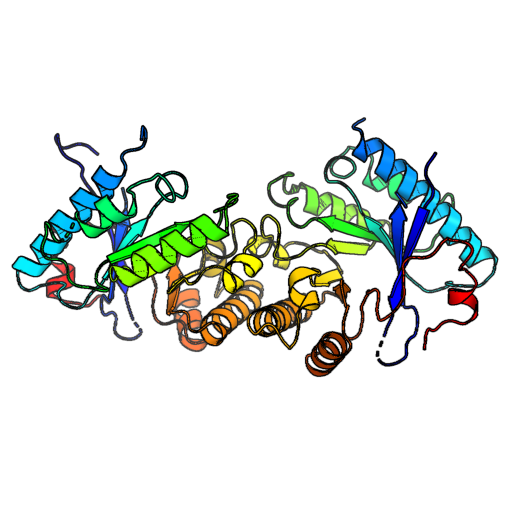 1 182 ? 21.581 -0.626 41.522 1.00 74.66 541 GLY B CA 1
ATOM 2885 C C . GLY B 1 182 ? 21.386 0.669 40.747 1.00 76.02 541 GLY B C 1
ATOM 2886 O O . GLY B 1 182 ? 21.114 1.708 41.347 1.00 82.32 541 GLY B O 1
ATOM 2887 N N . ASP B 1 183 ? 21.530 0.629 39.427 1.00 72.80 542 ASP B N 1
ATOM 2888 C CA . ASP B 1 183 ? 21.286 1.818 38.605 1.00 72.13 542 ASP B CA 1
ATOM 2889 C C . ASP B 1 183 ? 19.802 2.046 38.330 1.00 70.42 542 ASP B C 1
ATOM 2890 O O . ASP B 1 183 ? 19.376 3.180 38.111 1.00 68.22 542 ASP B O 1
ATOM 2895 N N . LEU B 1 184 ? 19.027 0.966 38.335 1.00 69.54 543 LEU B N 1
ATOM 2896 C CA . LEU B 1 184 ? 17.613 1.019 37.964 1.00 68.03 543 LEU B CA 1
ATOM 2897 C C . LEU B 1 184 ? 16.744 1.811 38.944 1.00 68.19 543 LEU B C 1
ATOM 2898 O O . LEU B 1 184 ? 15.896 2.589 38.512 1.00 68.66 543 LEU B O 1
ATOM 2903 N N . PRO B 1 185 ? 16.941 1.614 40.263 1.00 68.99 544 PRO B N 1
ATOM 2904 C CA . PRO B 1 185 ? 16.184 2.387 41.250 1.00 67.63 544 PRO B CA 1
ATOM 2905 C C . PRO B 1 185 ? 16.384 3.880 41.064 1.00 66.39 544 PRO B C 1
ATOM 2906 O O . PRO B 1 185 ? 15.434 4.657 41.174 1.00 66.57 544 PRO B O 1
ATOM 2910 N N . ILE B 1 186 ? 17.622 4.260 40.768 1.00 65.37 545 ILE B N 1
ATOM 2911 C CA . ILE B 1 186 ? 17.966 5.659 40.541 1.00 65.23 545 ILE B CA 1
ATOM 2912 C C . ILE B 1 186 ? 17.240 6.149 39.288 1.00 65.66 545 ILE B C 1
ATOM 2913 O O . ILE B 1 186 ? 16.477 7.112 39.334 1.00 67.00 545 ILE B O 1
ATOM 2918 N N . VAL B 1 187 ? 17.459 5.460 38.176 1.00 65.30 546 VAL B N 1
ATOM 2919 C CA . VAL B 1 187 ? 16.840 5.832 36.910 1.00 65.06 546 VAL B CA 1
ATOM 2920 C C . VAL B 1 187 ? 15.317 5.844 37.007 1.00 65.04 546 VAL B C 1
ATOM 2921 O O . VAL B 1 187 ? 14.665 6.716 36.434 1.00 63.38 546 VAL B O 1
ATOM 2925 N N . ARG B 1 188 ? 14.757 4.885 37.738 1.00 67.29 547 ARG B N 1
ATOM 2926 C CA . ARG B 1 188 ? 13.307 4.835 37.940 1.00 70.62 547 ARG B CA 1
ATOM 2927 C C . ARG B 1 188 ? 12.837 6.092 38.682 1.00 70.01 547 ARG B C 1
ATOM 2928 O O . ARG B 1 188 ? 11.768 6.636 38.388 1.00 71.02 547 ARG B O 1
ATOM 2936 N N . ALA B 1 189 ? 13.653 6.548 39.629 1.00 67.23 548 ALA B N 1
ATOM 2937 C CA . ALA B 1 189 ? 13.370 7.764 40.395 1.00 65.64 548 ALA B CA 1
ATOM 2938 C C . ALA B 1 189 ? 13.515 9.047 39.568 1.00 63.08 548 ALA B C 1
ATOM 2939 O O . ALA B 1 189 ? 12.755 9.998 39.750 1.00 61.33 548 ALA B O 1
ATOM 2941 N N . VAL B 1 190 ? 14.495 9.077 38.672 1.00 61.63 549 VAL B N 1
ATOM 2942 C CA . VAL B 1 190 ? 14.705 10.238 37.807 1.00 61.75 549 VAL B CA 1
ATOM 2943 C C . VAL B 1 190 ? 13.547 10.380 36.818 1.00 61.21 549 VAL B C 1
ATOM 2944 O O . VAL B 1 190 ? 13.074 11.488 36.558 1.00 58.71 549 VAL B O 1
ATOM 2948 N N . ILE B 1 191 ? 13.110 9.252 36.265 1.00 62.03 550 ILE B N 1
ATOM 2949 C CA . ILE B 1 191 ? 11.973 9.218 35.341 1.00 62.73 550 ILE B CA 1
ATOM 2950 C C . ILE B 1 191 ? 10.694 9.707 36.028 1.00 61.28 550 ILE B C 1
ATOM 2951 O O . ILE B 1 191 ? 9.881 10.409 35.423 1.00 59.03 550 ILE B O 1
ATOM 2956 N N . ALA B 1 192 ? 10.531 9.330 37.292 1.00 61.59 551 ALA B N 1
ATOM 2957 C CA . ALA B 1 192 ? 9.408 9.796 38.101 1.00 61.00 551 ALA B CA 1
ATOM 2958 C C . ALA B 1 192 ? 9.428 11.318 38.233 1.00 59.19 551 ALA B C 1
ATOM 2959 O O . ALA B 1 192 ? 8.408 11.981 38.035 1.00 58.07 551 ALA B O 1
ATOM 2961 N N . LEU B 1 193 ? 10.601 11.856 38.562 1.00 58.25 552 LEU B N 1
ATOM 2962 C CA . LEU B 1 193 ? 10.799 13.304 38.679 1.00 57.09 552 LEU B CA 1
ATOM 2963 C C . LEU B 1 193 ? 10.400 14.024 37.404 1.00 55.64 552 LEU B C 1
ATOM 2964 O O . LEU B 1 193 ? 9.617 14.972 37.440 1.00 56.53 552 LEU B O 1
ATOM 2969 N N . ALA B 1 194 ? 10.944 13.570 36.280 1.00 54.66 553 ALA B N 1
ATOM 2970 C CA . ALA B 1 194 ? 10.634 14.167 34.984 1.00 54.53 553 ALA B CA 1
ATOM 2971 C C . ALA B 1 194 ? 9.129 14.175 34.772 1.00 54.54 553 ALA B C 1
ATOM 2972 O O . ALA B 1 194 ? 8.534 15.222 34.496 1.00 52.91 553 ALA B O 1
ATOM 2974 N N . GLY B 1 195 ? 8.523 13.002 34.938 1.00 54.84 554 GLY B N 1
ATOM 2975 C CA . GLY B 1 195 ? 7.075 12.846 34.832 1.00 55.70 554 GLY B CA 1
ATOM 2976 C C . GLY B 1 195 ? 6.345 13.809 35.747 1.00 57.04 554 GLY B C 1
ATOM 2977 O O . GLY B 1 195 ? 5.440 14.529 35.315 1.00 56.81 554 GLY B O 1
ATOM 2978 N N . ALA B 1 196 ? 6.770 13.834 37.007 1.00 57.97 555 ALA B N 1
ATOM 2979 C CA . ALA B 1 196 ? 6.174 14.690 38.030 1.00 58.41 555 ALA B CA 1
ATOM 2980 C C . ALA B 1 196 ? 6.361 16.187 37.757 1.00 59.74 555 ALA B C 1
ATOM 2981 O O . ALA B 1 196 ? 5.498 16.993 38.103 1.00 62.02 555 ALA B O 1
ATOM 2983 N N . PHE B 1 197 ? 7.481 16.552 37.137 1.00 60.50 556 PHE B N 1
ATOM 2984 C CA . PHE B 1 197 ? 7.780 17.962 36.822 1.00 61.84 556 PHE B CA 1
ATOM 2985 C C . PHE B 1 197 ? 7.365 18.391 35.409 1.00 62.37 556 PHE B C 1
ATOM 2986 O O . PHE B 1 197 ? 7.658 19.516 34.984 1.00 59.84 556 PHE B O 1
ATOM 2994 N N . GLY B 1 198 ? 6.678 17.502 34.693 1.00 62.54 557 GLY B N 1
ATOM 2995 C CA . GLY B 1 198 ? 6.215 17.783 33.331 1.00 61.98 557 GLY B CA 1
ATOM 2996 C C . GLY B 1 198 ? 7.353 18.034 32.361 1.00 59.93 557 GLY B C 1
ATOM 2997 O O . GLY B 1 198 ? 7.236 18.866 31.460 1.00 57.09 557 GLY B O 1
ATOM 2998 N N . LEU B 1 199 ? 8.450 17.305 32.559 1.00 61.02 558 LEU B N 1
ATOM 2999 C CA . LEU B 1 199 ? 9.672 17.454 31.761 1.00 60.80 558 LEU B CA 1
ATOM 3000 C C . LEU B 1 199 ? 9.862 16.302 30.779 1.00 60.47 558 LEU B C 1
ATOM 3001 O O . LEU B 1 199 ? 9.614 15.139 31.106 1.00 60.61 558 LEU B O 1
ATOM 3006 N N . GLN B 1 200 ? 10.324 16.640 29.582 1.00 60.06 559 GLN B N 1
ATOM 3007 C CA . GLN B 1 200 ? 10.658 15.646 28.573 1.00 60.54 559 GLN B CA 1
ATOM 3008 C C . GLN B 1 200 ? 11.897 14.879 29.007 1.00 58.69 559 GLN B C 1
ATOM 3009 O O . GLN B 1 200 ? 12.805 15.449 29.607 1.00 60.25 559 GLN B 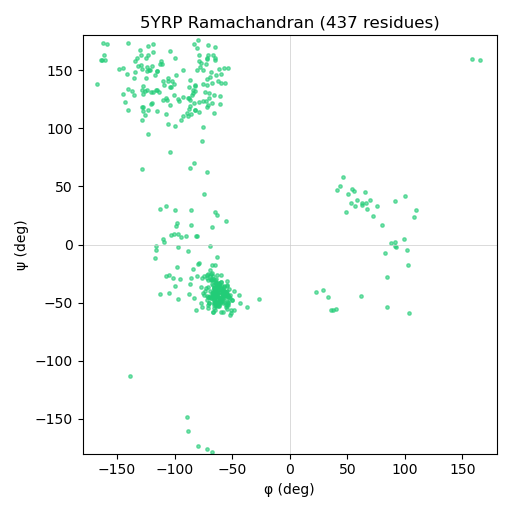O 1
ATOM 3015 N N . LEU B 1 201 ? 11.930 13.590 28.697 1.00 56.94 560 LEU B N 1
ATOM 3016 C CA . LEU B 1 201 ? 13.055 12.733 29.070 1.00 57.16 560 LEU B CA 1
ATOM 3017 C C . LEU B 1 201 ? 13.933 12.390 27.875 1.00 55.35 560 LEU B C 1
ATOM 3018 O O . LEU B 1 201 ? 13.437 12.199 26.769 1.00 57.68 560 LEU B O 1
ATOM 3023 N N . VAL B 1 202 ? 15.239 12.319 28.113 1.00 52.16 561 VAL B N 1
ATOM 3024 C CA . VAL B 1 202 ? 16.194 11.830 27.125 1.00 50.59 561 VAL B CA 1
ATOM 3025 C C . VAL B 1 202 ? 17.280 11.078 27.860 1.00 50.65 561 VAL B C 1
ATOM 3026 O O . VAL B 1 202 ? 17.847 11.592 28.814 1.00 52.79 561 VAL B O 1
ATOM 3030 N N . ALA B 1 203 ? 17.575 9.865 27.414 1.00 51.35 562 ALA B N 1
ATOM 3031 C CA . ALA B 1 203 ? 18.672 9.091 27.987 1.00 53.54 562 ALA B CA 1
ATOM 3032 C C . ALA B 1 203 ? 19.920 9.240 27.128 1.00 56.04 562 ALA B C 1
ATOM 3033 O O . ALA B 1 203 ? 19.885 8.996 25.927 1.00 58.08 562 ALA B O 1
ATOM 3035 N N . GLU B 1 204 ? 21.023 9.649 27.739 1.00 57.61 563 GLU B N 1
ATOM 3036 C CA . GLU B 1 204 ? 22.279 9.750 27.010 1.00 60.01 563 GLU B CA 1
ATOM 3037 C C . GLU B 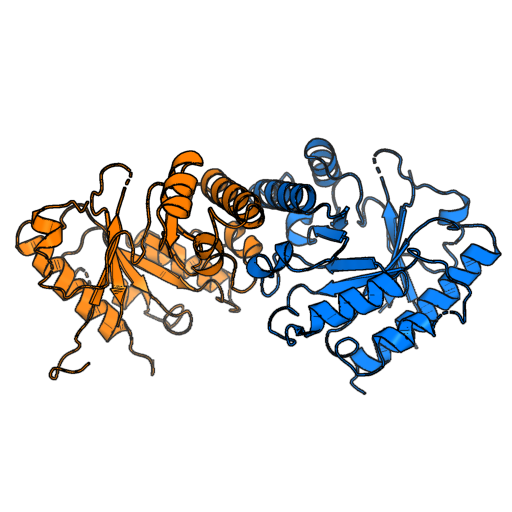1 204 ? 23.290 8.756 27.577 1.00 61.20 563 GLU B C 1
ATOM 3038 O O . GLU B 1 204 ? 23.451 8.641 28.789 1.00 62.29 563 GLU B O 1
ATOM 3044 N N . GLY B 1 205 ? 23.948 8.027 26.682 1.00 62.76 564 GLY B N 1
ATOM 3045 C CA . GLY B 1 205 ? 24.928 7.009 27.059 1.00 64.12 564 GLY B CA 1
ATOM 3046 C C . GLY B 1 205 ? 24.455 5.585 26.848 1.00 64.64 564 GLY B C 1
ATOM 3047 O O . GLY B 1 205 ? 24.961 4.661 27.490 1.00 66.11 564 GLY B O 1
ATOM 3048 N N . VAL B 1 206 ? 23.495 5.398 25.945 1.00 63.27 565 VAL B N 1
ATOM 3049 C CA . VAL B 1 206 ? 23.001 4.062 25.630 1.00 62.08 565 VAL B CA 1
ATOM 3050 C C . VAL B 1 206 ? 24.025 3.339 24.773 1.00 62.50 565 VAL B C 1
ATOM 3051 O O . VAL B 1 206 ? 24.117 3.582 23.569 1.00 63.70 565 VAL B O 1
ATOM 3055 N N . GLU B 1 207 ? 24.795 2.458 25.397 1.00 61.93 566 GLU B N 1
ATOM 3056 C CA . GLU B 1 207 ? 25.824 1.710 24.687 1.00 63.18 566 GLU B CA 1
ATOM 3057 C C . GLU B 1 207 ? 25.548 0.211 24.668 1.00 64.88 566 GLU B C 1
ATOM 3058 O O . GLU B 1 207 ? 26.308 -0.549 24.063 1.00 66.86 566 GLU B O 1
ATOM 3064 N N . THR B 1 208 ? 24.454 -0.203 25.310 1.00 64.47 567 THR B N 1
ATOM 3065 C CA . THR B 1 208 ? 24.079 -1.618 25.400 1.00 64.22 567 THR B CA 1
ATOM 3066 C C . THR B 1 208 ? 22.603 -1.807 25.098 1.00 65.15 567 THR B C 1
ATOM 3067 O O . THR B 1 208 ? 21.812 -0.879 25.216 1.00 65.89 567 THR B O 1
ATOM 3071 N N . GLU B 1 209 ? 22.241 -3.022 24.708 1.00 69.61 568 GLU B N 1
ATOM 3072 C CA . GLU B 1 209 ? 20.843 -3.366 24.453 1.00 72.95 568 GLU B CA 1
ATOM 3073 C C . GLU B 1 209 ? 20.074 -3.519 25.764 1.00 73.49 568 GLU B C 1
ATOM 3074 O O . GLU B 1 209 ? 18.864 -3.296 25.813 1.00 73.14 568 GLU B O 1
ATOM 3080 N N . ARG B 1 210 ? 20.791 -3.886 26.823 1.00 74.31 569 ARG B N 1
ATOM 3081 C CA . ARG B 1 210 ? 20.197 -4.092 28.145 1.00 74.98 569 ARG B CA 1
ATOM 3082 C C . ARG B 1 210 ? 19.669 -2.775 28.707 1.00 76.07 569 ARG B C 1
ATOM 3083 O O . ARG B 1 210 ? 18.514 -2.683 29.134 1.00 74.55 569 ARG B O 1
ATOM 3091 N N . ALA B 1 211 ? 20.533 -1.764 28.706 1.00 75.21 570 ALA B N 1
ATOM 3092 C CA . ALA B 1 211 ? 20.151 -0.409 29.091 1.00 73.00 570 ALA B CA 1
ATOM 3093 C C . ALA B 1 211 ? 19.034 0.096 28.185 1.00 71.58 570 ALA B C 1
ATOM 3094 O O . ALA B 1 211 ? 18.067 0.702 28.647 1.00 69.33 570 ALA B O 1
ATOM 3096 N N . ALA B 1 212 ? 19.182 -0.178 26.894 1.00 71.69 571 ALA B N 1
ATOM 3097 C CA . ALA B 1 212 ? 18.198 0.204 25.892 1.00 73.18 571 ALA B CA 1
ATOM 3098 C C . ALA B 1 212 ? 16.813 -0.310 26.258 1.00 74.52 571 ALA B C 1
ATOM 3099 O O . ALA B 1 212 ? 15.856 0.463 26.361 1.00 72.25 571 ALA B O 1
ATOM 3101 N N . LEU B 1 213 ? 16.721 -1.621 26.461 1.00 76.67 572 LEU B N 1
ATOM 3102 C CA . LEU B 1 213 ? 15.435 -2.263 26.753 1.00 78.15 572 LEU B CA 1
ATOM 3103 C C . LEU B 1 213 ? 14.894 -1.836 28.118 1.00 75.76 572 LEU B C 1
ATOM 3104 O O . LEU B 1 213 ? 13.682 -1.701 28.294 1.00 76.67 572 LEU B O 1
ATOM 3109 N N . THR B 1 214 ? 15.797 -1.598 29.067 1.00 72.11 573 THR B N 1
ATOM 3110 C CA . THR B 1 214 ? 15.408 -1.194 30.419 1.00 68.58 573 THR B CA 1
ATOM 3111 C C . THR B 1 214 ? 14.775 0.199 30.414 1.00 67.94 573 THR B C 1
ATOM 3112 O O . THR B 1 214 ? 13.781 0.438 31.101 1.00 66.53 573 THR B O 1
ATOM 3116 N N . LEU B 1 215 ? 15.349 1.108 29.632 1.00 67.84 574 LEU B N 1
ATOM 3117 C CA . LEU B 1 215 ? 14.796 2.455 29.479 1.00 67.29 574 LEU B CA 1
ATOM 3118 C C . LEU B 1 215 ? 13.405 2.416 28.861 1.00 67.78 574 LEU B C 1
ATOM 3119 O O . LEU B 1 215 ? 12.543 3.227 29.199 1.00 67.81 574 LEU B O 1
ATOM 3124 N N . LEU B 1 216 ? 13.200 1.472 27.949 1.00 69.36 575 LEU B N 1
ATOM 3125 C CA . LEU B 1 216 ? 11.901 1.284 27.306 1.00 69.95 575 LEU B CA 1
ATOM 3126 C C . LEU B 1 216 ? 10.852 0.725 28.267 1.00 69.98 575 LEU B C 1
ATOM 3127 O O . LEU B 1 216 ? 9.721 1.211 28.299 1.00 70.22 575 LEU B O 1
ATOM 3132 N N . ARG B 1 217 ? 11.235 -0.284 29.047 1.00 69.04 576 ARG B N 1
ATOM 3133 C CA . ARG B 1 217 ? 10.350 -0.871 30.064 1.00 68.69 576 ARG B CA 1
ATOM 3134 C C . ARG B 1 217 ? 9.747 0.184 30.996 1.00 70.00 576 ARG B C 1
ATOM 3135 O O . ARG B 1 217 ? 8.552 0.144 31.292 1.00 71.05 576 ARG B O 1
ATOM 3143 N N . HIS B 1 218 ? 10.579 1.128 31.435 1.00 70.20 577 HIS B N 1
ATOM 3144 C CA . HIS B 1 218 ? 10.210 2.085 32.484 1.00 68.15 577 HIS B CA 1
ATOM 3145 C C . HIS B 1 218 ? 9.813 3.477 31.982 1.00 63.98 577 HIS B C 1
ATOM 3146 O O . HIS B 1 218 ? 9.640 4.398 32.777 1.00 61.46 577 HIS B O 1
ATOM 3153 N N . GLY B 1 219 ? 9.661 3.624 30.670 1.00 62.88 578 GLY B N 1
ATOM 3154 C CA . GLY B 1 219 ? 9.053 4.827 30.090 1.00 63.29 578 GLY B CA 1
ATOM 3155 C C . GLY B 1 219 ? 10.002 5.953 29.717 1.00 63.32 578 GLY B C 1
ATOM 3156 O O . GLY B 1 219 ? 9.665 7.129 29.869 1.00 62.64 578 GLY B O 1
ATOM 3157 N N . CYS B 1 220 ? 11.181 5.594 29.216 1.00 64.69 579 CYS B N 1
ATOM 3158 C CA . CYS B 1 220 ? 12.125 6.565 28.648 1.00 65.94 579 CYS B CA 1
ATOM 3159 C C . CYS B 1 220 ? 12.447 6.153 27.213 1.00 65.26 579 CYS B C 1
ATOM 3160 O O . CYS B 1 220 ? 13.328 5.325 26.982 1.00 66.35 579 CYS B O 1
ATOM 3163 N N . TYR B 1 221 ? 11.725 6.731 26.255 1.00 65.02 580 TYR B N 1
ATOM 3164 C CA . TYR B 1 221 ? 11.798 6.288 24.851 1.00 66.15 580 TYR B CA 1
ATOM 3165 C C . TYR B 1 221 ? 12.719 7.128 23.951 1.00 65.84 580 TYR B C 1
ATOM 3166 O O . TYR B 1 221 ? 13.119 6.665 22.884 1.00 68.28 580 TYR B O 1
ATOM 3175 N N . ARG B 1 222 ? 13.031 8.355 24.368 1.00 63.82 581 ARG B N 1
ATOM 3176 C CA . ARG B 1 222 ? 14.019 9.193 23.682 1.00 60.52 581 ARG B CA 1
ATOM 3177 C C . ARG B 1 222 ? 15.405 8.896 24.221 1.00 59.20 581 ARG B C 1
ATOM 3178 O O . ARG B 1 222 ? 15.585 8.801 25.431 1.00 58.29 581 ARG B O 1
ATOM 3186 N N . ALA B 1 223 ? 16.387 8.768 23.332 1.00 59.70 582 ALA B N 1
ATOM 3187 C CA . ALA B 1 223 ? 17.763 8.498 23.760 1.00 58.94 582 ALA B CA 1
ATOM 3188 C C . ALA B 1 223 ? 18.849 8.817 22.720 1.00 58.56 582 ALA B C 1
ATOM 3189 O O . ALA B 1 223 ? 18.573 8.979 21.529 1.00 57.71 582 ALA B O 1
ATOM 3191 N N . GLN B 1 224 ? 20.081 8.909 23.221 1.00 58.19 583 GLN B N 1
ATOM 3192 C CA . GLN B 1 224 ? 21.296 9.019 22.414 1.00 57.21 583 GLN B CA 1
ATOM 3193 C C . GLN B 1 224 ? 22.323 8.027 22.930 1.00 57.53 583 GLN B C 1
ATOM 3194 O O . GLN B 1 224 ? 22.326 7.681 24.115 1.00 55.59 583 GLN B O 1
ATOM 3200 N N . GLY B 1 225 ? 23.218 7.601 22.045 1.00 59.97 584 GLY B N 1
ATOM 3201 C CA . GLY B 1 225 ? 24.296 6.682 22.414 1.00 61.86 584 GLY B CA 1
ATOM 3202 C C . GLY B 1 225 ? 24.863 5.928 21.228 1.00 63.26 584 GLY B C 1
ATOM 3203 O O . GLY B 1 225 ? 24.200 5.789 20.197 1.00 61.10 584 GLY B O 1
ATOM 3204 N N . PHE B 1 226 ? 26.081 5.414 21.396 1.00 66.18 585 PHE B N 1
ATOM 3205 C CA . PHE B 1 226 ? 26.822 4.760 20.309 1.00 69.06 585 PHE B CA 1
ATOM 3206 C C . PHE B 1 226 ? 26.097 3.552 19.716 1.00 67.97 585 PHE B C 1
ATOM 3207 O O . PHE B 1 226 ? 26.237 3.266 18.526 1.00 68.56 585 PHE B O 1
ATOM 3215 N N . LEU B 1 227 ? 25.330 2.846 20.542 1.00 67.53 586 LEU B N 1
ATOM 3216 C CA . LEU B 1 227 ? 24.501 1.733 20.072 1.00 66.78 586 LEU B CA 1
ATOM 3217 C C . LEU B 1 227 ? 23.463 2.213 19.065 1.00 64.59 586 LEU B C 1
ATOM 3218 O O . LEU B 1 227 ? 23.203 1.549 18.069 1.00 64.43 586 LEU B O 1
ATOM 3223 N N . LEU B 1 228 ? 22.875 3.369 19.345 1.00 64.02 587 LEU B N 1
ATOM 3224 C CA . LEU B 1 228 ? 21.796 3.916 18.532 1.00 63.39 587 LEU B CA 1
ATOM 3225 C C . LEU B 1 228 ? 22.361 4.613 17.304 1.00 61.70 587 LEU B C 1
ATOM 3226 O O . LEU B 1 228 ? 21.997 4.293 16.174 1.00 61.06 587 LEU B O 1
ATOM 3231 N N . SER B 1 229 ? 23.248 5.576 17.542 1.00 60.96 588 SER B N 1
ATOM 3232 C CA . SER B 1 229 ? 23.932 6.287 16.464 1.00 58.83 588 SER B CA 1
ATOM 3233 C C . SER B 1 229 ? 25.152 7.040 16.959 1.00 57.73 588 SER B C 1
ATOM 3234 O O . SER B 1 229 ? 25.271 7.386 18.130 1.00 56.64 588 SER B O 1
ATOM 3237 N N . LYS B 1 230 ? 26.040 7.316 16.019 1.00 58.88 589 LYS B N 1
ATOM 3238 C CA . LYS B 1 230 ? 27.312 7.959 16.288 1.00 59.65 589 LYS B CA 1
ATOM 3239 C C . LYS B 1 230 ? 27.185 9.440 15.933 1.00 59.65 589 LYS B C 1
ATOM 3240 O O . LYS B 1 230 ? 26.260 9.818 15.209 1.00 60.65 589 LYS B O 1
ATOM 3246 N N . PRO B 1 231 ? 28.080 10.293 16.469 1.00 59.07 590 PRO B N 1
ATOM 3247 C CA . PRO B 1 231 ? 28.156 11.653 15.940 1.00 59.12 590 PRO B CA 1
ATOM 3248 C C . PRO B 1 231 ? 28.518 11.647 14.459 1.00 59.04 590 PRO B C 1
ATOM 3249 O O . PRO B 1 231 ? 29.497 11.021 14.065 1.00 59.24 590 PRO B O 1
ATOM 3253 N N . ILE B 1 232 ? 27.717 12.332 13.656 1.00 59.83 591 ILE B N 1
ATOM 3254 C CA . ILE B 1 232 ? 27.874 12.313 12.203 1.00 61.79 591 ILE B CA 1
ATOM 3255 C C . ILE B 1 232 ? 27.906 13.725 11.624 1.00 63.87 591 ILE B C 1
ATOM 3256 O O . ILE B 1 232 ? 27.361 14.664 12.211 1.00 65.12 591 ILE B O 1
ATOM 3261 N N . LEU B 1 233 ? 28.545 13.860 10.465 1.00 63.95 592 LEU B N 1
ATOM 3262 C CA . LEU B 1 233 ? 28.649 15.143 9.775 1.00 63.83 592 LEU B CA 1
ATOM 3263 C C . LEU B 1 233 ? 27.291 15.668 9.309 1.00 63.09 592 LEU B C 1
ATOM 3264 O O . LEU B 1 233 ? 26.328 14.910 9.165 1.00 60.72 592 LEU B O 1
ATOM 3269 N N . GLY B 1 234 ? 27.232 16.975 9.074 1.00 63.95 593 GLY B N 1
ATOM 3270 C CA . GLY B 1 234 ? 25.998 17.644 8.659 1.00 64.25 593 GLY B CA 1
ATOM 3271 C C . GLY B 1 234 ? 25.347 16.974 7.463 1.00 64.73 593 GLY B C 1
ATOM 3272 O O . GLY B 1 234 ? 24.136 16.741 7.446 1.00 64.73 593 GLY B O 1
ATOM 3273 N N . SER B 1 235 ? 26.164 16.659 6.463 1.00 64.51 594 SER B N 1
ATOM 3274 C CA . SER B 1 235 ? 25.699 15.964 5.268 1.00 64.49 594 SER B CA 1
ATOM 3275 C C . SER B 1 235 ? 25.166 14.566 5.606 1.00 62.98 594 SER B C 1
ATOM 3276 O O . SER B 1 235 ? 24.106 14.159 5.124 1.00 62.29 594 SER B O 1
ATOM 3279 N N . GLU B 1 236 ? 25.906 13.850 6.448 1.00 61.53 595 GLU B N 1
ATOM 3280 C CA . GLU B 1 236 ? 25.528 12.501 6.867 1.00 60.46 595 GLU B CA 1
ATOM 3281 C C . GLU B 1 236 ? 24.208 12.509 7.644 1.00 60.61 595 GLU B C 1
ATOM 3282 O O . GLU B 1 236 ? 23.379 11.617 7.481 1.00 59.79 595 GLU B O 1
ATOM 3296 N N . GLN B 1 238 ? 21.833 14.822 7.323 1.00 62.82 597 GLN B N 1
ATOM 3297 C CA . GLN B 1 238 ? 20.811 15.129 6.324 1.00 61.74 597 GLN B CA 1
ATOM 3298 C C . GLN B 1 238 ? 20.360 13.868 5.590 1.00 62.00 597 GLN B C 1
ATOM 3299 O O . GLN B 1 238 ? 19.175 13.701 5.315 1.00 63.19 597 GLN B O 1
ATOM 3305 N N . THR B 1 239 ? 21.308 12.985 5.287 1.00 62.49 598 THR B N 1
ATOM 3306 C CA . THR B 1 239 ? 21.006 11.689 4.671 1.00 64.24 598 THR B CA 1
ATOM 3307 C C . THR B 1 239 ? 20.188 10.807 5.621 1.00 65.13 598 THR B C 1
ATOM 3308 O O . THR B 1 239 ? 19.155 10.254 5.244 1.00 63.60 598 THR B O 1
ATOM 3312 N N . LEU B 1 240 ? 20.661 10.686 6.856 1.00 67.16 599 LEU B N 1
ATOM 3313 C CA . LEU B 1 240 ? 19.944 9.948 7.893 1.00 67.28 599 LEU B CA 1
ATOM 3314 C C . LEU B 1 240 ? 18.544 10.519 8.089 1.00 68.29 599 LEU B C 1
ATOM 3315 O O . LEU B 1 240 ? 17.578 9.772 8.206 1.00 70.41 599 LEU B O 1
ATOM 3320 N N . LEU B 1 241 ? 18.439 11.843 8.124 1.00 68.41 600 LEU B N 1
ATOM 3321 C CA . LEU B 1 241 ? 17.145 12.502 8.297 1.00 68.28 600 LEU B CA 1
ATOM 3322 C C . LEU B 1 241 ? 16.229 12.319 7.087 1.00 69.35 600 LEU B C 1
ATOM 3323 O O . LEU B 1 241 ? 15.008 12.395 7.224 1.00 69.51 600 LEU B O 1
ATOM 3328 N N . ALA B 1 242 ? 16.815 12.089 5.911 1.00 71.36 601 ALA B N 1
ATOM 3329 C CA . ALA B 1 242 ? 16.041 11.751 4.704 1.00 71.48 601 ALA B CA 1
ATOM 3330 C C . ALA B 1 242 ? 15.315 10.411 4.869 1.00 70.57 601 ALA B C 1
ATOM 3331 O O . ALA B 1 242 ? 14.161 10.265 4.466 1.00 69.53 601 ALA B O 1
ATOM 3333 N N . LYS B 1 243 ? 16.002 9.442 5.468 1.00 70.22 602 LYS B N 1
ATOM 3334 C CA . LYS B 1 243 ? 15.372 8.192 5.883 1.00 71.31 602 LYS B CA 1
ATOM 3335 C C . LYS B 1 243 ? 14.400 8.474 7.029 1.00 74.39 602 LYS B C 1
ATOM 3336 O O . LYS B 1 243 ? 13.266 7.998 7.020 1.00 78.36 602 LYS B O 1
ATOM 3342 N N . GLY B 1 244 ? 14.859 9.255 8.007 1.00 75.37 603 GLY B N 1
ATOM 3343 C CA . GLY B 1 244 ? 14.055 9.634 9.177 1.00 74.80 603 GLY B CA 1
ATOM 3344 C C . GLY B 1 244 ? 13.985 8.556 10.249 1.00 75.13 603 GLY B C 1
ATOM 3345 O O . GLY B 1 244 ? 13.138 8.610 11.143 1.00 75.51 603 GLY B O 1
ATOM 3346 N N . ARG B 1 245 ? 14.895 7.589 10.168 1.00 74.75 604 ARG B N 1
ATOM 3347 C CA . ARG B 1 245 ? 14.854 6.397 11.008 1.00 75.89 604 ARG B CA 1
ATOM 3348 C C . ARG B 1 245 ? 16.220 5.708 10.982 1.00 76.10 604 ARG B C 1
ATOM 3349 O O . ARG B 1 245 ? 17.013 5.918 10.066 1.00 76.91 604 ARG B O 1
ATOM 3357 N N . VAL B 1 246 ? 16.485 4.900 12.001 1.00 76.97 605 VAL B N 1
ATOM 3358 C CA . VAL B 1 246 ? 17.704 4.097 12.085 1.00 79.72 605 VAL B CA 1
ATOM 3359 C C . VAL B 1 246 ? 17.332 2.762 12.761 1.00 81.40 605 VAL B C 1
ATOM 3360 O O . VAL B 1 246 ? 16.364 2.718 13.527 1.00 85.81 605 VAL B O 1
ATOM 3364 N N . PRO B 1 247 ? 18.063 1.665 12.458 1.00 80.07 606 PRO B N 1
ATOM 3365 C CA . PRO B 1 247 ? 17.825 0.373 13.124 1.00 80.03 606 PRO B CA 1
ATOM 3366 C C . PRO B 1 247 ? 17.570 0.429 14.636 1.00 79.19 606 PRO B C 1
ATOM 3367 O O . PRO B 1 247 ? 18.409 0.912 15.397 1.00 78.17 606 PRO B O 1
#

Foldseek 3Di:
DKAKWWFFKAFVFQFTQEIEIDIPPVDPVLVVQLVSLLVQLQLCLVLCVVVFVVHHAYEGEDELVNPPDVCSLVVSLVSVVSPQDAQRYEYEYEQQNPVVDDPCVQVSCVSNVVSRYAYEYAPAPNHDHCVVCPLVHPHAAYEDYLVLQQCPQVDPVSLVVLLVVVVVCVVNVHQYEYENNEDVSSVVSCVVSPHGIYTHVVSPDIGHSVVSVCRVVRGDD/DDPVAAFWWWFFKAFVFQFTAETEIHRLVCPCCSSVLVQLQLQLVLVVVVFCVRHAYEYEAELNCPLPPCSLVSVLVSVVSVDDAQRYEYEYEPQNVDDPLVSVQCRQVSNVVSRYAYEYECQPPHPCRVVCLVRHPHAAYEHHLVLLQCPQVDVVSLVVVLVVVVSCVVSNHQYEYENNPDVRSVVSCVVSPRGIYTHVVSHDTHGSVVSVCRVVRGDD